Protein AF-0000000065957133 (afdb_homodimer)

InterPro domains:
  IPR000506 Ketol-acid reductoisomerase, C-terminal [PF01450] (183-323)
  IPR000506 Ketol-acid reductoisomerase, C-terminal [PS51851] (181-326)
  IPR008927 6-phosphogluconate dehydrogenase-like, C-terminal domain superfamily [SSF48179] (184-323)
  IPR013023 Ketol-acid reductoisomerase [MF_00435] (1-326)
  IPR013023 Ketol-acid reductoisomerase [PTHR21371] (11-322)
  IPR013023 Ketol-acid reductoisomerase [TIGR00465] (14-324)
  IPR013116 Ketol-acid reductoisomerase, N-terminal [PF07991] (14-176)
  IPR013116 Ketol-acid reductoisomerase, N-terminal [PS51850] (1-180)
  IPR014359 Ketol-acid reductoisomerase, prokaryotic [PIRSF000116] (10-322)
  IPR036291 NAD(P)-binding domain superfamily [SSF51735] (1-181)

Organism: Akkermansia muciniphila (strain ATCC BAA-835 / DSM 22959 / JCM 33894 / BCRC 81048 / CCUG 64013 / CIP 107961 / Muc) (NCBI:txid349741)

Sequence (652 aa):
MDIIHDNAADLSALNGKTVAVIGYGAQGRAQALCMRDSGVNVIIGVRPGKSFDAAAQDGFQVMSVAEAAEKADIIHILLPDESHGAVYEAEIKPHLKAGKTLCCSHGFAYVFNTIVPPADVDVIMVAPKGPGTEVRRVFEEGFGCPGLIAVHQNPSGKARDVALAMAKAEGLTRGGVLECTMAQETYEDLFGEQNVLCGGLVDLMKYGFETLTEAGYPPEMAYFECVHEAKLIVDLIYNGGIQKMNSVISNTAEFGEYYNGPQILPAEVKERMKESLKRIESGKFAKDWLEEAAKGAPNLKAKREALGQHPVEIVGAKIRSLFERNMDIIHDNAADLSALNGKTVAVIGYGAQGRAQALCMRDSGVNVIIGVRPGKSFDAAAQDGFQVMSVAEAAEKADIIHILLPDESHGAVYEAEIKPHLKAGKTLCCSHGFAYVFNTIVPPADVDVIMVAPKGPGTEVRRVFEEGFGCPGLIAVHQNPSGKARDVALAMAKAEGLTRGGVLECTMAQETYEDLFGEQNVLCGGLVDLMKYGFETLTEAGYPPEMAYFECVHEAKLIVDLIYNGGIQKMNSVISNTAEFGEYYNGPQILPAEVKERMKESLKRIESGKFAKDWLEEAAKGAPNLKAKREALGQHPVEIVGAKIRSLFERN

Solvent-accessible surface area (backbone atoms only — not comparable to full-atom values): 32084 Å² total; per-residue (Å²): 134,73,69,40,38,51,88,78,41,51,61,70,64,47,63,95,39,33,35,14,35,29,28,55,51,55,52,22,45,24,45,50,51,32,22,41,75,59,70,42,48,59,35,36,11,37,63,90,51,73,47,36,52,52,43,41,73,72,66,41,58,65,40,43,43,40,58,28,33,55,69,28,42,29,39,34,46,43,55,60,73,81,48,46,35,64,48,36,64,71,30,32,53,83,43,62,52,77,77,28,32,43,31,26,52,62,31,56,37,58,70,70,59,48,43,80,76,65,79,55,27,22,29,34,26,45,22,65,62,62,55,21,67,53,36,36,50,34,34,75,72,73,40,26,39,31,25,37,34,25,66,77,34,52,66,80,74,48,40,63,52,41,33,38,14,51,32,44,30,42,23,16,16,61,30,26,25,34,76,52,48,47,58,56,52,31,45,47,49,55,39,19,29,18,55,26,54,45,4,35,48,47,49,43,27,51,37,47,28,48,46,38,39,75,72,67,45,60,60,66,58,25,41,43,43,27,51,52,38,38,40,61,48,37,49,34,30,64,74,55,29,64,66,46,32,48,69,65,48,53,70,68,43,45,44,30,16,70,70,36,17,57,68,49,57,37,75,64,37,41,53,37,47,47,52,49,45,50,36,48,70,71,39,53,50,59,50,54,50,47,55,39,51,74,71,67,27,60,67,56,55,52,51,52,55,52,50,64,66,33,65,70,44,53,49,43,54,57,55,49,58,57,51,50,73,122,134,72,70,40,38,52,89,78,40,51,60,69,64,45,64,95,40,33,36,15,34,28,29,53,49,53,51,25,45,24,45,50,52,31,22,40,76,58,70,44,48,59,36,35,10,37,63,90,52,72,48,35,52,51,42,41,72,72,66,42,58,66,39,44,44,40,58,26,33,53,70,29,41,30,37,35,47,42,56,60,73,83,48,44,33,63,48,36,66,72,29,32,53,83,43,63,49,78,78,28,31,43,31,27,50,63,31,56,38,59,70,70,59,48,44,80,77,66,79,57,26,24,29,33,27,45,22,65,61,62,56,22,68,52,38,36,50,34,34,76,71,74,41,26,38,33,26,36,32,24,66,75,34,54,66,81,73,47,38,62,52,40,34,40,12,49,30,44,29,40,23,17,17,61,30,26,26,32,77,51,47,47,59,57,52,32,43,49,48,53,40,17,29,18,57,28,54,45,4,35,48,48,49,42,28,49,39,46,28,47,46,38,39,76,71,67,43,58,60,66,59,25,42,42,43,26,49,53,39,37,40,62,48,37,48,34,29,63,75,55,28,66,66,46,33,49,70,65,48,52,69,68,44,45,44,29,15,69,70,36,15,57,68,48,56,38,74,64,37,42,53,38,46,47,53,50,45,50,37,48,70,72,39,52,49,57,51,56,50,45,55,38,50,75,71,66,27,61,66,55,52,51,51,53,54,51,50,65,68,32,63,70,44,53,50,44,54,58,57,49,57,58,52,51,73,123

Secondary structure (DSSP, 8-state):
-PEE-GGG--GGGGTT-EEEEE--SHHHHHHHHHHHHTT-EEEEE--SSHHHHHHHHTT-EEE-HHHHHHH-SEEEE-S-GGGHHHHIIIIIGGG--TT-EEEESS-HHHHTTS----TTSEEEEEEESS-HHHHHHHHHTT----EEEEEEE-TTS-HHHHHHHHHHHTTHHHH-EEE--HHHHHHHHHHHIIIIITHHHHHHHHHHHHHHHHTT--HHHHHIIIIITHHHHHHHHHHHHHHHHHHHS-HHHHHHHHHHHHHHS-HHHHHHHHHHHHHHHTTHHHHHHHHHHHTT-HHHHHHHHHHHHSHHHHHHHHHHHTT---/-PEE-GGG--GGGGTT-EEEEE--SHHHHHHHHHHHHTT-EEEEE--SSHHHHHHHHTT-EEE-HHHHHHH-SEEEE-S-GGGHHHHIIIIIGGG--TT-EEEESS-HHHHTTS----TTSEEEEEEESS-HHHHHHHHHTT----EEEEEEE-TTS-HHHHHHHHHHHTTHHHH-EEE--HHHHHHHHHHHIIIIITHHHHHHHHHHHHHHHHTT--HHHHHIIIIITHHHHHHHHHHHHHHHHHHHS-HHHHHHHHHHHHHHS-HHHHHHHHHHHHHHHTTHHHHHHHHHHHTT-HHHHHHHHHHHHSHHHHHHHHHHHTT---

pLDDT: mean 96.13, std 5.77, range [36.31, 98.94]

Foldseek 3Di:
DDWFALVNADLCLQPPFEEEEEDQDLQSVLLQVLLVVLPHHYAYADDDDDRQVVCVVVPHHYDHLQVSLQRGQEYEYEDPLLCCLVCCVPRNQVNDDARGEYEYQALLCVLLVSDDHDQRYWYKYKHFPDTSVVLNVQVVVVAGGAIEMETPHDNPVCNVNVNRSSCSSSRNSRVTYYYDHNLVRNLVVVLCCCQPPPNPLVVQLLVQLCVCVVVPHDSLVSLCVRPVCVVVLVVQCVVPRPVSSLVPDDPVVNVCCVVCVCVVVPPVSVVVSVVVSVCSSVCVVVVVVSVCVVVVNVVVVVVVVVVCVRVSNVSVVVNVVVVPPD/DDWFALVNADLCLQPPFEEEEEDQDLQSVLLQVLLVVLPHHYAYADDDDDRQVVCVVVPHHYDHLQVSLQRGQEYEYEDPLLCCLVCCVPRNQVNDDARGEYEYQALLCVLLVSDDHDQRYWYKYKHFPDTSVVLNVQVVVVAGGAIEMETDHDNPVCNVNVNRSSCSSSRNSRVTYYYDHNLVRNLVVVLCCCQPNPNPLVVQLLVQLCVCVVVPHDSLVSLCVRPVCVVVLVVQCVVPRPVSSLVPDDPVVNCCCVVCVCVVVPPVSVVVSVVVSVCSSVCVVVVVVSVCVVVVNVVVVVVVVVVCVRVSNVSVVVNVVVVPPD

Radius of gyration: 27.07 Å; Cα contacts (8 Å, |Δi|>4): 1285; chains: 2; bounding box: 46×81×61 Å

Nearest PDB structures (foldseek):
  8ep7-assembly3_C-4  TM=9.620E-01  e=8.073E-43  Bacillus anthracis str. 'Ames Ancestor'
  6l2k-assembly1_B  TM=9.759E-01  e=1.267E-42  Streptococcus pneumoniae D39
  6l2s-assembly1_B  TM=9.595E-01  e=2.637E-42  Streptococcus pneumoniae D39
  6l2r-assembly1_B  TM=9.613E-01  e=6.497E-42  Streptococcus pneumoniae D39
  6aqj-assembly1_A  TM=9.837E-01  e=1.288E-40  Staphylococcus aureus RF122

Structure (mmCIF, N/CA/C/O backbone):
data_AF-0000000065957133-model_v1
#
loop_
_entity.id
_entity.type
_entity.pdbx_description
1 polymer 'Ketol-acid reductoisomerase (NADP(+))'
#
loop_
_atom_site.group_PDB
_atom_site.id
_atom_site.type_symbol
_atom_site.label_atom_id
_atom_site.label_alt_id
_atom_site.label_comp_id
_atom_site.label_asym_id
_atom_site.label_entity_id
_atom_site.label_seq_id
_atom_site.pdbx_PDB_ins_code
_atom_site.Cartn_x
_atom_site.Cartn_y
_atom_site.Cartn_z
_atom_site.occupancy
_atom_site.B_iso_or_equiv
_atom_site.auth_seq_id
_atom_site.auth_comp_id
_atom_site.auth_asym_id
_atom_site.auth_atom_id
_atom_site.pdbx_PDB_model_num
ATOM 1 N N . MET A 1 1 ? 18.453 15.773 7.18 1 77.88 1 MET A N 1
ATOM 2 C CA . MET A 1 1 ? 17.875 16.438 8.352 1 77.88 1 MET A CA 1
ATOM 3 C C . MET A 1 1 ? 17.969 15.547 9.586 1 77.88 1 MET A C 1
ATOM 5 O O . MET A 1 1 ? 18.016 14.32 9.461 1 77.88 1 MET A O 1
ATOM 9 N N . ASP A 1 2 ? 18.047 16.172 10.703 1 84.75 2 ASP A N 1
ATOM 10 C CA . ASP A 1 2 ? 18.109 15.422 11.945 1 84.75 2 ASP A CA 1
ATOM 11 C C . ASP A 1 2 ? 16.719 14.977 12.391 1 84.75 2 ASP A C 1
ATOM 13 O O . ASP A 1 2 ? 15.766 15.742 12.32 1 84.75 2 ASP A O 1
ATOM 17 N N . ILE A 1 3 ? 16.594 13.773 12.688 1 89.56 3 ILE A N 1
ATOM 18 C CA . ILE A 1 3 ? 15.352 13.219 13.219 1 89.56 3 ILE A CA 1
ATOM 19 C C . ILE A 1 3 ? 15.359 13.289 14.742 1 89.56 3 ILE A C 1
ATOM 21 O O . ILE A 1 3 ? 16.328 12.859 15.383 1 89.56 3 ILE A O 1
ATOM 25 N N . ILE A 1 4 ? 14.359 13.875 15.289 1 93.38 4 ILE A N 1
ATOM 26 C CA . ILE A 1 4 ? 14.234 14.07 16.734 1 93.38 4 ILE A CA 1
ATOM 27 C C . ILE A 1 4 ? 13.422 12.922 17.328 1 93.38 4 ILE A C 1
ATOM 29 O O . ILE A 1 4 ? 12.281 12.688 16.922 1 93.38 4 ILE A O 1
ATOM 33 N N . HIS A 1 5 ? 14.023 12.234 18.328 1 92.5 5 HIS A N 1
ATOM 34 C CA . HIS A 1 5 ? 13.352 11.117 18.969 1 92.5 5 HIS A CA 1
ATOM 35 C C . HIS A 1 5 ? 12.914 11.477 20.391 1 92.5 5 HIS A C 1
ATOM 37 O O . HIS A 1 5 ? 13.125 12.602 20.844 1 92.5 5 HIS A O 1
ATOM 43 N N . ASP A 1 6 ? 12.328 10.523 20.969 1 92.94 6 ASP A N 1
ATOM 44 C CA . ASP A 1 6 ? 11.562 10.711 22.203 1 92.94 6 ASP A CA 1
ATOM 45 C C . ASP A 1 6 ? 12.438 11.305 23.297 1 92.94 6 ASP A C 1
ATOM 47 O O . ASP A 1 6 ? 11.977 12.133 24.078 1 92.94 6 ASP A O 1
ATOM 51 N N . ASN A 1 7 ? 13.672 11 23.328 1 92.06 7 ASN A N 1
ATOM 52 C CA . ASN A 1 7 ? 14.57 11.445 24.391 1 92.06 7 ASN A CA 1
ATOM 53 C C . ASN A 1 7 ? 14.953 12.914 24.219 1 92.06 7 ASN A C 1
ATOM 55 O O . ASN A 1 7 ? 15.414 13.555 25.172 1 92.06 7 ASN A O 1
ATOM 59 N N . ALA A 1 8 ? 14.68 13.43 23.031 1 92.38 8 ALA A N 1
ATOM 60 C CA . ALA A 1 8 ? 15.086 14.805 22.734 1 92.38 8 ALA A CA 1
ATOM 61 C C . ALA A 1 8 ? 13.914 15.766 22.906 1 92.38 8 ALA A C 1
ATOM 63 O O . ALA A 1 8 ? 14.047 16.969 22.641 1 92.38 8 ALA A O 1
ATOM 64 N N . ALA A 1 9 ? 12.758 15.266 23.344 1 93.88 9 ALA A N 1
ATOM 65 C CA . ALA A 1 9 ? 11.578 16.094 23.578 1 93.88 9 ALA A CA 1
ATOM 66 C C . ALA A 1 9 ? 11.172 16.047 25.062 1 93.88 9 ALA A C 1
ATOM 68 O O . ALA A 1 9 ? 11.312 15.016 25.719 1 93.88 9 ALA A O 1
ATOM 69 N N . ASP A 1 10 ? 10.711 17.203 25.547 1 96.69 10 ASP A N 1
ATOM 70 C CA . ASP A 1 10 ? 10.367 17.344 26.969 1 96.69 10 ASP A CA 1
ATOM 71 C C . ASP A 1 10 ? 8.906 17.734 27.141 1 96.69 10 ASP A C 1
ATOM 73 O O . ASP A 1 10 ? 8.5 18.828 26.75 1 96.69 10 ASP A O 1
ATOM 77 N N . LEU A 1 11 ? 8.125 16.953 27.828 1 97.31 11 LEU A N 1
ATOM 78 C CA . LEU A 1 11 ? 6.691 17.156 28.016 1 97.31 11 LEU A CA 1
ATOM 79 C C . LEU A 1 11 ? 6.426 18.328 28.969 1 97.31 11 LEU A C 1
ATOM 81 O O . LEU A 1 11 ? 5.316 18.859 29 1 97.31 11 LEU A O 1
ATOM 85 N N . SER A 1 12 ? 7.387 18.656 29.719 1 97.5 12 SER A N 1
ATOM 86 C CA . SER A 1 12 ? 7.191 19.656 30.766 1 97.5 12 SER A CA 1
ATOM 87 C C . SER A 1 12 ? 6.824 21.016 30.188 1 97.5 12 SER A C 1
ATOM 89 O O . SER A 1 12 ? 6.281 21.875 30.891 1 97.5 12 SER A O 1
ATOM 91 N N . ALA A 1 13 ? 7.109 21.234 28.859 1 97.38 13 ALA A N 1
ATOM 92 C CA . ALA A 1 13 ? 6.742 22.484 28.203 1 97.38 13 ALA A CA 1
ATOM 93 C C . ALA A 1 13 ? 5.227 22.672 28.188 1 97.38 13 ALA A C 1
ATOM 95 O O . ALA A 1 13 ? 4.734 23.766 27.922 1 97.38 13 ALA A O 1
ATOM 96 N N . LEU A 1 14 ? 4.469 21.594 28.469 1 98.44 14 LEU A N 1
ATOM 97 C CA . LEU A 1 14 ? 3.014 21.656 28.438 1 98.44 14 LEU A CA 1
ATOM 98 C C . LEU A 1 14 ? 2.451 21.672 29.859 1 98.44 14 LEU A C 1
ATOM 100 O O . LEU A 1 14 ? 1.234 21.734 30.047 1 98.44 14 LEU A O 1
ATOM 104 N N . ASN A 1 15 ? 3.352 21.594 30.875 1 97.44 15 ASN A N 1
ATOM 105 C CA . ASN A 1 15 ? 2.891 21.562 32.25 1 97.44 15 ASN A CA 1
ATOM 106 C C . ASN A 1 15 ? 2.045 22.797 32.594 1 97.44 15 ASN A C 1
ATOM 108 O O . ASN A 1 15 ? 2.451 23.922 32.312 1 97.44 15 ASN A O 1
ATOM 112 N N . GLY A 1 16 ? 0.88 22.547 33.125 1 96.94 16 GLY A N 1
ATOM 113 C CA . GLY A 1 16 ? 0.009 23.625 33.562 1 96.94 16 GLY A CA 1
ATOM 114 C C . GLY A 1 16 ? -0.733 24.281 32.406 1 96.94 16 GLY A C 1
ATOM 115 O O . GLY A 1 16 ? -1.488 25.234 32.625 1 96.94 16 GLY A O 1
ATOM 116 N N . LYS A 1 17 ? -0.514 23.891 31.266 1 98.25 17 LYS A N 1
ATOM 117 C CA . LYS A 1 17 ? -1.161 24.484 30.109 1 98.25 17 LYS A CA 1
ATOM 118 C C . LYS A 1 17 ? -2.391 23.672 29.688 1 98.25 17 LYS A C 1
ATOM 120 O O . LYS A 1 17 ? -2.455 22.469 29.922 1 98.25 17 LYS A O 1
ATOM 125 N N . THR A 1 18 ? -3.318 24.391 29.109 1 98.81 18 THR A N 1
ATOM 126 C CA . THR A 1 18 ? -4.5 23.781 28.516 1 98.81 18 THR A CA 1
ATOM 127 C C . THR A 1 18 ? -4.422 23.812 26.984 1 98.81 18 THR A C 1
ATOM 129 O O . THR A 1 18 ? -4.191 24.875 26.391 1 98.81 18 THR A O 1
ATOM 132 N N . VAL A 1 19 ? -4.531 22.625 26.375 1 98.94 19 VAL A N 1
ATOM 133 C CA . VAL A 1 19 ? -4.602 22.516 24.922 1 98.94 19 VAL A CA 1
ATOM 134 C C . VAL A 1 19 ? -6.055 22.391 24.484 1 98.94 19 VAL A C 1
ATOM 136 O O . VAL A 1 19 ? -6.75 21.453 24.891 1 98.94 19 VAL A O 1
ATOM 139 N N . ALA A 1 20 ? -6.543 23.312 23.688 1 98.94 20 ALA A N 1
ATOM 140 C CA . ALA A 1 20 ? -7.852 23.172 23.062 1 98.94 20 ALA A CA 1
ATOM 141 C C . ALA A 1 20 ? -7.723 22.578 21.656 1 98.94 20 ALA A C 1
ATOM 143 O O . ALA A 1 20 ? -7.109 23.172 20.781 1 98.94 20 ALA A O 1
ATOM 144 N N . VAL A 1 21 ? -8.242 21.391 21.5 1 98.94 21 VAL A N 1
ATOM 145 C CA . VAL A 1 21 ? -8.359 20.797 20.172 1 98.94 21 VAL A CA 1
ATOM 146 C C . VAL A 1 21 ? -9.648 21.281 19.516 1 98.94 21 VAL A C 1
ATOM 148 O O . VAL A 1 21 ? -10.742 21.016 20 1 98.94 21 VAL A O 1
ATOM 151 N N . ILE A 1 22 ? -9.469 22.047 18.469 1 98.88 22 ILE A N 1
ATOM 152 C CA . ILE A 1 22 ? -10.602 22.594 17.719 1 98.88 22 ILE A CA 1
ATOM 153 C C . ILE A 1 22 ? -10.93 21.656 16.562 1 98.88 22 ILE A C 1
ATOM 155 O O . ILE A 1 22 ? -10.203 21.625 15.562 1 98.88 22 ILE A O 1
ATOM 159 N N . GLY A 1 23 ? -12.109 20.984 16.609 1 98.38 23 GLY A N 1
ATOM 160 C CA . GLY A 1 23 ? -12.453 19.922 15.68 1 98.38 23 GLY A CA 1
ATOM 161 C C . GLY A 1 23 ? -12.227 18.531 16.234 1 98.38 23 GLY A C 1
ATOM 162 O O . GLY A 1 23 ? -11.234 18.281 16.922 1 98.38 23 GLY A O 1
ATOM 163 N N . TYR A 1 24 ? -13.117 17.625 15.922 1 98.31 24 TYR A N 1
ATOM 164 C CA . TYR A 1 24 ? -13.047 16.266 16.484 1 98.31 24 TYR A CA 1
ATOM 165 C C . TYR A 1 24 ? -13.383 15.227 15.43 1 98.31 24 TYR A C 1
ATOM 167 O O . TYR A 1 24 ? -14.141 14.289 15.695 1 98.31 24 TYR A O 1
ATOM 175 N N . GLY A 1 25 ? -12.836 15.469 14.258 1 95.94 25 GLY A N 1
ATOM 176 C CA . GLY A 1 25 ? -12.789 14.406 13.266 1 95.94 25 GLY A CA 1
ATOM 177 C C . GLY A 1 25 ? -11.734 13.359 13.562 1 95.94 25 GLY A C 1
ATOM 178 O O . GLY A 1 25 ? -11.375 13.141 14.719 1 95.94 25 GLY A O 1
ATOM 179 N N . ALA A 1 26 ? -11.234 12.695 12.555 1 94.12 26 ALA A N 1
ATOM 180 C CA . ALA A 1 26 ? -10.289 11.594 12.727 1 94.12 26 ALA A CA 1
ATOM 181 C C . ALA A 1 26 ? -9.008 12.062 13.414 1 94.12 26 ALA A C 1
ATOM 183 O O . ALA A 1 26 ? -8.539 11.422 14.359 1 94.12 26 ALA A O 1
ATOM 184 N N . GLN A 1 27 ? -8.414 13.125 12.883 1 97.31 27 GLN A N 1
ATOM 185 C CA . GLN A 1 27 ? -7.184 13.648 13.469 1 97.31 27 GLN A CA 1
ATOM 186 C C . GLN A 1 27 ? -7.441 14.242 14.844 1 97.31 27 GLN A C 1
ATOM 188 O O . GLN A 1 27 ? -6.664 14.023 15.781 1 97.31 27 GLN A O 1
ATOM 193 N N . GLY A 1 28 ? -8.531 15.023 14.93 1 98.38 28 GLY A N 1
ATOM 194 C CA . GLY A 1 28 ? -8.867 15.633 16.219 1 98.38 28 GLY A CA 1
ATOM 195 C C . GLY A 1 28 ? -9.016 14.617 17.328 1 98.38 28 GLY A C 1
ATOM 196 O O . GLY A 1 28 ? -8.445 14.789 18.406 1 98.38 28 GLY A O 1
ATOM 197 N N . ARG A 1 29 ? -9.805 13.594 17.078 1 98.25 29 ARG A N 1
ATOM 198 C CA . ARG A 1 29 ? -10.016 12.547 18.078 1 98.25 29 ARG A CA 1
ATOM 199 C C . ARG A 1 29 ? -8.703 11.859 18.422 1 98.25 29 ARG A C 1
ATOM 201 O O . ARG A 1 29 ? -8.383 11.688 19.609 1 98.25 29 ARG A O 1
ATOM 208 N N . ALA A 1 30 ? -7.953 11.461 17.406 1 98.44 30 ALA A N 1
ATOM 209 C CA . ALA A 1 30 ? -6.715 10.719 17.625 1 98.44 30 ALA A CA 1
ATOM 210 C C . ALA A 1 30 ? -5.723 11.531 18.453 1 98.44 30 ALA A C 1
ATOM 212 O O . ALA A 1 30 ? -5.184 11.039 19.453 1 98.44 30 ALA A O 1
ATOM 213 N N . GLN A 1 31 ? -5.492 12.758 18.062 1 98.81 31 GLN A N 1
ATOM 214 C CA . GLN A 1 31 ? -4.48 13.578 18.703 1 98.81 31 GLN A CA 1
ATOM 215 C C . GLN A 1 31 ? -4.922 14 20.109 1 98.81 31 GLN A C 1
ATOM 217 O O . GLN A 1 31 ? -4.105 14.047 21.031 1 98.81 31 GLN A O 1
ATOM 222 N N . ALA A 1 32 ? -6.199 14.25 20.281 1 98.88 32 ALA A N 1
ATOM 223 C CA . ALA A 1 32 ? -6.723 14.578 21.609 1 98.88 32 ALA A CA 1
ATOM 224 C C . ALA A 1 32 ? -6.539 13.414 22.562 1 98.88 32 ALA A C 1
ATOM 226 O O . ALA A 1 32 ? -6.07 13.602 23.703 1 98.88 32 ALA A O 1
ATOM 227 N N . LEU A 1 33 ? -6.922 12.242 22.141 1 98.88 33 LEU A N 1
ATOM 228 C CA . LEU A 1 33 ? -6.793 11.055 22.984 1 98.88 33 LEU A CA 1
ATOM 229 C C . LEU A 1 33 ? -5.332 10.789 23.328 1 98.88 33 LEU A C 1
ATOM 231 O O . LEU A 1 33 ? -5.012 10.445 24.469 1 98.88 33 LEU A O 1
ATOM 235 N N . CYS A 1 34 ? -4.43 10.922 22.344 1 98.81 34 CYS A N 1
ATOM 236 C CA . CYS A 1 34 ? -3.01 10.688 22.578 1 98.81 34 CYS A CA 1
ATOM 237 C C . CYS A 1 34 ? -2.459 11.68 23.594 1 98.81 34 CYS A C 1
ATOM 239 O O . CYS A 1 34 ? -1.763 11.289 24.531 1 98.81 34 CYS A O 1
ATOM 241 N N . MET A 1 35 ? -2.803 12.945 23.438 1 98.81 35 MET A N 1
ATOM 242 C CA . MET A 1 35 ? -2.301 13.969 24.344 1 98.81 35 MET A CA 1
ATOM 243 C C . MET A 1 35 ? -2.846 13.766 25.75 1 98.81 35 MET A C 1
ATOM 245 O O . MET A 1 35 ? -2.104 13.859 26.734 1 98.81 35 MET A O 1
ATOM 249 N N . ARG A 1 36 ? -4.137 13.461 25.859 1 98.75 36 ARG A N 1
ATOM 250 C CA . ARG A 1 36 ? -4.723 13.18 27.172 1 98.75 36 ARG A CA 1
ATOM 251 C C . ARG A 1 36 ? -4.023 12.008 27.844 1 98.75 36 ARG A C 1
ATOM 253 O O . ARG A 1 36 ? -3.686 12.078 29.031 1 98.75 36 ARG A O 1
ATOM 260 N N . ASP A 1 37 ? -3.816 11 27.062 1 98.56 37 ASP A N 1
ATOM 261 C CA . ASP A 1 37 ? -3.213 9.789 27.609 1 98.56 37 ASP A CA 1
ATOM 262 C C . ASP A 1 37 ? -1.744 10.023 27.969 1 98.56 37 ASP A C 1
ATOM 264 O O . ASP A 1 37 ? -1.138 9.219 28.672 1 98.56 37 ASP A O 1
ATOM 268 N N . SER A 1 38 ? -1.203 11.078 27.5 1 98.38 38 SER A N 1
ATOM 269 C CA . SER A 1 38 ? 0.167 11.461 27.844 1 98.38 38 SER A CA 1
ATOM 270 C C . SER A 1 38 ? 0.202 12.453 28.984 1 98.38 38 SER A C 1
ATOM 272 O O . SER A 1 38 ? 1.263 12.992 29.328 1 98.38 38 SER A O 1
ATOM 274 N N . GLY A 1 39 ? -0.964 12.812 29.5 1 98.19 39 GLY A N 1
ATOM 275 C CA . GLY A 1 39 ? -1.026 13.617 30.703 1 98.19 39 GLY A CA 1
ATOM 276 C C . GLY A 1 39 ? -1.272 15.086 30.422 1 98.19 39 GLY A C 1
ATOM 277 O O . GLY A 1 39 ? -1.124 15.93 31.312 1 98.19 39 GLY A O 1
ATOM 278 N N . VAL A 1 40 ? -1.606 15.445 29.266 1 98.69 40 VAL A N 1
ATOM 279 C CA . VAL A 1 40 ? -1.845 16.828 28.891 1 98.69 40 VAL A CA 1
ATOM 280 C C . VAL A 1 40 ? -3.299 17.203 29.172 1 98.69 40 VAL A C 1
ATOM 282 O O . VAL A 1 40 ? -4.203 16.391 28.969 1 98.69 40 VAL A O 1
ATOM 285 N N . ASN A 1 41 ? -3.52 18.359 29.719 1 98.81 41 ASN A N 1
ATOM 286 C CA . ASN A 1 41 ? -4.875 18.875 29.875 1 98.81 41 ASN A CA 1
ATOM 287 C C . ASN A 1 41 ? -5.473 19.312 28.547 1 98.81 41 ASN A C 1
ATOM 289 O O . ASN A 1 41 ? -5.059 20.328 27.969 1 98.81 41 ASN A O 1
ATOM 293 N N . VAL A 1 42 ? -6.457 18.547 28.047 1 98.94 42 VAL A N 1
ATOM 294 C CA . VAL A 1 42 ? -7.023 18.781 26.734 1 98.94 42 VAL A CA 1
ATOM 295 C C . VAL A 1 42 ? -8.516 19.078 26.859 1 98.94 42 VAL A C 1
ATOM 297 O O . VAL A 1 42 ? -9.242 18.406 27.578 1 98.94 42 VAL A O 1
ATOM 300 N N . ILE A 1 43 ? -8.969 20.109 26.234 1 98.94 43 ILE A N 1
ATOM 301 C CA . ILE A 1 43 ? -10.391 20.406 26.078 1 98.94 43 ILE A CA 1
ATOM 302 C C . ILE A 1 43 ? -10.75 20.422 24.594 1 98.94 43 ILE A C 1
ATOM 304 O O . ILE A 1 43 ? -9.875 20.578 23.734 1 98.94 43 ILE A O 1
ATOM 308 N N . ILE A 1 44 ? -12.055 20.203 24.281 1 98.94 44 ILE A N 1
ATOM 309 C CA . ILE A 1 44 ? -12.477 20.094 22.891 1 98.94 44 ILE A CA 1
ATOM 310 C C . ILE A 1 44 ? -13.398 21.266 22.547 1 98.94 44 ILE A C 1
ATOM 312 O O . ILE A 1 44 ? -14.336 21.578 23.281 1 98.94 44 ILE A O 1
ATOM 316 N N . GLY A 1 45 ? -13.078 21.969 21.469 1 98.88 45 GLY A N 1
ATOM 317 C CA . GLY A 1 45 ? -13.93 23 20.922 1 98.88 45 GLY A CA 1
ATOM 318 C C . GLY A 1 45 ? -14.617 22.578 19.625 1 98.88 45 GLY A C 1
ATOM 319 O O . GLY A 1 45 ? -13.969 22.438 18.594 1 98.88 45 GLY A O 1
ATOM 320 N N . VAL A 1 46 ? -15.898 22.375 19.641 1 98.56 46 VAL A N 1
ATOM 321 C CA . VAL A 1 46 ? -16.688 22.016 18.453 1 98.56 46 VAL A CA 1
ATOM 322 C C . VAL A 1 46 ? -18.109 22.516 18.625 1 98.56 46 VAL A C 1
ATOM 324 O O . VAL A 1 46 ? -18.547 22.859 19.734 1 98.56 46 VAL A O 1
ATOM 327 N N . ARG A 1 47 ? -18.812 22.688 17.547 1 96.69 47 ARG A N 1
ATOM 328 C CA . ARG A 1 47 ? -20.234 23 17.594 1 96.69 47 ARG A CA 1
ATOM 329 C C . ARG A 1 47 ? -21.047 21.797 18.031 1 96.69 47 ARG A C 1
ATOM 331 O O . ARG A 1 47 ? -20.594 20.656 17.922 1 96.69 47 ARG A O 1
ATOM 338 N N . PRO A 1 48 ? -22.25 22.031 18.562 1 96.38 48 PRO A N 1
ATOM 339 C CA . PRO A 1 48 ? -23.109 20.891 18.891 1 96.38 48 PRO A CA 1
ATOM 340 C C . PRO A 1 48 ? -23.391 19.984 17.703 1 96.38 48 PRO A C 1
ATOM 342 O O . PRO A 1 48 ? -23.578 20.469 16.578 1 96.38 48 PRO A O 1
ATOM 345 N N . GLY A 1 49 ? -23.438 18.719 17.953 1 96.88 49 GLY A N 1
ATOM 346 C CA . GLY A 1 49 ? -23.641 17.719 16.906 1 96.88 49 GLY A CA 1
ATOM 347 C C . GLY A 1 49 ? -22.922 16.422 17.188 1 96.88 49 GLY A C 1
ATOM 348 O O . GLY A 1 49 ? -22.609 16.094 18.328 1 96.88 49 GLY A O 1
ATOM 349 N N . LYS A 1 50 ? -22.688 15.602 16.125 1 95.44 50 LYS A N 1
ATOM 350 C CA . LYS A 1 50 ? -22.109 14.266 16.234 1 95.44 50 LYS A CA 1
ATOM 351 C C . LYS A 1 50 ? -20.719 14.32 16.875 1 95.44 50 LYS A C 1
ATOM 353 O O . LYS A 1 50 ? -20.375 13.469 17.688 1 95.44 50 LYS A O 1
ATOM 358 N N . SER A 1 51 ? -19.875 15.305 16.453 1 97.25 51 SER A N 1
ATOM 359 C CA . SER A 1 51 ? -18.531 15.43 16.984 1 97.25 51 SER A CA 1
ATOM 360 C C . SER A 1 51 ? -18.547 15.812 18.453 1 97.25 51 SER A C 1
ATOM 362 O O . SER A 1 51 ? -17.719 15.344 19.234 1 97.25 51 SER A O 1
ATOM 364 N N . PHE A 1 52 ? -19.406 16.75 18.781 1 98.06 52 PHE A N 1
ATOM 365 C CA . PHE A 1 52 ? -19.578 17.141 20.172 1 98.06 52 PHE A CA 1
ATOM 366 C C . PHE A 1 52 ? -19.891 15.938 21.047 1 98.06 52 PHE A C 1
ATOM 368 O O . PHE A 1 52 ? -19.25 15.719 22.078 1 98.06 52 PHE A O 1
ATOM 375 N N . ASP A 1 53 ? -20.906 15.148 20.609 1 98.38 53 ASP A N 1
ATOM 376 C CA . ASP A 1 53 ? -21.328 13.961 21.344 1 98.38 53 ASP A CA 1
ATOM 377 C C . ASP A 1 53 ? -20.203 12.938 21.453 1 98.38 53 ASP A C 1
ATOM 379 O O . ASP A 1 53 ? -20.016 12.336 22.5 1 98.38 53 ASP A O 1
ATOM 383 N N . ALA A 1 54 ? -19.484 12.75 20.359 1 98.25 54 ALA A N 1
ATOM 384 C CA . ALA A 1 54 ? -18.391 11.789 20.344 1 98.25 54 ALA A CA 1
ATOM 385 C C . ALA A 1 54 ? -17.297 12.188 21.344 1 98.25 54 ALA A C 1
ATOM 387 O O . ALA A 1 54 ? -16.75 11.344 22.047 1 98.25 54 ALA A O 1
ATOM 388 N N . ALA A 1 55 ? -16.953 13.453 21.359 1 98.75 55 ALA A N 1
ATOM 389 C CA . ALA A 1 55 ? -15.93 13.945 22.266 1 98.75 55 ALA A CA 1
ATOM 390 C C . ALA A 1 55 ? -16.359 13.789 23.719 1 98.75 55 ALA A C 1
ATOM 392 O O . ALA A 1 55 ? -15.555 13.414 24.578 1 98.75 55 ALA A O 1
ATOM 393 N N . ALA A 1 56 ? -17.609 14.109 23.984 1 98.62 56 ALA A N 1
ATOM 394 C CA . ALA A 1 56 ? -18.156 13.938 25.328 1 98.62 56 ALA A CA 1
ATOM 395 C C . ALA A 1 56 ? -18.125 12.469 25.75 1 98.62 56 ALA A C 1
ATOM 397 O O . ALA A 1 56 ? -17.797 12.156 26.891 1 98.62 56 ALA A O 1
ATOM 398 N N . GLN A 1 57 ? -18.5 11.617 24.844 1 98.5 57 GLN A N 1
ATOM 399 C CA . GLN A 1 57 ? -18.516 10.188 25.109 1 98.5 57 GLN A CA 1
ATOM 400 C C . GLN A 1 57 ? -17.109 9.68 25.406 1 98.5 57 GLN A C 1
ATOM 402 O O . GLN A 1 57 ? -16.922 8.75 26.203 1 98.5 57 GLN A O 1
ATOM 407 N N . ASP A 1 58 ? -16.141 10.32 24.766 1 98.56 58 ASP A N 1
ATOM 408 C CA . ASP A 1 58 ? -14.75 9.945 25 1 98.56 58 ASP A CA 1
ATOM 409 C C . ASP A 1 58 ? -14.234 10.516 26.312 1 98.56 58 ASP A C 1
ATOM 411 O O . ASP A 1 58 ? -13.094 10.273 26.703 1 98.56 58 ASP A O 1
ATOM 415 N N . GLY A 1 59 ? -15.039 11.359 26.953 1 98.62 59 GLY A N 1
ATOM 416 C CA . GLY A 1 59 ? -14.719 11.805 28.312 1 98.62 59 GLY A CA 1
ATOM 417 C C . GLY A 1 59 ? -14.094 13.188 28.344 1 98.62 59 GLY A C 1
ATOM 418 O O . GLY A 1 59 ? -13.531 13.586 29.359 1 98.62 59 GLY A O 1
ATOM 419 N N . PHE A 1 60 ? -14.172 13.93 27.312 1 98.88 60 PHE A N 1
ATOM 420 C CA . PHE A 1 60 ? -13.57 15.25 27.297 1 98.88 60 PHE A CA 1
ATOM 421 C C . PHE A 1 60 ? -14.562 16.312 27.766 1 98.88 60 PHE A C 1
ATOM 423 O O . PHE A 1 60 ? -15.773 16.109 27.672 1 98.88 60 PHE A O 1
ATOM 430 N N . GLN A 1 61 ? -14.008 17.406 28.328 1 98.75 61 GLN A N 1
ATOM 431 C CA . GLN A 1 61 ? -14.789 18.625 28.422 1 98.75 61 GLN A CA 1
ATOM 432 C C . GLN A 1 61 ? -14.977 19.281 27.062 1 98.75 61 GLN A C 1
ATOM 434 O O . GLN A 1 61 ? -14 19.672 26.406 1 98.75 61 GLN A O 1
ATOM 439 N N . VAL A 1 62 ? -16.219 19.344 26.625 1 98.81 62 VAL A N 1
ATOM 440 C CA . VAL A 1 62 ? -16.531 19.859 25.297 1 98.81 62 VAL A CA 1
ATOM 441 C C . VAL A 1 62 ? -17.266 21.188 25.422 1 98.81 62 VAL A C 1
ATOM 443 O O . VAL A 1 62 ? -18.094 21.375 26.312 1 98.81 62 VAL A O 1
ATOM 446 N N . MET A 1 63 ? -16.953 22.125 24.641 1 98.69 63 MET A N 1
ATOM 447 C CA . MET A 1 63 ? -17.516 23.469 24.656 1 98.69 63 MET A CA 1
ATOM 448 C C . MET A 1 63 ? -17.469 24.109 23.281 1 98.69 63 MET A C 1
ATOM 450 O O . MET A 1 63 ? -17.062 23.453 22.312 1 98.69 63 MET A O 1
ATOM 454 N N . SER A 1 64 ? -17.969 25.312 23.172 1 98.56 64 SER A N 1
ATOM 455 C CA . SER A 1 64 ? -17.906 26 21.891 1 98.56 64 SER A CA 1
ATOM 456 C C . SER A 1 64 ? -16.453 26.328 21.516 1 98.56 64 SER A C 1
ATOM 458 O O . SER A 1 64 ? -15.578 26.359 22.391 1 98.56 64 SER A O 1
ATOM 460 N N . VAL A 1 65 ? -16.219 26.547 20.281 1 98.81 65 VAL A N 1
ATOM 461 C CA . VAL A 1 65 ? -14.891 26.906 19.812 1 98.81 65 VAL A CA 1
ATOM 462 C C . VAL A 1 65 ? -14.422 28.188 20.516 1 98.81 65 VAL A C 1
ATOM 464 O O . VAL A 1 65 ? -13.273 28.266 20.953 1 98.81 65 VAL A O 1
ATOM 467 N N . ALA A 1 66 ? -15.297 29.156 20.656 1 98.69 66 ALA A N 1
ATOM 468 C CA . ALA A 1 66 ? -14.961 30.422 21.297 1 98.69 66 ALA A CA 1
ATOM 469 C C . ALA A 1 66 ? -14.57 30.219 22.75 1 98.69 66 ALA A C 1
ATOM 471 O O . ALA A 1 66 ? -13.578 30.781 23.219 1 98.69 66 ALA A O 1
ATOM 472 N N . GLU A 1 67 ? -15.352 29.453 23.453 1 98.69 67 GLU A N 1
ATOM 473 C CA . GLU A 1 67 ? -15.062 29.188 24.859 1 98.69 67 GLU A CA 1
ATOM 474 C C . GLU A 1 67 ? -13.734 28.453 25.031 1 98.69 67 GLU A C 1
ATOM 476 O O . GLU A 1 67 ? -12.953 28.766 25.922 1 98.69 67 GLU A O 1
ATOM 481 N N . ALA A 1 68 ? -13.516 27.438 24.188 1 98.88 68 ALA A N 1
ATOM 482 C CA . ALA A 1 68 ? -12.266 26.688 24.234 1 98.88 68 ALA A CA 1
ATOM 483 C C . ALA A 1 68 ? -11.07 27.594 23.953 1 98.88 68 ALA A C 1
ATOM 485 O O . ALA A 1 68 ? -10.039 27.484 24.625 1 98.88 68 ALA A O 1
ATOM 486 N N . ALA A 1 69 ? -11.227 28.453 22.938 1 98.69 69 ALA A N 1
ATOM 487 C CA . ALA A 1 69 ? -10.156 29.391 22.578 1 98.69 69 ALA A CA 1
ATOM 488 C C . ALA A 1 69 ? -9.852 30.328 23.75 1 98.69 69 ALA A C 1
ATOM 490 O O . ALA A 1 69 ? -8.688 30.688 23.969 1 98.69 69 ALA A O 1
ATOM 491 N N . GLU A 1 70 ? -10.844 30.75 24.453 1 98.56 70 GLU A N 1
ATOM 492 C CA . GLU A 1 70 ? -10.68 31.641 25.594 1 98.56 70 GLU A CA 1
ATOM 493 C C . GLU A 1 70 ? -9.914 30.969 26.734 1 98.56 70 GLU A C 1
ATOM 495 O O . GLU A 1 70 ? -9.016 31.562 27.328 1 98.56 70 GLU A O 1
ATOM 500 N N . LYS A 1 71 ? -10.172 29.75 26.953 1 98.44 71 LYS A N 1
ATOM 501 C CA . LYS A 1 71 ? -9.664 29.031 28.125 1 98.44 71 LYS A CA 1
ATOM 502 C C . LYS A 1 71 ? -8.273 28.469 27.844 1 98.44 71 LYS A C 1
ATOM 504 O O . LYS A 1 71 ? -7.504 28.219 28.781 1 98.44 71 LYS A O 1
ATOM 509 N N . ALA A 1 72 ? -7.922 28.297 26.656 1 98.69 72 ALA A N 1
ATOM 510 C CA . ALA A 1 72 ? -6.754 27.5 26.281 1 98.69 72 ALA A CA 1
ATOM 511 C C . ALA A 1 72 ? -5.488 28.344 26.281 1 98.69 72 ALA A C 1
ATOM 513 O O . ALA A 1 72 ? -5.547 29.562 26.062 1 98.69 72 ALA A O 1
ATOM 514 N N . ASP A 1 73 ? -4.375 27.734 26.5 1 98.69 73 ASP A N 1
ATOM 515 C CA . ASP A 1 73 ? -3.055 28.312 26.266 1 98.69 73 ASP A CA 1
ATOM 516 C C . ASP A 1 73 ? -2.574 28 24.844 1 98.69 73 ASP A C 1
ATOM 518 O O . ASP A 1 73 ? -1.847 28.797 24.25 1 98.69 73 ASP A O 1
ATOM 522 N N . ILE A 1 74 ? -2.879 26.844 24.359 1 98.88 74 ILE A N 1
ATOM 523 C CA . ILE A 1 74 ? -2.572 26.375 23 1 98.88 74 ILE A CA 1
ATOM 524 C C . ILE A 1 74 ? -3.863 26.016 22.281 1 98.88 74 ILE A C 1
ATOM 526 O O . ILE A 1 74 ? -4.656 25.203 22.766 1 98.88 74 ILE A O 1
ATOM 530 N N . ILE A 1 75 ? -4.121 26.672 21.188 1 98.88 75 ILE A N 1
ATOM 531 C CA . ILE A 1 75 ? -5.277 26.406 20.344 1 98.88 75 ILE A CA 1
ATOM 532 C C . ILE A 1 75 ? -4.852 25.578 19.125 1 98.88 75 ILE A C 1
ATOM 534 O O . ILE A 1 75 ? -4.234 26.109 18.203 1 98.88 75 ILE A O 1
ATOM 538 N N . HIS A 1 76 ? -5.141 24.266 19.125 1 98.88 76 HIS A N 1
ATOM 539 C CA . HIS A 1 76 ? -4.75 23.297 18.109 1 98.88 76 HIS A CA 1
ATOM 540 C C . HIS A 1 76 ? -5.883 23.047 17.125 1 98.88 76 HIS A C 1
ATOM 542 O O . HIS A 1 76 ? -6.785 22.25 17.391 1 98.88 76 HIS A O 1
ATOM 548 N N . ILE A 1 77 ? -5.812 23.688 15.961 1 98.69 77 ILE A N 1
ATOM 549 C CA . ILE A 1 77 ? -6.91 23.672 15 1 98.69 77 ILE A CA 1
ATOM 550 C C . ILE A 1 77 ? -6.828 22.422 14.133 1 98.69 77 ILE A C 1
ATOM 552 O O . ILE A 1 77 ? -5.875 22.25 13.367 1 98.69 77 ILE A O 1
ATOM 556 N N . LEU A 1 78 ? -7.824 21.562 14.227 1 98.38 78 LEU A N 1
ATOM 557 C CA . LEU A 1 78 ? -7.891 20.328 13.461 1 98.38 78 LEU A CA 1
ATOM 558 C C . LEU A 1 78 ? -9.211 20.219 12.711 1 98.38 78 LEU A C 1
ATOM 560 O O . LEU A 1 78 ? -9.773 19.125 12.578 1 98.38 78 LEU A O 1
ATOM 564 N N . LEU A 1 79 ? -9.758 21.359 12.312 1 97.75 79 LEU A N 1
ATOM 565 C CA . LEU A 1 79 ? -10.914 21.453 11.422 1 97.75 79 LEU A CA 1
ATOM 566 C C . LEU A 1 79 ? -10.5 21.234 9.969 1 97.75 79 LEU A C 1
ATOM 568 O O . LEU A 1 79 ? -9.312 21.281 9.641 1 97.75 79 LEU A O 1
ATOM 572 N N . PRO A 1 80 ? -11.469 20.984 9.109 1 97.25 80 PRO A N 1
ATOM 573 C CA . PRO A 1 80 ? -11.141 20.969 7.68 1 97.25 80 PRO A CA 1
ATOM 574 C C . PRO A 1 80 ? -10.523 22.266 7.199 1 97.25 80 PRO A C 1
ATOM 576 O O . PRO A 1 80 ? -10.938 23.344 7.637 1 97.25 80 PRO A O 1
ATOM 579 N N . ASP A 1 81 ? -9.57 22.188 6.289 1 97.81 81 ASP A N 1
ATOM 580 C CA . ASP A 1 81 ? -8.828 23.344 5.809 1 97.81 81 ASP A CA 1
ATOM 581 C C . ASP A 1 81 ? -9.773 24.469 5.383 1 97.81 81 ASP A C 1
ATOM 583 O O . ASP A 1 81 ? -9.523 25.641 5.676 1 97.81 81 ASP A O 1
ATOM 587 N N . GLU A 1 82 ? -10.836 24.078 4.727 1 97.69 82 GLU A N 1
ATOM 588 C CA . GLU A 1 82 ? -11.734 25.062 4.117 1 97.69 82 GLU A CA 1
ATOM 589 C C . GLU A 1 82 ? -12.523 25.828 5.18 1 97.69 82 GLU A C 1
ATOM 591 O O . GLU A 1 82 ? -13.125 26.859 4.891 1 97.69 82 GLU A O 1
ATOM 596 N N . SER A 1 83 ? -12.508 25.359 6.422 1 97.5 83 SER A N 1
ATOM 597 C CA . SER A 1 83 ? -13.281 26.016 7.477 1 97.5 83 SER A CA 1
ATOM 598 C C . SER A 1 83 ? -12.391 26.891 8.352 1 97.5 83 SER A C 1
ATOM 600 O O . SER A 1 83 ? -12.891 27.688 9.156 1 97.5 83 SER A O 1
ATOM 602 N N . HIS A 1 84 ? -11.094 26.797 8.227 1 97.94 84 HIS A N 1
ATOM 603 C CA . HIS A 1 84 ? -10.148 27.438 9.133 1 97.94 84 HIS A CA 1
ATOM 604 C C . HIS A 1 84 ? -10.367 28.953 9.188 1 97.94 84 HIS A C 1
ATOM 606 O O . HIS A 1 84 ? -10.461 29.531 10.266 1 97.94 84 HIS A O 1
ATOM 612 N N . GLY A 1 85 ? -10.445 29.594 8.016 1 97.5 85 GLY A N 1
ATOM 613 C CA . GLY A 1 85 ? -10.539 31.047 7.957 1 97.5 85 GLY A CA 1
ATOM 614 C C . GLY A 1 85 ? -11.758 31.594 8.688 1 97.5 85 GLY A C 1
ATOM 615 O O . GLY A 1 85 ? -11.625 32.438 9.562 1 97.5 85 GLY A O 1
ATOM 616 N N . ALA A 1 86 ? -12.922 31.062 8.383 1 97.62 86 ALA A N 1
ATOM 617 C CA . ALA A 1 86 ? -14.18 31.547 8.945 1 97.62 86 ALA A CA 1
ATOM 618 C C . ALA A 1 86 ? -14.227 31.328 10.453 1 97.62 86 ALA A C 1
ATOM 620 O O . ALA A 1 86 ? -14.617 32.219 11.211 1 97.62 86 ALA A O 1
ATOM 621 N N . VAL A 1 87 ? -13.812 30.125 10.898 1 98.31 87 VAL A N 1
ATOM 622 C CA . VAL A 1 87 ? -13.867 29.781 12.312 1 98.31 87 VAL A CA 1
ATOM 623 C C . VAL A 1 87 ? -12.852 30.609 13.086 1 98.31 87 VAL A C 1
ATOM 625 O O . VAL A 1 87 ? -13.141 31.094 14.188 1 98.31 87 VAL A O 1
ATOM 628 N N . TYR A 1 88 ? -11.641 30.766 12.5 1 98.56 88 TYR A N 1
ATOM 629 C CA . TYR A 1 88 ? -10.617 31.594 13.133 1 98.56 88 TYR A CA 1
ATOM 630 C C . TYR A 1 88 ? -11.117 33 13.367 1 98.56 88 TYR A C 1
ATOM 632 O O . TYR A 1 88 ? -11.023 33.531 14.477 1 98.56 88 TYR A O 1
ATOM 640 N N . GLU A 1 89 ? -11.656 33.656 12.367 1 98.44 89 GLU A N 1
ATOM 641 C CA . GLU A 1 89 ? -12.086 35.031 12.453 1 98.44 89 GLU A CA 1
ATOM 642 C C . GLU A 1 89 ? -13.234 35.219 13.438 1 98.44 89 GLU A C 1
ATOM 644 O O . GLU A 1 89 ? -13.266 36.156 14.211 1 98.44 89 GLU A O 1
ATOM 649 N N . ALA A 1 90 ? -14.102 34.25 13.445 1 98.38 90 ALA A N 1
ATOM 650 C CA . ALA A 1 90 ? -15.344 34.406 14.195 1 98.38 90 ALA A CA 1
ATOM 651 C C . ALA A 1 90 ? -15.164 33.969 15.648 1 98.38 90 ALA A C 1
ATOM 653 O O . ALA A 1 90 ? -15.781 34.562 16.547 1 98.38 90 ALA A O 1
ATOM 654 N N . GLU A 1 91 ? -14.312 32.938 15.82 1 98.69 91 GLU A N 1
ATOM 655 C CA . GLU A 1 91 ? -14.453 32.281 17.109 1 98.69 91 GLU A CA 1
ATOM 656 C C . GLU A 1 91 ? -13.102 32.156 17.828 1 98.69 91 GLU A C 1
ATOM 658 O O . GLU A 1 91 ? -13.047 31.969 19.031 1 98.69 91 GLU A O 1
ATOM 663 N N . ILE A 1 92 ? -12.008 32.312 17.141 1 98.75 92 ILE A N 1
ATOM 664 C CA . ILE A 1 92 ? -10.703 32.094 17.766 1 98.75 92 ILE A CA 1
ATOM 665 C C . ILE A 1 92 ? -10 33.438 17.953 1 98.75 92 ILE A C 1
ATOM 667 O O . ILE A 1 92 ? -9.578 33.75 19.078 1 98.75 92 ILE A O 1
ATOM 671 N N . LYS A 1 93 ? -9.961 34.25 16.938 1 98.25 93 LYS A N 1
ATOM 672 C CA . LYS A 1 93 ? -9.211 35.5 16.922 1 98.25 93 LYS A CA 1
ATOM 673 C C . LYS A 1 93 ? -9.625 36.406 18.062 1 98.25 93 LYS A C 1
ATOM 675 O O . LYS A 1 93 ? -8.773 37 18.734 1 98.25 93 LYS A O 1
ATOM 680 N N . PRO A 1 94 ? -10.93 36.5 18.375 1 98 94 PRO A N 1
ATOM 681 C CA . PRO A 1 94 ? -11.344 37.406 19.453 1 98 94 PRO A CA 1
ATOM 682 C C . PRO A 1 94 ? -10.773 37.031 20.812 1 98 94 PRO A C 1
ATOM 684 O O . PRO A 1 94 ? -10.75 37.844 21.734 1 98 94 PRO A O 1
ATOM 687 N N . HIS A 1 95 ? -10.344 35.812 20.938 1 97.5 95 HIS A N 1
ATOM 688 C CA . HIS A 1 95 ? -9.891 35.281 22.234 1 97.5 95 HIS A CA 1
ATOM 689 C C . HIS A 1 95 ? -8.383 35.062 22.234 1 97.5 95 HIS A C 1
ATOM 691 O O . HIS A 1 95 ? -7.828 34.531 23.188 1 97.5 95 HIS A O 1
ATOM 697 N N . LEU A 1 96 ? -7.781 35.406 21.109 1 95.88 96 LEU A N 1
ATOM 698 C CA . LEU A 1 96 ? -6.336 35.25 20.984 1 95.88 96 LEU A CA 1
ATOM 699 C C . LEU A 1 96 ? -5.602 36.406 21.656 1 95.88 96 LEU A C 1
ATOM 701 O O . LEU A 1 96 ? -5.891 37.562 21.375 1 95.88 96 LEU A O 1
ATOM 705 N N . LYS A 1 97 ? -4.836 36.156 22.672 1 94.62 97 LYS A N 1
ATOM 706 C CA . LYS A 1 97 ? -4.055 37.156 23.391 1 94.62 97 LYS A CA 1
ATOM 707 C C . LYS A 1 97 ? -2.57 36.781 23.391 1 94.62 97 LYS A C 1
ATOM 709 O O . LYS A 1 97 ? -2.205 35.656 23.141 1 94.62 97 LYS A O 1
ATOM 714 N N . ALA A 1 98 ? -1.726 37.781 23.75 1 95 98 ALA A N 1
ATOM 715 C CA . ALA A 1 98 ? -0.285 37.562 23.844 1 95 98 ALA A CA 1
ATOM 716 C C . ALA A 1 98 ? 0.031 36.406 24.766 1 95 98 ALA A C 1
ATOM 718 O O . ALA A 1 98 ? -0.585 36.25 25.828 1 95 98 ALA A O 1
ATOM 719 N N . GLY A 1 99 ? 0.915 35.562 24.25 1 93.94 99 GLY A N 1
ATOM 720 C CA . GLY A 1 99 ? 1.328 34.438 25.078 1 93.94 99 GLY A CA 1
ATOM 721 C C . GLY A 1 99 ? 0.687 33.125 24.641 1 93.94 99 GLY A C 1
ATOM 722 O O . GLY A 1 99 ? 1.195 32.062 24.969 1 93.94 99 GLY A O 1
ATOM 723 N N . LYS A 1 100 ? -0.462 33.188 23.953 1 97.94 100 LYS A N 1
ATOM 724 C CA . LYS A 1 100 ? -1.106 31.984 23.469 1 97.94 100 LYS A CA 1
ATOM 725 C C . LYS A 1 100 ? -0.384 31.438 22.25 1 97.94 100 LYS A C 1
ATOM 727 O O . LYS A 1 100 ? 0.426 32.125 21.625 1 97.94 100 LYS A O 1
ATOM 732 N N . THR A 1 101 ? -0.583 30.203 21.969 1 98.69 101 THR A N 1
ATOM 733 C CA . THR A 1 101 ? -0.012 29.516 20.812 1 98.69 101 THR A CA 1
ATOM 734 C C . THR A 1 101 ? -1.112 29.016 19.891 1 98.69 101 THR A C 1
ATOM 736 O O . THR A 1 101 ? -2.07 28.375 20.344 1 98.69 101 THR A O 1
ATOM 739 N N . LEU A 1 102 ? -1.021 29.406 18.625 1 98.69 102 LEU A N 1
ATOM 740 C CA . LEU A 1 102 ? -1.818 28.781 17.578 1 98.69 102 LEU A CA 1
ATOM 741 C C . LEU A 1 102 ? -1.082 27.609 16.953 1 98.69 102 LEU A C 1
ATOM 743 O O . LEU A 1 102 ? 0.101 27.719 16.625 1 98.69 102 LEU A O 1
ATOM 747 N N . CYS A 1 103 ? -1.759 26.469 16.859 1 98.69 103 CYS A N 1
ATOM 748 C CA . CYS A 1 103 ? -1.158 25.25 16.328 1 98.69 103 CYS A CA 1
ATOM 749 C C . CYS A 1 103 ? -2.076 24.594 15.312 1 98.69 103 CYS A C 1
ATOM 751 O O . CYS A 1 103 ? -3.299 24.719 15.398 1 98.69 103 CYS A O 1
ATOM 753 N N . CYS A 1 104 ? -1.569 24 14.297 1 98.31 104 CYS A N 1
ATOM 754 C CA . CYS A 1 104 ? -2.277 23.188 13.32 1 98.31 104 CYS A CA 1
ATOM 755 C C . CYS A 1 104 ? -1.485 21.922 12.977 1 98.31 104 CYS A C 1
ATOM 757 O O . CYS A 1 104 ? -0.346 21.766 13.422 1 98.31 104 CYS A O 1
ATOM 759 N N . SER A 1 105 ? -2.084 21.031 12.273 1 98.12 105 SER A N 1
ATOM 760 C CA . SER A 1 105 ? -1.393 19.812 11.867 1 98.12 105 SER A CA 1
ATOM 761 C C . SER A 1 105 ? -1.137 19.797 10.359 1 98.12 105 SER A C 1
ATOM 763 O O . SER A 1 105 ? -0.76 18.766 9.805 1 98.12 105 SER A O 1
ATOM 765 N N . HIS A 1 106 ? -1.487 20.844 9.719 1 96.38 106 HIS A N 1
ATOM 766 C CA . HIS A 1 106 ? -1.235 21.141 8.312 1 96.38 106 HIS A CA 1
ATOM 767 C C . HIS A 1 106 ? -1.178 22.641 8.07 1 96.38 106 HIS A C 1
ATOM 769 O O . HIS A 1 106 ? -1.998 23.391 8.602 1 96.38 106 HIS A O 1
ATOM 775 N N . GLY A 1 107 ? -0.224 23.125 7.324 1 97.31 107 GLY A N 1
ATOM 776 C CA . GLY A 1 107 ? 0.073 24.547 7.246 1 97.31 107 GLY A CA 1
ATOM 777 C C . GLY A 1 107 ? -0.801 25.281 6.25 1 97.31 107 GLY A C 1
ATOM 778 O O . GLY A 1 107 ? -0.636 26.484 6.043 1 97.31 107 GLY A O 1
ATOM 779 N N . PHE A 1 108 ? -1.797 24.625 5.637 1 98.19 108 PHE A N 1
ATOM 780 C CA . PHE A 1 108 ? -2.594 25.125 4.52 1 98.19 108 PHE A CA 1
ATOM 781 C C . PHE A 1 108 ? -3.104 26.531 4.801 1 98.19 108 PHE A C 1
ATOM 783 O O . PHE A 1 108 ? -2.908 27.453 3.994 1 98.19 108 PHE A O 1
ATOM 790 N N . ALA A 1 109 ? -3.695 26.797 5.969 1 97.44 109 ALA A N 1
ATOM 791 C CA . ALA A 1 109 ? -4.359 28.062 6.285 1 97.44 109 ALA A CA 1
ATOM 792 C C . ALA A 1 109 ? -3.352 29.203 6.418 1 97.44 109 ALA A C 1
ATOM 794 O O . ALA A 1 109 ? -3.643 30.344 6.055 1 97.44 109 ALA A O 1
ATOM 795 N N . TYR A 1 110 ? -2.197 28.859 6.922 1 97.19 110 TYR A N 1
ATOM 796 C CA . TYR A 1 110 ? -1.175 29.875 7.164 1 97.19 110 TYR A CA 1
ATOM 797 C C . TYR A 1 110 ? -0.395 30.172 5.891 1 97.19 110 TYR A C 1
ATOM 799 O O . TYR A 1 110 ? -0.095 31.328 5.598 1 97.19 110 TYR A O 1
ATOM 807 N N . VAL A 1 111 ? -0.102 29.125 5.129 1 98 111 VAL A N 1
ATOM 808 C CA . VAL A 1 111 ? 0.677 29.266 3.904 1 98 111 VAL A CA 1
ATOM 809 C C . VAL A 1 111 ? -0.147 30 2.85 1 98 111 VAL A C 1
ATOM 811 O O . VAL A 1 111 ? 0.387 30.812 2.09 1 98 111 VAL A O 1
ATOM 814 N N . PHE A 1 112 ? -1.456 29.781 2.85 1 98 112 PHE A N 1
ATOM 815 C CA . PHE A 1 112 ? -2.303 30.391 1.829 1 98 112 PHE A CA 1
ATOM 816 C C . PHE A 1 112 ? -3.148 31.5 2.426 1 98 112 PHE A C 1
ATOM 818 O O . PHE A 1 112 ? -4.145 31.922 1.829 1 98 112 PHE A O 1
ATOM 825 N N . ASN A 1 113 ? -2.857 31.969 3.621 1 96.94 113 ASN A N 1
ATOM 826 C CA . ASN A 1 113 ? -3.246 33.219 4.258 1 96.94 113 ASN A CA 1
ATOM 827 C C . ASN A 1 113 ? -4.746 33.25 4.539 1 96.94 113 ASN A C 1
ATOM 829 O O . ASN A 1 113 ? -5.371 34.312 4.434 1 96.94 113 ASN A O 1
ATOM 833 N N . THR A 1 114 ? -5.348 32.094 4.773 1 97.25 114 THR A N 1
ATOM 834 C CA . THR A 1 114 ? -6.719 32.125 5.27 1 97.25 114 THR A CA 1
ATOM 835 C C . THR A 1 114 ? -6.75 32.438 6.758 1 97.25 114 THR A C 1
ATOM 837 O O . THR A 1 114 ? -7.781 32.875 7.285 1 97.25 114 THR A O 1
ATOM 840 N N . ILE A 1 115 ? -5.645 32.219 7.434 1 98.12 115 ILE A N 1
ATOM 841 C CA . ILE A 1 115 ? -5.402 32.719 8.789 1 98.12 115 ILE A CA 1
ATOM 842 C C . ILE A 1 115 ? -4.188 33.625 8.805 1 98.12 115 ILE A C 1
ATOM 844 O O . ILE A 1 115 ? -3.115 33.25 8.32 1 98.12 115 ILE A O 1
ATOM 848 N N . VAL A 1 116 ? -4.344 34.781 9.32 1 97.5 116 VAL A N 1
ATOM 849 C CA . VAL A 1 116 ? -3.248 35.719 9.578 1 97.5 116 VAL A CA 1
ATOM 850 C C . VAL A 1 116 ? -3.156 36 11.078 1 97.5 116 VAL A C 1
ATOM 852 O O . VAL A 1 116 ? -3.891 36.844 11.609 1 97.5 116 VAL A O 1
ATOM 855 N N . PRO A 1 117 ? -2.271 35.312 11.711 1 97.31 117 PRO A N 1
ATOM 856 C CA . PRO A 1 117 ? -2.191 35.469 13.164 1 97.31 117 PRO A CA 1
ATOM 857 C C . PRO A 1 117 ? -1.591 36.812 13.586 1 97.31 117 PRO A C 1
ATOM 859 O O . PRO A 1 117 ? -0.779 37.375 12.852 1 97.31 117 PRO A O 1
ATOM 862 N N . PRO A 1 118 ? -1.995 37.344 14.734 1 96.62 118 PRO A N 1
ATOM 863 C CA . PRO A 1 118 ? -1.282 38.5 15.266 1 96.62 118 PRO A CA 1
ATOM 864 C C . PRO A 1 118 ? 0.186 38.219 15.562 1 96.62 118 PRO A C 1
ATOM 866 O O . PRO A 1 118 ? 0.547 37.062 15.844 1 96.62 118 PRO A O 1
ATOM 869 N N . ALA A 1 119 ? 1.01 39.188 15.547 1 95.81 119 ALA A N 1
ATOM 870 C CA . ALA A 1 119 ? 2.461 39.031 15.625 1 95.81 119 ALA A CA 1
ATOM 871 C C . ALA A 1 119 ? 2.887 38.594 17.031 1 95.81 119 ALA A C 1
ATOM 873 O O . ALA A 1 119 ? 4 38.094 17.219 1 95.81 119 ALA A O 1
ATOM 874 N N . ASP A 1 120 ? 2.053 38.75 18.016 1 96.69 120 ASP A N 1
ATOM 875 C CA . ASP A 1 120 ? 2.477 38.562 19.391 1 96.69 120 ASP A CA 1
ATOM 876 C C . ASP A 1 120 ? 2.047 37.188 19.922 1 96.69 120 ASP A C 1
ATOM 878 O O . ASP A 1 120 ? 2.055 36.938 21.125 1 96.69 120 ASP A O 1
ATOM 882 N N . VAL A 1 121 ? 1.587 36.281 19.031 1 97.88 121 VAL A N 1
ATOM 883 C CA . VAL A 1 121 ? 1.271 34.938 19.438 1 97.88 121 VAL A CA 1
ATOM 884 C C . VAL A 1 121 ? 2.221 33.938 18.75 1 97.88 121 VAL A C 1
ATOM 886 O O . VAL A 1 121 ? 2.699 34.188 17.656 1 97.88 121 VAL A O 1
ATOM 889 N N . ASP A 1 122 ? 2.57 32.812 19.422 1 98.62 122 ASP A N 1
ATOM 890 C CA . ASP A 1 122 ? 3.314 31.75 18.781 1 98.62 122 ASP A CA 1
ATOM 891 C C . ASP A 1 122 ? 2.449 31.016 17.766 1 98.62 122 ASP A C 1
ATOM 893 O O . ASP A 1 122 ? 1.244 30.844 17.969 1 98.62 122 ASP A O 1
ATOM 897 N N . VAL A 1 123 ? 3.006 30.672 16.625 1 98.75 123 VAL A N 1
ATOM 898 C CA . VAL A 1 123 ? 2.355 29.844 15.617 1 98.75 123 VAL A CA 1
ATOM 899 C C . VAL A 1 123 ? 3.236 28.641 15.289 1 98.75 123 VAL A C 1
ATOM 901 O O . VAL A 1 123 ? 4.355 28.797 14.797 1 98.75 123 VAL A O 1
ATOM 904 N N . ILE A 1 124 ? 2.725 27.422 15.594 1 98.88 124 ILE A N 1
ATOM 905 C CA . ILE A 1 124 ? 3.496 26.188 15.398 1 98.88 124 ILE A CA 1
ATOM 906 C C . ILE A 1 124 ? 2.672 25.188 14.609 1 98.88 124 ILE A C 1
ATOM 908 O O . ILE A 1 124 ? 1.48 25.391 14.367 1 98.88 124 ILE A O 1
ATOM 912 N N . MET A 1 125 ? 3.342 24.156 14.141 1 98.75 125 MET A N 1
ATOM 913 C CA . MET A 1 125 ? 2.719 23.016 13.477 1 98.75 125 MET A CA 1
ATOM 914 C C . MET A 1 125 ? 3.244 21.703 14.039 1 98.75 125 MET A C 1
ATOM 916 O O . MET A 1 125 ? 4.441 21.562 14.289 1 98.75 125 MET A O 1
ATOM 920 N N . VAL A 1 126 ? 2.404 20.875 14.336 1 98.69 126 VAL A N 1
ATOM 921 C CA . VAL A 1 126 ? 2.678 19.469 14.664 1 98.69 126 VAL A CA 1
ATOM 922 C C . VAL A 1 126 ? 1.869 18.562 13.742 1 98.69 126 VAL A C 1
ATOM 924 O O . VAL A 1 126 ? 0.653 18.438 13.898 1 98.69 126 VAL A O 1
ATOM 927 N N . ALA A 1 127 ? 2.543 17.953 12.781 1 97.94 127 ALA A N 1
ATOM 928 C CA . ALA A 1 127 ? 1.85 17.281 11.688 1 97.94 127 ALA A CA 1
ATOM 929 C C . ALA A 1 127 ? 2.207 15.797 11.648 1 97.94 127 ALA A C 1
ATOM 931 O O . ALA A 1 127 ? 3.244 15.422 11.102 1 97.94 127 ALA A O 1
ATOM 932 N N . PRO A 1 128 ? 1.312 14.945 12.211 1 96.56 128 PRO A N 1
ATOM 933 C CA . PRO A 1 128 ? 1.535 13.508 12.016 1 96.56 128 PRO A CA 1
ATOM 934 C C . PRO A 1 128 ? 1.522 13.102 10.547 1 96.56 128 PRO A C 1
ATOM 936 O O . PRO A 1 128 ? 0.716 13.617 9.766 1 96.56 128 PRO A O 1
ATOM 939 N N . LYS A 1 129 ? 2.414 12.289 10.188 1 94 129 LYS A N 1
ATOM 940 C CA . LYS A 1 129 ? 2.434 11.766 8.828 1 94 129 LYS A CA 1
ATOM 941 C C . LYS A 1 129 ? 1.692 10.438 8.742 1 94 129 LYS A C 1
ATOM 943 O O . LYS A 1 129 ? 2.301 9.398 8.469 1 94 129 LYS A O 1
ATOM 948 N N . GLY A 1 130 ? 0.406 10.453 8.828 1 91.56 130 GLY A N 1
ATOM 949 C CA . GLY A 1 130 ? -0.532 9.344 8.789 1 91.56 130 GLY A CA 1
ATOM 950 C C . GLY A 1 130 ? -1.955 9.75 9.125 1 91.56 130 GLY A C 1
ATOM 951 O O . GLY A 1 130 ? -2.18 10.812 9.711 1 91.56 130 GLY A O 1
ATOM 952 N N . PRO A 1 131 ? -2.9 8.938 8.711 1 93.25 131 PRO A N 1
ATOM 953 C CA . PRO A 1 131 ? -4.285 9.242 9.078 1 93.25 131 PRO A CA 1
ATOM 954 C C . PRO A 1 131 ? -4.539 9.133 10.578 1 93.25 131 PRO A C 1
ATOM 956 O O . PRO A 1 131 ? -3.775 8.477 11.289 1 93.25 131 PRO A O 1
ATOM 959 N N . GLY A 1 132 ? -5.566 9.836 11.055 1 94.94 132 GLY A N 1
ATOM 960 C CA . GLY A 1 132 ? -5.867 9.883 12.477 1 94.94 132 GLY A CA 1
ATOM 961 C C . GLY A 1 132 ? -6.008 8.516 13.102 1 94.94 132 GLY A C 1
ATOM 962 O O . GLY A 1 132 ? -5.5 8.266 14.195 1 94.94 132 GLY A O 1
ATOM 963 N N . THR A 1 133 ? -6.641 7.59 12.414 1 92.56 133 THR A N 1
ATOM 964 C CA . THR A 1 133 ? -6.867 6.254 12.953 1 92.56 133 THR A CA 1
ATOM 965 C C . THR A 1 133 ? -5.539 5.539 13.195 1 92.56 133 THR A C 1
ATOM 967 O O . THR A 1 133 ? -5.387 4.828 14.195 1 92.56 133 THR A O 1
ATOM 970 N N . GLU A 1 134 ? -4.621 5.746 12.32 1 92.56 134 GLU A N 1
ATOM 971 C CA . GLU A 1 134 ? -3.309 5.125 12.477 1 92.56 134 GLU A CA 1
ATOM 972 C C . GLU A 1 134 ? -2.516 5.785 13.602 1 92.56 134 GLU A C 1
ATOM 974 O O . GLU A 1 134 ? -1.801 5.109 14.336 1 92.56 134 GLU A O 1
ATOM 979 N N . VAL A 1 135 ? -2.625 7.094 13.688 1 96 135 VAL A N 1
ATOM 980 C CA . VAL A 1 135 ? -1.94 7.828 14.742 1 96 135 VAL A CA 1
ATOM 981 C C . VAL A 1 135 ? -2.338 7.262 16.109 1 96 135 VAL A C 1
ATOM 983 O O . VAL A 1 135 ? -1.479 6.98 16.938 1 96 135 VAL A O 1
ATOM 986 N N . ARG A 1 136 ? -3.602 7.043 16.312 1 97.75 136 ARG A N 1
ATOM 987 C CA . ARG A 1 136 ? -4.105 6.52 17.578 1 97.75 136 ARG A CA 1
ATOM 988 C C . ARG A 1 136 ? -3.695 5.062 17.766 1 97.75 136 ARG A C 1
ATOM 990 O O . ARG A 1 136 ? -3.236 4.68 18.844 1 97.75 136 ARG A O 1
ATOM 997 N N . ARG A 1 137 ? -3.828 4.285 16.719 1 95.19 137 ARG A N 1
ATOM 998 C CA . ARG A 1 137 ? -3.551 2.855 16.812 1 95.19 137 ARG A CA 1
ATOM 999 C C . ARG A 1 137 ? -2.105 2.605 17.234 1 95.19 137 ARG A C 1
ATOM 1001 O O . ARG A 1 137 ? -1.844 1.855 18.172 1 95.19 137 ARG A O 1
ATOM 1008 N N . VAL A 1 138 ? -1.198 3.205 16.516 1 93.88 138 VAL A N 1
ATOM 1009 C CA . VAL A 1 138 ? 0.21 2.934 16.797 1 93.88 138 VAL A CA 1
ATOM 1010 C C . VAL A 1 138 ? 0.583 3.475 18.172 1 93.88 138 VAL A C 1
ATOM 1012 O O . VAL A 1 138 ? 1.422 2.896 18.859 1 93.88 138 VAL A O 1
ATOM 1015 N N . PHE A 1 139 ? -0.033 4.566 18.625 1 97.25 139 PHE A N 1
ATOM 1016 C CA . PHE A 1 139 ? 0.169 5.105 19.953 1 97.25 139 PHE A CA 1
ATOM 1017 C C . PHE A 1 139 ? -0.223 4.082 21.016 1 97.25 139 PHE A C 1
ATOM 1019 O O . PHE A 1 139 ? 0.539 3.826 21.953 1 97.25 139 PHE A O 1
ATOM 1026 N N . GLU A 1 140 ? -1.386 3.482 20.812 1 97.88 140 GLU A N 1
ATOM 1027 C CA . GLU A 1 140 ? -1.897 2.506 21.781 1 97.88 140 GLU A CA 1
ATOM 1028 C C . GLU A 1 140 ? -1.018 1.26 21.812 1 97.88 140 GLU A C 1
ATOM 1030 O O . GLU A 1 140 ? -0.894 0.614 22.859 1 97.88 140 GLU A O 1
ATOM 1035 N N . GLU A 1 141 ? -0.364 1.003 20.766 1 94.69 141 GLU A N 1
ATOM 1036 C CA . GLU A 1 141 ? 0.507 -0.165 20.672 1 94.69 141 GLU A CA 1
ATOM 1037 C C . GLU A 1 141 ? 1.901 0.144 21.203 1 94.69 141 GLU A C 1
ATOM 1039 O O . GLU A 1 141 ? 2.781 -0.72 21.203 1 94.69 141 GLU A O 1
ATOM 1044 N N . GLY A 1 142 ? 2.137 1.354 21.609 1 94.31 142 GLY A N 1
ATOM 1045 C CA . GLY A 1 142 ? 3.404 1.74 22.203 1 94.31 142 GLY A CA 1
ATOM 1046 C C . GLY A 1 142 ? 4.398 2.285 21.188 1 94.31 142 GLY A C 1
ATOM 1047 O O . GLY A 1 142 ? 5.566 2.5 21.516 1 94.31 142 GLY A O 1
ATOM 1048 N N . PHE A 1 143 ? 3.939 2.51 19.984 1 92.25 143 PHE A N 1
ATOM 1049 C CA . PHE A 1 143 ? 4.766 3.053 18.922 1 92.25 143 PHE A CA 1
ATOM 1050 C C . PHE A 1 143 ? 4.32 4.465 18.547 1 92.25 143 PHE A C 1
ATOM 1052 O O . PHE A 1 143 ? 3.598 5.109 19.312 1 92.25 143 PHE A O 1
ATOM 1059 N N . GLY A 1 144 ? 4.824 4.98 17.469 1 92.75 144 GLY A N 1
ATOM 1060 C CA . GLY A 1 144 ? 4.457 6.324 17.047 1 92.75 144 GLY A CA 1
ATOM 1061 C C . GLY A 1 144 ? 4.512 6.512 15.547 1 92.75 144 GLY A C 1
ATOM 1062 O O . GLY A 1 144 ? 5.387 5.957 14.875 1 92.75 144 GLY A O 1
ATOM 1063 N N . CYS A 1 145 ? 3.547 7.238 15.062 1 91.88 145 CYS A N 1
ATOM 1064 C CA . CYS A 1 145 ? 3.623 7.723 13.688 1 91.88 145 CYS A CA 1
ATOM 1065 C C . CYS A 1 145 ? 4.676 8.812 13.555 1 91.88 145 CYS A C 1
ATOM 1067 O O . CYS A 1 145 ? 4.801 9.672 14.43 1 91.88 145 CYS A O 1
ATOM 1069 N N . PRO A 1 146 ? 5.434 8.82 12.484 1 92.31 146 PRO A N 1
ATOM 1070 C CA . PRO A 1 146 ? 6.328 9.969 12.281 1 92.31 146 PRO A CA 1
ATOM 1071 C C . PRO A 1 146 ? 5.574 11.289 12.125 1 92.31 146 PRO A C 1
ATOM 1073 O O . PRO A 1 146 ? 4.367 11.289 11.867 1 92.31 146 PRO A O 1
ATOM 1076 N N . GLY A 1 147 ? 6.316 12.328 12.297 1 95.19 147 GLY A N 1
ATOM 1077 C CA . GLY A 1 147 ? 5.672 13.625 12.164 1 95.19 147 GLY A CA 1
ATOM 1078 C C . GLY A 1 147 ? 6.637 14.734 11.797 1 95.19 147 GLY A C 1
ATOM 1079 O O . GLY A 1 147 ? 7.836 14.5 11.656 1 95.19 147 GLY A O 1
ATOM 1080 N N . LEU A 1 148 ? 6.098 15.875 11.531 1 97.31 148 LEU A N 1
ATOM 1081 C CA . LEU A 1 148 ? 6.836 17.109 11.273 1 97.31 148 LEU A CA 1
ATOM 1082 C C . LEU A 1 148 ? 6.438 18.203 12.266 1 97.31 148 LEU A C 1
ATOM 1084 O O . LEU A 1 148 ? 5.281 18.266 12.695 1 97.31 148 LEU A O 1
ATOM 1088 N N . ILE A 1 149 ? 7.379 18.984 12.617 1 98.19 149 ILE A N 1
ATOM 1089 C CA . ILE A 1 149 ? 7.051 20.188 13.367 1 98.19 149 ILE A CA 1
ATOM 1090 C C . ILE A 1 149 ? 7.598 21.422 12.648 1 98.19 149 ILE A C 1
ATOM 1092 O O . ILE A 1 149 ? 8.547 21.312 11.867 1 98.19 149 ILE A O 1
ATOM 1096 N N . ALA A 1 150 ? 7.004 22.516 12.867 1 98.5 150 ALA A N 1
ATOM 1097 C CA . ALA A 1 150 ? 7.453 23.781 12.32 1 98.5 150 ALA A CA 1
ATOM 1098 C C . ALA A 1 150 ? 7.113 24.938 13.266 1 98.5 150 ALA A C 1
ATOM 1100 O O . ALA A 1 150 ? 6.121 24.875 13.992 1 98.5 150 ALA A O 1
ATOM 1101 N N . VAL A 1 151 ? 7.953 25.906 13.336 1 98.31 151 VAL A N 1
ATOM 1102 C CA . VAL A 1 151 ? 7.699 27.188 14.008 1 98.31 151 VAL A CA 1
ATOM 1103 C C . VAL A 1 151 ? 7.543 28.297 12.977 1 98.31 151 VAL A C 1
ATOM 1105 O O . VAL A 1 151 ? 8.461 28.562 12.195 1 98.31 151 VAL A O 1
ATOM 1108 N N . HIS A 1 152 ? 6.348 28.844 12.945 1 97.75 152 HIS A N 1
ATOM 1109 C CA . HIS A 1 152 ? 6.047 29.906 11.992 1 97.75 152 HIS A CA 1
ATOM 1110 C C . HIS A 1 152 ? 6.246 31.281 12.609 1 97.75 152 HIS A C 1
ATOM 1112 O O . HIS A 1 152 ? 6.668 32.219 11.93 1 97.75 152 HIS A O 1
ATOM 1118 N N . GLN A 1 153 ? 5.832 31.516 13.867 1 97.75 153 GLN A N 1
ATOM 1119 C CA . GLN A 1 153 ? 6.016 32.688 14.703 1 97.75 153 GLN A CA 1
ATOM 1120 C C . GLN A 1 153 ? 6.465 32.312 16.109 1 97.75 153 GLN A C 1
ATOM 1122 O O . GLN A 1 153 ? 5.992 31.312 16.656 1 97.75 153 GLN A O 1
ATOM 1127 N N . ASN A 1 154 ? 7.414 33.062 16.688 1 98.31 154 ASN A N 1
ATOM 1128 C CA . ASN A 1 154 ? 8 32.688 17.969 1 98.31 154 ASN A CA 1
ATOM 1129 C C . ASN A 1 154 ? 8.297 33.906 18.828 1 98.31 154 ASN A C 1
ATOM 1131 O O . ASN A 1 154 ? 9.422 34.094 19.281 1 98.31 154 ASN A O 1
ATOM 1135 N N . PRO A 1 155 ? 7.293 34.719 19.078 1 98 155 PRO A N 1
ATOM 1136 C CA . PRO A 1 155 ? 7.547 35.875 19.938 1 98 155 PRO A CA 1
ATOM 1137 C C . PRO A 1 155 ? 7.906 35.5 21.375 1 98 155 PRO A C 1
ATOM 1139 O O . PRO A 1 155 ? 8.602 36.25 22.062 1 98 155 PRO A O 1
ATOM 1142 N N . SER A 1 156 ? 7.445 34.344 21.875 1 97.19 156 SER A N 1
ATOM 1143 C CA . SER A 1 156 ? 7.703 33.938 23.25 1 97.19 156 SER A CA 1
ATOM 1144 C C . SER A 1 156 ? 9.117 33.406 23.406 1 97.19 156 SER A C 1
ATOM 1146 O O . SER A 1 156 ? 9.648 33.344 24.516 1 97.19 156 SER A O 1
ATOM 1148 N N . GLY A 1 157 ? 9.711 32.875 22.297 1 97.88 157 GLY A N 1
ATOM 1149 C CA . GLY A 1 157 ? 10.992 32.219 22.328 1 97.88 157 GLY A CA 1
ATOM 1150 C C . GLY A 1 157 ? 10.883 30.75 22.734 1 97.88 157 GLY A C 1
ATOM 1151 O O . GLY A 1 157 ? 11.891 30.031 22.781 1 97.88 157 GLY A O 1
ATOM 1152 N N . LYS A 1 158 ? 9.672 30.281 22.938 1 97.56 158 LYS A N 1
ATOM 1153 C CA . LYS A 1 158 ? 9.484 28.922 23.453 1 97.56 158 LYS A CA 1
ATOM 1154 C C . LYS A 1 158 ? 8.672 28.062 22.484 1 97.56 158 LYS A C 1
ATOM 1156 O O . LYS A 1 158 ? 8.32 26.922 22.797 1 97.56 158 LYS A O 1
ATOM 1161 N N . ALA A 1 159 ? 8.406 28.562 21.328 1 98.31 159 ALA A N 1
ATOM 1162 C CA . ALA A 1 159 ? 7.492 27.922 20.391 1 98.31 159 ALA A CA 1
ATOM 1163 C C . ALA A 1 159 ? 7.984 26.531 20 1 98.31 159 ALA A C 1
ATOM 1165 O O . ALA A 1 159 ? 7.195 25.578 19.922 1 98.31 159 ALA A O 1
ATOM 1166 N N . ARG A 1 160 ? 9.281 26.391 19.781 1 98.25 160 ARG A N 1
ATOM 1167 C CA . ARG A 1 160 ? 9.836 25.109 19.375 1 98.25 160 ARG A CA 1
ATOM 1168 C C . ARG A 1 160 ? 9.664 24.062 20.484 1 98.25 160 ARG A C 1
ATOM 1170 O O . ARG A 1 160 ? 9.352 22.906 20.203 1 98.25 160 ARG A O 1
ATOM 1177 N N . ASP A 1 161 ? 9.914 24.469 21.688 1 98.25 161 ASP A N 1
ATOM 1178 C CA . ASP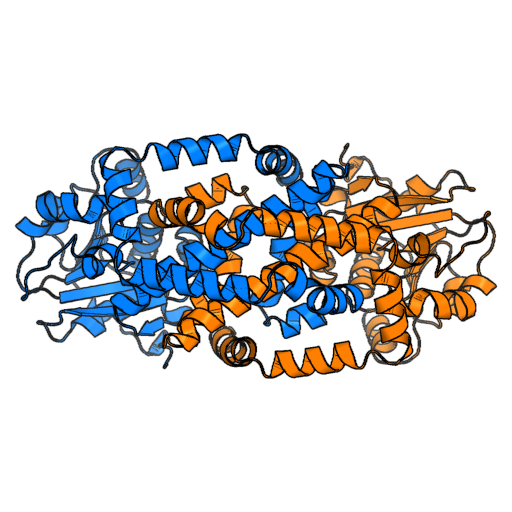 A 1 161 ? 9.766 23.562 22.828 1 98.25 161 ASP A CA 1
ATOM 1179 C C . ASP A 1 161 ? 8.32 23.078 22.953 1 98.25 161 ASP A C 1
ATOM 1181 O O . ASP A 1 161 ? 8.078 21.906 23.234 1 98.25 161 ASP A O 1
ATOM 1185 N N . VAL A 1 162 ? 7.426 24 22.719 1 98.62 162 VAL A N 1
ATOM 1186 C CA . VAL A 1 162 ? 6.008 23.656 22.797 1 98.62 162 VAL A CA 1
A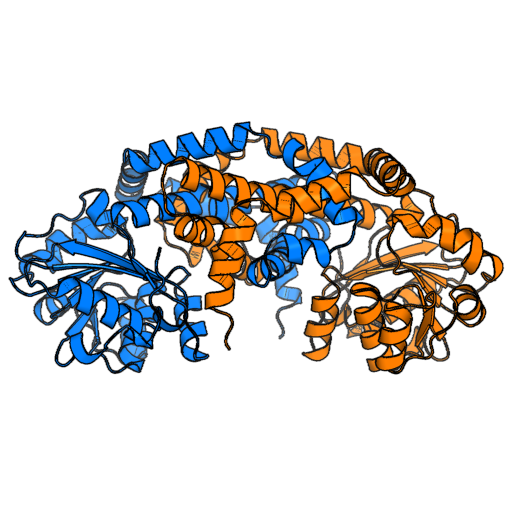TOM 1187 C C . VAL A 1 162 ? 5.648 22.688 21.672 1 98.62 162 VAL A C 1
ATOM 1189 O O . VAL A 1 162 ? 4.953 21.703 21.891 1 98.62 162 VAL A O 1
ATOM 1192 N N . ALA A 1 163 ? 6.168 22.906 20.469 1 98.81 163 ALA A N 1
ATOM 1193 C CA . ALA A 1 163 ? 5.906 22.031 19.328 1 98.81 163 ALA A CA 1
ATOM 1194 C C . ALA A 1 163 ? 6.43 20.609 19.578 1 98.81 163 ALA A C 1
ATOM 1196 O O . ALA A 1 163 ? 5.727 19.625 19.328 1 98.81 163 ALA A O 1
ATOM 1197 N N . LEU A 1 164 ? 7.602 20.547 20.125 1 98.5 164 LEU A N 1
ATOM 1198 C CA . LEU A 1 164 ? 8.211 19.25 20.391 1 98.5 164 LEU A CA 1
ATOM 1199 C C . LEU A 1 164 ? 7.461 18.531 21.5 1 98.5 164 LEU A C 1
ATOM 1201 O O . LEU A 1 164 ? 7.289 17.297 21.438 1 98.5 164 LEU A O 1
ATOM 1205 N N . ALA A 1 165 ? 7.074 19.312 22.5 1 98.75 165 ALA A N 1
ATOM 1206 C CA . ALA A 1 165 ? 6.324 18.719 23.609 1 98.75 165 ALA A CA 1
ATOM 1207 C C . ALA A 1 165 ? 4.988 18.156 23.125 1 98.75 165 ALA A C 1
ATOM 1209 O O . ALA A 1 165 ? 4.566 17.078 23.547 1 98.75 165 ALA A O 1
ATOM 1210 N N . MET A 1 166 ? 4.32 18.875 22.266 1 98.81 166 MET A N 1
ATOM 1211 C CA . MET A 1 166 ? 3.064 18.406 21.688 1 98.81 166 MET A CA 1
ATOM 1212 C C . MET A 1 166 ? 3.291 17.156 20.844 1 98.81 166 MET A C 1
ATOM 1214 O O . MET A 1 166 ? 2.512 16.203 20.922 1 98.81 166 MET A O 1
ATOM 1218 N N . ALA A 1 167 ? 4.348 17.141 20.031 1 98.69 167 ALA A N 1
ATOM 1219 C CA . ALA A 1 167 ? 4.68 15.977 19.234 1 98.69 167 ALA A CA 1
ATOM 1220 C C . ALA A 1 167 ? 4.918 14.758 20.109 1 98.69 167 ALA A C 1
ATOM 1222 O O . ALA A 1 167 ? 4.473 13.648 19.781 1 98.69 167 ALA A O 1
ATOM 1223 N N . LYS A 1 168 ? 5.605 14.961 21.234 1 98.38 168 LYS A N 1
ATOM 1224 C CA . LYS A 1 168 ? 5.852 13.875 22.188 1 98.38 168 LYS A CA 1
ATOM 1225 C C . LYS A 1 168 ? 4.547 13.383 22.812 1 98.38 168 LYS A C 1
ATOM 1227 O O . LYS A 1 168 ? 4.328 12.18 22.922 1 98.38 168 LYS A O 1
ATOM 1232 N N . ALA A 1 169 ? 3.732 14.336 23.172 1 98.69 169 ALA A N 1
ATOM 1233 C CA . ALA A 1 169 ? 2.453 13.992 23.797 1 98.69 169 ALA A CA 1
ATOM 1234 C C . ALA A 1 169 ? 1.586 13.18 22.828 1 98.69 169 ALA A C 1
ATOM 1236 O O . ALA A 1 169 ? 0.832 12.305 23.266 1 98.69 169 ALA A O 1
ATOM 1237 N N . GLU A 1 170 ? 1.713 13.406 21.547 1 98.44 170 GLU A N 1
ATOM 1238 C CA . GLU A 1 170 ? 0.947 12.688 20.531 1 98.44 170 GLU A CA 1
ATOM 1239 C C . GLU A 1 170 ? 1.615 11.367 20.172 1 98.44 170 GLU A C 1
ATOM 1241 O O . GLU A 1 170 ? 1.061 10.578 19.406 1 98.44 170 GLU A O 1
ATOM 1246 N N . GLY A 1 171 ? 2.789 11.148 20.672 1 97.06 171 GLY A N 1
ATOM 1247 C CA . GLY A 1 171 ? 3.525 9.914 20.422 1 97.06 171 GLY A CA 1
ATOM 1248 C C . GLY A 1 171 ? 4.375 9.977 19.172 1 97.06 171 GLY A C 1
ATOM 1249 O O . GLY A 1 171 ? 5.051 9 18.828 1 97.06 171 GLY A O 1
ATOM 1250 N N . LEU A 1 172 ? 4.492 11.102 18.516 1 96.75 172 LEU A N 1
ATOM 1251 C CA . LEU A 1 172 ? 5.148 11.211 17.219 1 96.75 172 LEU A CA 1
ATOM 1252 C C . LEU A 1 172 ? 6.656 11.039 17.359 1 96.75 172 LEU A C 1
ATOM 1254 O O . LEU A 1 172 ? 7.312 10.508 16.453 1 96.75 172 LEU A O 1
ATOM 1258 N N . THR A 1 173 ? 7.23 11.469 18.484 1 96 173 THR A N 1
ATOM 1259 C CA . THR A 1 173 ? 8.672 11.406 18.656 1 96 173 THR A CA 1
ATOM 1260 C C . THR A 1 173 ? 9.133 9.961 18.812 1 96 173 THR A C 1
ATOM 1262 O O . THR A 1 173 ? 10.32 9.664 18.672 1 96 173 THR A O 1
ATOM 1265 N N . ARG A 1 174 ? 8.219 9.07 19.156 1 93.31 174 ARG A N 1
ATOM 1266 C CA . ARG A 1 174 ? 8.547 7.645 19.156 1 93.31 174 ARG A CA 1
ATOM 1267 C C . ARG A 1 174 ? 8.875 7.148 17.766 1 93.31 174 ARG A C 1
ATOM 1269 O O . ARG A 1 174 ? 9.719 6.266 17.594 1 93.31 174 ARG A O 1
ATOM 1276 N N . GLY A 1 175 ? 8.164 7.668 16.797 1 89.75 175 GLY A N 1
ATOM 1277 C CA . GLY A 1 175 ? 8.414 7.336 15.398 1 89.75 175 GLY A CA 1
ATOM 1278 C C . GLY A 1 175 ? 9.484 8.203 14.758 1 89.75 175 GLY A C 1
ATOM 1279 O O . GLY A 1 175 ? 10.086 7.812 13.758 1 89.75 175 GLY A O 1
ATOM 1280 N N . GLY A 1 176 ? 9.656 9.398 15.344 1 92.12 176 GLY A N 1
ATOM 1281 C CA . GLY A 1 176 ? 10.617 10.344 14.805 1 92.12 176 GLY A CA 1
ATOM 1282 C C . GLY A 1 176 ? 9.969 11.578 14.211 1 92.12 176 GLY A C 1
ATOM 1283 O O . GLY A 1 176 ? 8.992 11.477 13.469 1 92.12 176 GLY A O 1
ATOM 1284 N N . VAL A 1 177 ? 10.523 12.734 14.594 1 95.19 177 VAL A N 1
ATOM 1285 C CA . VAL A 1 177 ? 9.961 14.008 14.156 1 95.19 177 VAL A CA 1
ATOM 1286 C C . VAL A 1 177 ? 11.031 14.812 13.414 1 95.19 177 VAL A C 1
ATOM 1288 O O . VAL A 1 177 ? 12.195 14.828 13.812 1 95.19 177 VAL A O 1
ATOM 1291 N N . LEU A 1 178 ? 10.648 15.391 12.305 1 95.12 178 LEU A N 1
ATOM 1292 C CA . LEU A 1 178 ? 11.531 16.281 11.562 1 95.12 178 LEU A CA 1
ATOM 1293 C C . LEU A 1 178 ? 11.055 17.734 11.664 1 95.12 178 LEU A C 1
ATOM 1295 O O . LEU A 1 178 ? 9.852 18 11.711 1 95.12 178 LEU A O 1
ATOM 1299 N N . GLU A 1 179 ? 12.031 18.594 11.711 1 96.5 179 GLU A N 1
ATOM 1300 C CA . GLU A 1 179 ? 11.734 20.031 11.672 1 96.5 179 GLU A CA 1
ATOM 1301 C C . GLU A 1 179 ? 11.758 20.562 10.234 1 96.5 179 GLU A C 1
ATOM 1303 O O . GLU A 1 179 ? 12.617 20.156 9.445 1 96.5 179 GLU A O 1
ATOM 1308 N N . CYS A 1 180 ? 10.773 21.344 9.898 1 96.88 180 CYS A N 1
ATOM 1309 C CA . CYS A 1 180 ? 10.695 21.953 8.578 1 96.88 180 CYS A CA 1
ATOM 1310 C C . CYS A 1 180 ? 10.008 23.312 8.648 1 96.88 180 CYS A C 1
ATOM 1312 O O . CYS A 1 180 ? 9.82 23.875 9.734 1 96.88 180 CYS A O 1
ATOM 1314 N N . THR A 1 181 ? 9.805 23.953 7.527 1 97 181 THR A N 1
ATOM 1315 C CA . THR A 1 181 ? 8.992 25.156 7.48 1 97 181 THR A CA 1
ATOM 1316 C C . THR A 1 181 ? 7.527 24.812 7.199 1 97 181 THR A C 1
ATOM 1318 O O . THR A 1 181 ? 7.23 23.734 6.676 1 97 181 THR A O 1
ATOM 1321 N N . MET A 1 182 ? 6.672 25.719 7.551 1 96.88 182 MET A N 1
ATOM 1322 C CA . MET A 1 182 ? 5.254 25.516 7.277 1 96.88 182 MET A CA 1
ATOM 1323 C C . MET A 1 182 ? 5.008 25.344 5.781 1 96.88 182 MET A C 1
ATOM 1325 O O . MET A 1 182 ? 4.199 24.516 5.367 1 96.88 182 MET A O 1
ATOM 1329 N N . ALA A 1 183 ? 5.703 26.125 4.984 1 97.56 183 ALA A N 1
ATOM 1330 C CA . ALA A 1 183 ? 5.57 26.047 3.533 1 97.56 183 ALA A CA 1
ATOM 1331 C C . ALA A 1 183 ? 6.035 24.688 3.01 1 97.56 183 ALA A C 1
ATOM 1333 O O . ALA A 1 183 ? 5.367 24.078 2.17 1 97.56 183 ALA A O 1
ATOM 1334 N N . GLN A 1 184 ? 7.172 24.234 3.479 1 97.44 184 GLN A N 1
ATOM 1335 C CA . GLN A 1 184 ? 7.691 22.938 3.059 1 97.44 184 GLN A CA 1
ATOM 1336 C C . GLN A 1 184 ? 6.688 21.812 3.338 1 97.44 184 GLN A C 1
ATOM 1338 O O . GLN A 1 184 ? 6.414 20.984 2.467 1 97.44 184 GLN A O 1
ATOM 1343 N N . GLU A 1 185 ? 6.172 21.781 4.566 1 97.81 185 GLU A N 1
ATOM 1344 C CA . GLU A 1 185 ? 5.191 20.766 4.941 1 97.81 185 GLU A CA 1
ATOM 1345 C C . GLU A 1 185 ? 3.943 20.859 4.074 1 97.81 185 GLU A C 1
ATOM 1347 O O . GLU A 1 185 ? 3.455 19.844 3.57 1 97.81 185 GLU A O 1
ATOM 1352 N N . THR A 1 186 ? 3.412 22.047 3.883 1 98.31 186 THR A N 1
ATOM 1353 C CA . THR A 1 186 ? 2.16 22.234 3.156 1 98.31 186 THR A CA 1
ATOM 1354 C C . THR A 1 186 ? 2.299 21.766 1.711 1 98.31 186 THR A C 1
ATOM 1356 O O . THR A 1 186 ? 1.461 21.016 1.217 1 98.31 186 THR A O 1
ATOM 1359 N N . TYR A 1 187 ? 3.381 22.234 1.058 1 98.5 187 TYR A N 1
ATOM 1360 C CA . TYR A 1 187 ? 3.551 21.953 -0.362 1 98.5 187 TYR A CA 1
ATOM 1361 C C . TYR A 1 187 ? 3.824 20.469 -0.591 1 98.5 187 TYR A C 1
ATOM 1363 O O . TYR A 1 187 ? 3.221 19.844 -1.469 1 98.5 187 TYR A O 1
ATOM 1371 N N . GLU A 1 188 ? 4.727 19.906 0.197 1 97.62 188 GLU A N 1
ATOM 1372 C CA . GLU A 1 188 ? 5.055 18.5 -0.014 1 97.62 188 GLU A CA 1
ATOM 1373 C C . GLU A 1 188 ? 3.879 17.594 0.343 1 97.62 188 GLU A C 1
ATOM 1375 O O . GLU A 1 188 ? 3.648 16.578 -0.314 1 97.62 188 GLU A O 1
ATOM 1380 N N . ASP A 1 189 ? 3.125 17.969 1.381 1 97.44 189 ASP A N 1
ATOM 1381 C CA . ASP A 1 189 ? 1.95 17.203 1.779 1 97.44 189 ASP A CA 1
ATOM 1382 C C . ASP A 1 189 ? 0.9 17.188 0.67 1 97.44 189 ASP A C 1
ATOM 1384 O O . ASP A 1 189 ? 0.412 16.125 0.283 1 97.44 189 ASP A O 1
ATOM 1388 N N . LEU A 1 190 ? 0.555 18.375 0.156 1 98.25 190 LEU A N 1
ATOM 1389 C CA . LEU A 1 190 ? -0.396 18.484 -0.945 1 98.25 190 LEU A CA 1
ATOM 1390 C C . LEU A 1 190 ? 0.108 17.734 -2.172 1 98.25 190 LEU A C 1
ATOM 1392 O O . LEU A 1 190 ? -0.669 17.062 -2.859 1 98.25 190 LEU A O 1
ATOM 1396 N N . PHE A 1 191 ? 1.376 17.844 -2.402 1 98.5 191 PHE A N 1
ATOM 1397 C CA . PHE A 1 191 ? 1.978 17.172 -3.555 1 98.5 191 PHE A CA 1
ATOM 1398 C C . PHE A 1 191 ? 1.842 15.664 -3.439 1 98.5 191 PHE A C 1
ATOM 1400 O O . PHE A 1 191 ? 1.376 15 -4.371 1 98.5 191 PHE A O 1
ATOM 1407 N N . GLY A 1 192 ? 2.285 15.07 -2.326 1 97.5 192 GLY A N 1
ATOM 1408 C CA . GLY A 1 192 ? 2.217 13.633 -2.139 1 97.5 192 GLY A CA 1
ATOM 1409 C C . GLY A 1 192 ? 0.809 13.078 -2.266 1 97.5 192 GLY A C 1
ATOM 1410 O O . GLY A 1 192 ? 0.594 12.055 -2.914 1 97.5 192 GLY A O 1
ATOM 1411 N N . GLU A 1 193 ? -0.15 13.773 -1.677 1 96.38 193 GLU A N 1
ATOM 1412 C CA . GLU A 1 193 ? -1.551 13.367 -1.718 1 96.38 193 GLU A CA 1
ATOM 1413 C C . GLU A 1 193 ? -2.092 13.398 -3.145 1 96.38 193 GLU A C 1
ATOM 1415 O O . GLU A 1 193 ? -2.783 12.469 -3.57 1 96.38 193 GLU A O 1
ATOM 1420 N N . GLN A 1 194 ? -1.792 14.453 -3.887 1 97.5 194 GLN A N 1
ATOM 1421 C CA . GLN A 1 194 ? -2.336 14.656 -5.227 1 97.5 194 GLN A CA 1
ATOM 1422 C C . GLN A 1 194 ? -1.66 13.734 -6.238 1 97.5 194 GLN A C 1
ATOM 1424 O O . GLN A 1 194 ? -2.312 13.219 -7.152 1 97.5 194 GLN A O 1
ATOM 1429 N N . ASN A 1 195 ? -0.369 13.508 -6.078 1 98.06 195 ASN A N 1
ATOM 1430 C CA . ASN A 1 195 ? 0.396 12.938 -7.184 1 98.06 195 ASN A CA 1
ATOM 1431 C C . ASN A 1 195 ? 0.698 11.461 -6.957 1 98.06 195 ASN A C 1
ATOM 1433 O O . ASN A 1 195 ? 0.86 10.703 -7.914 1 98.06 195 ASN A O 1
ATOM 1437 N N . VAL A 1 196 ? 0.814 11 -5.699 1 97.5 196 VAL A N 1
ATOM 1438 C CA . VAL A 1 196 ? 1.213 9.625 -5.441 1 97.5 196 VAL A CA 1
ATOM 1439 C C . VAL A 1 196 ? 0.11 8.898 -4.672 1 97.5 196 VAL A C 1
ATOM 1441 O O . VAL A 1 196 ? -0.556 8.016 -5.211 1 97.5 196 VAL A O 1
ATOM 1444 N N . LEU A 1 197 ? -0.3 9.305 -3.48 1 95.12 197 LEU A N 1
ATOM 1445 C CA . LEU A 1 197 ? -1.053 8.562 -2.475 1 95.12 197 LEU A CA 1
ATOM 1446 C C . LEU A 1 197 ? -2.512 8.406 -2.893 1 95.12 197 LEU A C 1
ATOM 1448 O O . LEU A 1 197 ? -3.055 7.301 -2.865 1 95.12 197 LEU A O 1
ATOM 1452 N N . CYS A 1 198 ? -3.24 9.484 -3.271 1 91.5 198 CYS A N 1
ATOM 1453 C CA . CYS A 1 198 ? -4.664 9.414 -3.582 1 91.5 198 CYS A CA 1
ATOM 1454 C C . CYS A 1 198 ? -4.91 9.641 -5.066 1 91.5 198 CYS A C 1
ATOM 1456 O O . CYS A 1 198 ? -5.648 8.891 -5.703 1 91.5 198 CYS A O 1
ATOM 1458 N N . GLY A 1 199 ? -4.113 10.531 -5.66 1 92.94 199 GLY A N 1
ATOM 1459 C CA . GLY A 1 199 ? -4.285 10.773 -7.082 1 92.94 199 GLY A CA 1
ATOM 1460 C C . GLY A 1 199 ? -3.725 9.664 -7.949 1 92.94 199 GLY A C 1
ATOM 1461 O O . GLY A 1 199 ? -4.477 8.852 -8.484 1 92.94 199 GLY A O 1
ATOM 1462 N N . GLY A 1 200 ? -2.395 9.523 -7.949 1 94.88 200 GLY A N 1
ATOM 1463 C CA . GLY A 1 200 ? -1.69 8.594 -8.82 1 94.88 200 GLY A CA 1
ATOM 1464 C C . GLY A 1 200 ? -2.01 7.141 -8.516 1 94.88 200 GLY A C 1
ATOM 1465 O O . GLY A 1 200 ? -2.402 6.391 -9.414 1 94.88 200 GLY A O 1
ATOM 1466 N N . LEU A 1 201 ? -1.925 6.723 -7.316 1 96.62 201 LEU A N 1
ATOM 1467 C CA . LEU A 1 201 ? -2.113 5.336 -6.895 1 96.62 201 LEU A CA 1
ATOM 1468 C C . LEU A 1 201 ? -3.535 4.871 -7.184 1 96.62 201 LEU A C 1
ATOM 1470 O O . LEU A 1 201 ? -3.74 3.775 -7.715 1 96.62 201 LEU A O 1
ATOM 1474 N N . VAL A 1 202 ? -4.555 5.672 -6.871 1 97.19 202 VAL A N 1
ATOM 1475 C CA . VAL A 1 202 ? -5.957 5.32 -7.066 1 97.19 202 VAL A CA 1
ATOM 1476 C C . VAL A 1 202 ? -6.246 5.164 -8.555 1 97.19 202 VAL A C 1
ATOM 1478 O O . VAL A 1 202 ? -6.879 4.188 -8.969 1 97.19 202 VAL A O 1
ATOM 1481 N N . ASP A 1 203 ? -5.785 6.105 -9.344 1 96.88 203 ASP A N 1
ATOM 1482 C CA . ASP A 1 203 ? -6.043 6.027 -10.773 1 96.88 203 ASP A CA 1
ATOM 1483 C C . ASP A 1 203 ? -5.297 4.852 -11.406 1 96.88 203 ASP A C 1
ATOM 1485 O O . ASP A 1 203 ? -5.797 4.219 -12.336 1 96.88 203 ASP A O 1
ATOM 1489 N N . LEU A 1 204 ? -4.055 4.625 -10.922 1 96.94 204 LEU A N 1
ATOM 1490 C CA . LEU A 1 204 ? -3.305 3.465 -11.391 1 96.94 204 LEU A CA 1
ATOM 1491 C C . LEU A 1 204 ? -4.09 2.178 -11.156 1 96.94 204 LEU A C 1
ATOM 1493 O O . LEU A 1 204 ? -4.188 1.335 -12.047 1 96.94 204 LEU A O 1
ATOM 1497 N N . MET A 1 205 ? -4.676 1.958 -9.969 1 97.69 205 MET A N 1
ATOM 1498 C CA . MET A 1 205 ? -5.492 0.8 -9.625 1 97.69 205 MET A CA 1
ATOM 1499 C C . MET A 1 205 ? -6.723 0.711 -10.516 1 97.69 205 MET A C 1
ATOM 1501 O O . MET A 1 205 ? -7.027 -0.354 -11.062 1 97.69 205 MET A O 1
ATOM 1505 N N . LYS A 1 206 ? -7.422 1.862 -10.695 1 97.5 206 LYS A N 1
ATOM 1506 C CA . LYS A 1 206 ? -8.648 1.883 -11.492 1 97.5 206 LYS A CA 1
ATOM 1507 C C . LYS A 1 206 ? -8.352 1.528 -12.953 1 97.5 206 LYS A C 1
ATOM 1509 O O . LYS A 1 206 ? -9.086 0.747 -13.562 1 97.5 206 LYS A O 1
ATOM 1514 N N . TYR A 1 207 ? -7.266 2.139 -13.492 1 97.88 207 TYR A N 1
ATOM 1515 C CA . TYR A 1 207 ? -6.914 1.872 -14.883 1 97.88 207 TYR A CA 1
ATOM 1516 C C . TYR A 1 207 ? -6.559 0.404 -15.078 1 97.88 207 TYR A C 1
ATOM 1518 O O . TYR A 1 207 ? -6.93 -0.199 -16.094 1 97.88 207 TYR A O 1
ATOM 1526 N N . GLY A 1 208 ? -5.789 -0.197 -14.117 1 98.38 208 GLY A N 1
ATOM 1527 C CA . GLY A 1 208 ? -5.5 -1.62 -14.188 1 98.38 208 GLY A CA 1
ATOM 1528 C C . GLY A 1 208 ? -6.746 -2.484 -14.172 1 98.38 208 GLY A C 1
ATOM 1529 O O . GLY A 1 208 ? -6.914 -3.361 -15.016 1 98.38 208 GLY A O 1
ATOM 1530 N N . PHE A 1 209 ? -7.656 -2.195 -13.195 1 98.62 209 PHE A N 1
ATOM 1531 C CA . PHE A 1 209 ? -8.914 -2.916 -13.062 1 98.62 209 PHE A CA 1
ATOM 1532 C C . PHE A 1 209 ? -9.734 -2.816 -14.344 1 98.62 209 PHE A C 1
ATOM 1534 O O . PHE A 1 209 ? -10.227 -3.824 -14.852 1 98.62 209 PHE A O 1
ATOM 1541 N N . GLU A 1 210 ? -9.852 -1.623 -14.898 1 98.56 210 GLU A N 1
ATOM 1542 C CA . GLU A 1 210 ? -10.641 -1.371 -16.094 1 98.56 210 GLU A CA 1
ATOM 1543 C C . GLU A 1 210 ? -10.047 -2.088 -17.312 1 98.56 210 GLU A C 1
ATOM 1545 O O . GLU A 1 210 ? -10.773 -2.668 -18.109 1 98.56 210 GLU A O 1
ATOM 1550 N N . THR A 1 211 ? -8.719 -2.037 -17.422 1 98.69 211 THR A N 1
ATOM 1551 C CA . THR A 1 211 ? -8.062 -2.674 -18.562 1 98.69 211 THR A CA 1
ATOM 1552 C C . THR A 1 211 ? -8.367 -4.168 -18.594 1 98.69 211 THR A C 1
ATOM 1554 O O . THR A 1 211 ? -8.766 -4.707 -19.625 1 98.69 211 THR A O 1
ATOM 1557 N N . LEU A 1 212 ? -8.258 -4.848 -17.438 1 98.56 212 LEU A N 1
ATOM 1558 C CA . LEU A 1 212 ? -8.508 -6.281 -17.375 1 98.56 212 LEU A CA 1
ATOM 1559 C C . LEU A 1 212 ? -9.977 -6.594 -17.625 1 98.56 212 LEU A C 1
ATOM 1561 O O . LEU A 1 212 ? -10.305 -7.492 -18.406 1 98.56 212 LEU A O 1
ATOM 1565 N N . THR A 1 213 ? -10.914 -5.82 -16.984 1 98.25 213 THR A N 1
ATOM 1566 C CA . THR A 1 213 ? -12.336 -6.121 -17.125 1 98.25 213 THR A CA 1
ATOM 1567 C C . THR A 1 213 ? -12.812 -5.84 -18.547 1 98.25 213 THR A C 1
ATOM 1569 O O . THR A 1 213 ? -13.633 -6.586 -19.094 1 98.25 213 THR A O 1
ATOM 1572 N N . GLU A 1 214 ? -12.305 -4.766 -19.156 1 98.31 214 GLU A N 1
ATOM 1573 C CA . GLU A 1 214 ? -12.664 -4.449 -20.547 1 98.31 214 GLU A CA 1
ATOM 1574 C C . GLU A 1 214 ? -12.148 -5.512 -21.5 1 98.31 214 GLU A C 1
ATOM 1576 O O . GLU A 1 214 ? -12.727 -5.723 -22.578 1 98.31 214 GLU A O 1
ATOM 1581 N N . ALA A 1 215 ? -11.086 -6.215 -21.141 1 98.19 215 ALA A N 1
ATOM 1582 C CA . ALA A 1 215 ? -10.516 -7.273 -21.969 1 98.19 215 ALA A CA 1
ATOM 1583 C C . ALA A 1 215 ? -11.203 -8.609 -21.703 1 98.19 215 ALA A C 1
ATOM 1585 O O . ALA A 1 215 ? -10.859 -9.625 -22.297 1 98.19 215 ALA A O 1
ATOM 1586 N N . GLY A 1 216 ? -12.141 -8.672 -20.75 1 97.12 216 GLY A N 1
ATOM 1587 C CA . GLY A 1 216 ? -12.977 -9.852 -20.578 1 97.12 216 GLY A CA 1
ATOM 1588 C C . GLY A 1 216 ? -12.57 -10.695 -19.375 1 97.12 216 GLY A C 1
ATOM 1589 O O . GLY A 1 216 ? -13.148 -11.75 -19.141 1 97.12 216 GLY A O 1
ATOM 1590 N N . TYR A 1 217 ? -11.625 -10.242 -18.578 1 97.12 217 TYR A N 1
ATOM 1591 C CA . TYR A 1 217 ? -11.258 -10.984 -17.391 1 97.12 217 TYR A CA 1
ATOM 1592 C C . TYR A 1 217 ? -12.312 -10.805 -16.297 1 97.12 217 TYR A C 1
ATOM 1594 O O . TYR A 1 217 ? -12.953 -9.758 -16.203 1 97.12 217 TYR A O 1
ATOM 1602 N N . PRO A 1 218 ? -12.492 -11.844 -15.445 1 95.31 218 PRO A N 1
ATOM 1603 C CA . PRO A 1 218 ? -13.445 -11.695 -14.344 1 95.31 218 PRO A CA 1
ATOM 1604 C C . PRO A 1 218 ? -13.109 -10.523 -13.422 1 95.31 218 PRO A C 1
ATOM 1606 O O . PRO A 1 218 ? -11.945 -10.352 -13.039 1 95.31 218 PRO A O 1
ATOM 1609 N N . PRO A 1 219 ? -14.125 -9.719 -13.062 1 96.56 219 PRO A N 1
ATOM 1610 C CA . PRO A 1 219 ? -13.875 -8.523 -12.258 1 96.56 219 PRO A CA 1
ATOM 1611 C C . PRO A 1 219 ? -13.242 -8.852 -10.906 1 96.56 219 PRO A C 1
ATOM 1613 O O . PRO A 1 219 ? -12.43 -8.07 -10.398 1 96.56 219 PRO A O 1
ATOM 1616 N N . GLU A 1 220 ? -13.578 -10 -10.328 1 94.38 220 GLU A N 1
ATOM 1617 C CA . GLU A 1 220 ? -13 -10.398 -9.047 1 94.38 220 GLU A CA 1
ATOM 1618 C C . GLU A 1 220 ? -11.5 -10.625 -9.164 1 94.38 220 GLU A C 1
ATOM 1620 O O . GLU A 1 220 ? -10.734 -10.227 -8.281 1 94.38 220 GLU A O 1
ATOM 1625 N N . MET A 1 221 ? -11.078 -11.242 -10.273 1 94.62 221 MET A N 1
ATOM 1626 C CA . MET A 1 221 ? -9.656 -11.461 -10.516 1 94.62 221 MET A CA 1
ATOM 1627 C C . MET A 1 221 ? -8.922 -10.141 -10.727 1 94.62 221 MET A C 1
ATOM 1629 O O . MET A 1 221 ? -7.82 -9.945 -10.219 1 94.62 221 MET A O 1
ATOM 1633 N N . ALA A 1 222 ? -9.602 -9.273 -11.523 1 96.88 222 ALA A N 1
ATOM 1634 C CA . ALA A 1 222 ? -9.023 -7.957 -11.758 1 96.88 222 ALA A CA 1
ATOM 1635 C C . ALA A 1 222 ? -8.828 -7.195 -10.453 1 96.88 222 ALA A C 1
ATOM 1637 O O . ALA A 1 222 ? -7.809 -6.531 -10.258 1 96.88 222 ALA A O 1
ATOM 1638 N N . TYR A 1 223 ? -9.789 -7.266 -9.539 1 96.38 223 TYR A N 1
ATOM 1639 C CA . TYR A 1 223 ? -9.711 -6.586 -8.25 1 96.38 223 TYR A CA 1
ATOM 1640 C C . TYR A 1 223 ? -8.578 -7.152 -7.398 1 96.38 223 TYR A C 1
ATOM 1642 O O . TYR A 1 223 ? -7.805 -6.398 -6.809 1 96.38 223 TYR A O 1
ATOM 1650 N N . PHE A 1 224 ? -8.414 -8.477 -7.355 1 92.31 224 PHE A N 1
ATOM 1651 C CA . PHE A 1 224 ? -7.352 -9.109 -6.586 1 92.31 224 PHE A CA 1
ATOM 1652 C C . PHE A 1 224 ? -5.98 -8.633 -7.055 1 92.31 224 PHE A C 1
ATOM 1654 O O . PHE A 1 224 ? -5.145 -8.242 -6.242 1 92.31 224 PHE A O 1
ATOM 1661 N N . GLU A 1 225 ? -5.887 -8.633 -8.336 1 93.81 225 GLU A N 1
ATOM 1662 C CA . GLU A 1 225 ? -4.566 -8.414 -8.914 1 93.81 225 GLU A CA 1
ATOM 1663 C C . GLU A 1 225 ? -4.18 -6.938 -8.867 1 93.81 225 GLU A C 1
ATOM 1665 O O . GLU A 1 225 ? -3.006 -6.602 -8.68 1 93.81 225 GLU A O 1
ATOM 1670 N N . CYS A 1 226 ? -5.16 -6.012 -9.047 1 97 226 CYS A N 1
ATOM 1671 C CA . CYS A 1 226 ? -4.797 -4.617 -9.273 1 97 226 CYS A CA 1
ATOM 1672 C C . CYS A 1 226 ? -5.031 -3.785 -8.016 1 97 226 CYS A C 1
ATOM 1674 O O . CYS A 1 226 ? -4.508 -2.676 -7.895 1 97 226 CYS A O 1
ATOM 1676 N N . VAL A 1 227 ? -5.859 -4.289 -7.07 1 96.88 227 VAL A N 1
ATOM 1677 C CA . VAL A 1 227 ? -6.215 -3.482 -5.91 1 96.88 227 VAL A CA 1
ATOM 1678 C C . VAL A 1 227 ? -5.82 -4.215 -4.629 1 96.88 227 VAL A C 1
ATOM 1680 O O . VAL A 1 227 ? -4.992 -3.725 -3.859 1 96.88 227 VAL A O 1
ATOM 1683 N N . HIS A 1 228 ? -6.191 -5.449 -4.457 1 93.88 228 HIS A N 1
ATOM 1684 C CA . HIS A 1 228 ? -6.012 -6.199 -3.217 1 93.88 228 HIS A CA 1
ATOM 1685 C C . HIS A 1 228 ? -4.535 -6.453 -2.936 1 93.88 228 HIS A C 1
ATOM 1687 O O . HIS A 1 228 ? -4.07 -6.258 -1.812 1 93.88 228 HIS A O 1
ATOM 1693 N N . GLU A 1 229 ? -3.783 -6.828 -3.922 1 93.94 229 GLU A N 1
ATOM 1694 C CA . GLU A 1 229 ? -2.4 -7.254 -3.723 1 93.94 229 GLU A CA 1
ATOM 1695 C C . GLU A 1 229 ? -1.479 -6.051 -3.525 1 93.94 229 GLU A C 1
ATOM 1697 O O . GLU A 1 229 ? -0.328 -6.207 -3.111 1 93.94 229 GLU A O 1
ATOM 1702 N N . ALA A 1 230 ? -2.012 -4.844 -3.812 1 96.12 230 ALA A N 1
ATOM 1703 C CA . ALA A 1 230 ? -1.189 -3.654 -3.613 1 96.12 230 ALA A CA 1
ATOM 1704 C C . ALA A 1 230 ? -0.725 -3.547 -2.164 1 96.12 230 ALA A C 1
ATOM 1706 O O . ALA A 1 230 ? 0.406 -3.133 -1.897 1 96.12 230 ALA A O 1
ATOM 1707 N N . LYS A 1 231 ? -1.578 -3.908 -1.219 1 95.5 231 LYS A N 1
ATOM 1708 C CA . LYS A 1 231 ? -1.217 -3.854 0.195 1 95.5 231 LYS A CA 1
ATOM 1709 C C . LYS A 1 231 ? 0.016 -4.703 0.481 1 95.5 231 LYS A C 1
ATOM 1711 O O . LYS A 1 231 ? 0.923 -4.273 1.195 1 95.5 231 LYS A O 1
ATOM 1716 N N . LEU A 1 232 ? 0.078 -5.891 -0.09 1 93.88 232 LEU A N 1
ATOM 1717 C CA . LEU A 1 232 ? 1.162 -6.824 0.199 1 93.88 232 LEU A CA 1
ATOM 1718 C C . LEU A 1 232 ? 2.486 -6.305 -0.351 1 93.88 232 LEU A C 1
ATOM 1720 O O . LEU A 1 232 ? 3.527 -6.445 0.294 1 93.88 232 LEU A O 1
ATOM 1724 N N . ILE A 1 233 ? 2.393 -5.691 -1.493 1 95.25 233 ILE A N 1
ATOM 1725 C CA . ILE A 1 233 ? 3.578 -5.141 -2.139 1 95.25 233 ILE A CA 1
ATOM 1726 C C . ILE A 1 233 ? 4.062 -3.914 -1.365 1 95.25 233 ILE A C 1
ATOM 1728 O O . ILE A 1 233 ? 5.254 -3.793 -1.064 1 95.25 233 ILE A O 1
ATOM 1732 N N . VAL A 1 234 ? 3.164 -3.051 -0.983 1 96.94 234 VAL A N 1
ATOM 1733 C CA . VAL A 1 234 ? 3.516 -1.818 -0.286 1 96.94 234 VAL A CA 1
ATOM 1734 C C . VAL A 1 234 ? 4.016 -2.145 1.119 1 96.94 234 VAL A C 1
ATOM 1736 O O . VAL A 1 234 ? 4.918 -1.479 1.635 1 96.94 234 VAL A O 1
ATOM 1739 N N . ASP A 1 235 ? 3.486 -3.207 1.78 1 94.88 235 ASP A N 1
ATOM 1740 C CA . ASP A 1 235 ? 3.994 -3.652 3.074 1 94.88 235 ASP A CA 1
ATOM 1741 C C . ASP A 1 235 ? 5.473 -4.031 2.982 1 94.88 235 ASP A C 1
ATOM 1743 O O . ASP A 1 235 ? 6.25 -3.729 3.887 1 94.88 235 ASP A O 1
ATOM 1747 N N . LEU A 1 236 ? 5.832 -4.688 1.905 1 94.94 236 LEU A N 1
ATOM 1748 C CA . LEU A 1 236 ? 7.23 -5.07 1.719 1 94.94 236 LEU A CA 1
ATOM 1749 C C . LEU A 1 236 ? 8.109 -3.838 1.547 1 94.94 236 LEU A C 1
ATOM 1751 O O . LEU A 1 236 ? 9.195 -3.762 2.125 1 94.94 236 LEU A O 1
ATOM 1755 N N . ILE A 1 237 ? 7.637 -2.871 0.781 1 96.69 237 ILE A N 1
ATOM 1756 C CA . ILE A 1 237 ? 8.391 -1.646 0.554 1 96.69 237 ILE A CA 1
ATOM 1757 C C . ILE A 1 237 ? 8.523 -0.87 1.863 1 96.69 237 ILE A C 1
ATOM 1759 O O . ILE A 1 237 ? 9.594 -0.349 2.18 1 96.69 237 ILE A O 1
ATOM 1763 N N . TYR A 1 238 ? 7.418 -0.795 2.613 1 95 238 TYR A N 1
ATOM 1764 C CA . TYR A 1 238 ? 7.391 -0.098 3.895 1 95 238 TYR A CA 1
ATOM 1765 C C . TYR A 1 238 ? 8.422 -0.679 4.852 1 95 238 TYR A C 1
ATOM 1767 O O . TYR A 1 238 ? 9.117 0.063 5.551 1 95 238 TYR A O 1
ATOM 1775 N N . ASN A 1 239 ? 8.578 -1.998 4.84 1 93.19 239 ASN A N 1
ATOM 1776 C CA . ASN A 1 239 ? 9.414 -2.678 5.824 1 93.19 239 ASN A CA 1
ATOM 1777 C C . ASN A 1 239 ? 10.875 -2.73 5.375 1 93.19 239 ASN A C 1
ATOM 1779 O O . ASN A 1 239 ? 11.781 -2.746 6.207 1 93.19 239 ASN A O 1
ATOM 1783 N N . GLY A 1 240 ? 11.102 -2.713 4.051 1 94.88 240 GLY A N 1
ATOM 1784 C CA . GLY A 1 240 ? 12.477 -2.994 3.67 1 94.88 240 GLY A CA 1
ATOM 1785 C C . GLY A 1 240 ? 12.938 -2.197 2.463 1 94.88 240 GLY A C 1
ATOM 1786 O O . GLY A 1 240 ? 14.078 -2.344 2.016 1 94.88 240 GLY A O 1
ATOM 1787 N N . GLY A 1 241 ? 12.102 -1.4 1.908 1 96.69 241 GLY A N 1
ATOM 1788 C CA . GLY A 1 241 ? 12.438 -0.671 0.696 1 96.69 241 GLY A CA 1
ATOM 1789 C C . GLY A 1 241 ? 12.109 -1.436 -0.572 1 96.69 241 GLY A C 1
ATOM 1790 O O . GLY A 1 241 ? 11.672 -2.588 -0.513 1 96.69 241 GLY A O 1
ATOM 1791 N N . ILE A 1 242 ? 12.305 -0.788 -1.715 1 97.75 242 ILE A N 1
ATOM 1792 C CA . ILE A 1 242 ? 11.969 -1.352 -3.016 1 97.75 242 ILE A CA 1
ATOM 1793 C C . ILE A 1 242 ? 12.875 -2.541 -3.316 1 97.75 242 ILE A C 1
ATOM 1795 O O . ILE A 1 242 ? 12.43 -3.553 -3.857 1 97.75 242 ILE A O 1
ATOM 1799 N N . GLN A 1 243 ? 14.133 -2.461 -2.926 1 96.62 243 GLN A N 1
ATOM 1800 C CA . GLN A 1 243 ? 15.062 -3.557 -3.172 1 96.62 243 GLN A CA 1
ATOM 1801 C C . GLN A 1 243 ? 14.648 -4.816 -2.42 1 96.62 243 GLN A C 1
ATOM 1803 O O . GLN A 1 243 ? 14.727 -5.922 -2.957 1 96.62 243 GLN A O 1
ATOM 1808 N N . LYS A 1 244 ? 14.266 -4.617 -1.187 1 95.12 244 LYS A N 1
ATOM 1809 C CA . LYS A 1 244 ? 13.828 -5.773 -0.409 1 95.12 244 LYS A CA 1
ATOM 1810 C C . LYS A 1 244 ? 12.57 -6.391 -1.009 1 95.12 244 LYS A C 1
ATOM 1812 O O . LYS A 1 244 ? 12.453 -7.613 -1.101 1 95.12 244 LYS A O 1
ATOM 1817 N N . MET A 1 245 ? 11.609 -5.508 -1.361 1 96.38 245 MET A N 1
ATOM 1818 C CA . MET A 1 245 ? 10.406 -6.004 -2.031 1 96.38 245 MET A CA 1
ATOM 1819 C C . MET A 1 245 ? 10.773 -6.832 -3.262 1 96.38 245 MET A C 1
ATOM 1821 O O . MET A 1 245 ? 10.281 -7.945 -3.434 1 96.38 245 MET A O 1
ATOM 1825 N N . ASN A 1 246 ? 11.711 -6.348 -4.078 1 96.38 246 ASN A N 1
ATOM 1826 C CA . ASN A 1 246 ? 12.133 -7.023 -5.301 1 96.38 246 ASN A CA 1
ATOM 1827 C C . ASN A 1 246 ? 12.844 -8.344 -4.996 1 96.38 246 ASN A C 1
ATOM 1829 O O . ASN A 1 246 ? 12.812 -9.266 -5.805 1 96.38 246 ASN A O 1
ATOM 1833 N N . SER A 1 247 ? 13.453 -8.453 -3.824 1 94.38 247 SER A N 1
ATOM 1834 C CA . SER A 1 247 ? 14.156 -9.68 -3.457 1 94.38 247 SER A CA 1
ATOM 1835 C C . SER A 1 247 ? 13.172 -10.766 -3.029 1 94.38 247 SER A C 1
ATOM 1837 O O . SER A 1 247 ? 13.523 -11.945 -2.99 1 94.38 247 SER A O 1
ATOM 1839 N N . VAL A 1 248 ? 11.969 -10.383 -2.691 1 92.38 248 VAL A N 1
ATOM 1840 C CA . VAL A 1 248 ? 10.977 -11.32 -2.168 1 92.38 248 VAL A CA 1
ATOM 1841 C C . VAL A 1 248 ? 10.078 -11.812 -3.301 1 92.38 248 VAL A C 1
ATOM 1843 O O . VAL A 1 248 ? 9.617 -12.953 -3.291 1 92.38 248 VAL A O 1
ATOM 1846 N N . ILE A 1 249 ? 9.805 -10.945 -4.312 1 93.75 249 ILE A N 1
ATOM 1847 C CA . ILE A 1 249 ? 8.938 -11.344 -5.418 1 93.75 249 ILE A CA 1
ATOM 1848 C C . ILE A 1 249 ? 9.734 -12.148 -6.438 1 93.75 249 ILE A C 1
ATOM 1850 O O . ILE A 1 249 ? 10.945 -12.305 -6.305 1 93.75 249 ILE A O 1
ATOM 1854 N N . SER A 1 250 ? 9.055 -12.734 -7.383 1 95.19 250 SER A N 1
ATOM 1855 C CA . SER A 1 250 ? 9.727 -13.586 -8.359 1 95.19 250 SER A CA 1
ATOM 1856 C C . SER A 1 250 ? 10.617 -12.766 -9.297 1 95.19 250 SER A C 1
ATOM 1858 O O . SER A 1 250 ? 10.352 -11.586 -9.523 1 95.19 250 SER A O 1
ATOM 1860 N N . ASN A 1 251 ? 11.625 -13.406 -9.883 1 96.81 251 ASN A N 1
ATOM 1861 C CA . ASN A 1 251 ? 12.438 -12.766 -10.906 1 96.81 251 ASN A CA 1
ATOM 1862 C C . ASN A 1 251 ? 11.594 -12.273 -12.07 1 96.81 251 ASN A C 1
ATOM 1864 O O . ASN A 1 251 ? 11.875 -11.211 -12.641 1 96.81 251 ASN A O 1
ATOM 1868 N N . THR A 1 252 ? 10.578 -13.016 -12.422 1 97.38 252 THR A N 1
ATOM 1869 C CA . THR A 1 252 ? 9.688 -12.656 -13.523 1 97.38 252 THR A CA 1
ATOM 1870 C C . THR A 1 252 ? 8.953 -11.359 -13.219 1 97.38 252 THR A C 1
ATOM 1872 O O . THR A 1 252 ? 8.836 -10.492 -14.086 1 97.38 252 THR A O 1
ATOM 1875 N N . ALA A 1 253 ? 8.43 -11.227 -12.008 1 96.62 253 ALA A N 1
ATOM 1876 C CA . ALA A 1 253 ? 7.75 -10.008 -11.586 1 96.62 253 ALA A CA 1
ATOM 1877 C C . ALA A 1 253 ? 8.711 -8.82 -11.578 1 96.62 253 ALA A C 1
ATOM 1879 O O . ALA A 1 253 ? 8.359 -7.727 -12.031 1 96.62 253 ALA A O 1
ATOM 1880 N N . GLU A 1 254 ? 9.961 -9.047 -11.008 1 97.38 254 GLU A N 1
ATOM 1881 C CA . GLU A 1 254 ? 10.953 -7.977 -10.953 1 97.38 254 GLU A CA 1
ATOM 1882 C C . GLU A 1 254 ? 11.367 -7.531 -12.352 1 97.38 254 GLU A C 1
ATOM 1884 O O . GLU A 1 254 ? 11.469 -6.336 -12.625 1 97.38 254 GLU A O 1
ATOM 1889 N N . PHE A 1 255 ? 11.648 -8.516 -13.234 1 98.06 255 PHE A N 1
ATOM 1890 C CA . PHE A 1 255 ? 11.977 -8.188 -14.617 1 98.06 255 PHE A CA 1
ATOM 1891 C C . PHE A 1 255 ? 10.836 -7.41 -15.266 1 98.06 255 PHE A C 1
ATOM 1893 O O . PHE A 1 255 ? 11.078 -6.438 -15.984 1 98.06 255 PHE A O 1
ATOM 1900 N N . GLY A 1 256 ? 9.57 -7.816 -15.008 1 97.5 256 GLY A N 1
ATOM 1901 C CA . GLY A 1 256 ? 8.406 -7.121 -15.523 1 97.5 256 GLY A CA 1
ATOM 1902 C C . GLY A 1 256 ? 8.312 -5.68 -15.062 1 97.5 256 GLY A C 1
ATOM 1903 O O . GLY A 1 256 ? 7.887 -4.805 -15.812 1 97.5 256 GLY A O 1
ATOM 1904 N N . GLU A 1 257 ? 8.672 -5.422 -13.789 1 96.75 257 GLU A N 1
ATOM 1905 C CA . GLU A 1 257 ? 8.727 -4.074 -13.234 1 96.75 257 GLU A CA 1
ATOM 1906 C C . GLU A 1 257 ? 9.609 -3.164 -14.086 1 96.75 257 GLU A C 1
ATOM 1908 O O . GLU A 1 257 ? 9.188 -2.078 -14.484 1 96.75 257 GLU A O 1
ATOM 1913 N N . TYR A 1 258 ? 10.859 -3.676 -14.406 1 96.25 258 TYR A N 1
ATOM 1914 C CA . TYR A 1 258 ? 11.836 -2.881 -15.141 1 96.25 258 TYR A CA 1
ATOM 1915 C C . TYR A 1 258 ? 11.469 -2.789 -16.609 1 96.25 258 TYR A C 1
ATOM 1917 O O . TYR A 1 258 ? 11.703 -1.765 -17.266 1 96.25 258 TYR A O 1
ATOM 1925 N N . TYR A 1 259 ? 10.922 -3.904 -17.141 1 95 259 TYR A N 1
ATOM 1926 C CA . TYR A 1 259 ? 10.562 -4.059 -18.547 1 95 259 TYR A CA 1
ATOM 1927 C C . TYR A 1 259 ? 9.406 -3.137 -18.906 1 95 259 TYR A C 1
ATOM 1929 O O . TYR A 1 259 ? 9.422 -2.504 -19.969 1 95 259 TYR A O 1
ATOM 1937 N N . ASN A 1 260 ? 8.438 -2.994 -18.062 1 94.38 260 ASN A N 1
ATOM 1938 C CA . ASN A 1 260 ? 7.16 -2.393 -18.422 1 94.38 260 ASN A CA 1
ATOM 1939 C C . ASN A 1 260 ? 6.961 -1.044 -17.734 1 94.38 260 ASN A C 1
ATOM 1941 O O . ASN A 1 260 ? 6.254 -0.179 -18.25 1 94.38 260 ASN A O 1
ATOM 1945 N N . GLY A 1 261 ? 7.547 -0.746 -16.562 1 88.06 261 GLY A N 1
ATOM 1946 C CA . GLY A 1 261 ? 7.305 0.463 -15.797 1 88.06 261 GLY A CA 1
ATOM 1947 C C . GLY A 1 261 ? 7.422 1.731 -16.625 1 88.06 261 GLY A C 1
ATOM 1948 O O . GLY A 1 261 ? 6.453 2.479 -16.766 1 88.06 261 GLY A O 1
ATOM 1949 N N . PRO A 1 262 ? 8.57 1.886 -17.312 1 89.25 262 PRO A N 1
ATOM 1950 C CA . PRO A 1 262 ? 8.789 3.109 -18.078 1 89.25 262 PRO A CA 1
ATOM 1951 C C . PRO A 1 262 ? 7.875 3.209 -19.297 1 89.25 262 PRO A C 1
ATOM 1953 O O . PRO A 1 262 ? 7.723 4.289 -19.875 1 89.25 262 PRO A O 1
ATOM 1956 N N . GLN A 1 263 ? 7.258 2.092 -19.672 1 92.38 263 GLN A N 1
ATOM 1957 C CA . GLN A 1 263 ? 6.344 2.111 -20.797 1 92.38 263 GLN A CA 1
ATOM 1958 C C . GLN A 1 263 ? 4.977 2.652 -20.406 1 92.38 263 GLN A C 1
ATOM 1960 O O . GLN A 1 263 ? 4.328 3.354 -21.172 1 92.38 263 GLN A O 1
ATOM 1965 N N . ILE A 1 264 ? 4.574 2.393 -19.188 1 93.81 264 ILE A N 1
ATOM 1966 C CA . ILE A 1 264 ? 3.234 2.805 -18.781 1 93.81 264 ILE A CA 1
ATOM 1967 C C . ILE A 1 264 ? 3.291 4.18 -18.125 1 93.81 264 ILE A C 1
ATOM 1969 O O . ILE A 1 264 ? 2.336 4.953 -18.203 1 93.81 264 ILE A O 1
ATOM 1973 N N . LEU A 1 265 ? 4.391 4.48 -17.391 1 96.19 265 LEU A N 1
ATOM 1974 C CA . LEU A 1 265 ? 4.652 5.789 -16.812 1 96.19 265 LEU A CA 1
ATOM 1975 C C . LEU A 1 265 ? 5.957 6.371 -17.344 1 96.19 265 LEU A C 1
ATOM 1977 O O . LEU A 1 265 ? 6.98 6.352 -16.656 1 96.19 265 LEU A O 1
ATOM 1981 N N . PRO A 1 266 ? 5.883 6.961 -18.547 1 95 266 PRO A N 1
ATOM 1982 C CA . PRO A 1 266 ? 7.098 7.535 -19.125 1 95 266 PRO A CA 1
ATOM 1983 C C . PRO A 1 266 ? 7.555 8.805 -18.406 1 95 266 PRO A C 1
ATOM 1985 O O . PRO A 1 266 ? 6.883 9.266 -17.484 1 95 266 PRO A O 1
ATOM 1988 N N . ALA A 1 267 ? 8.688 9.359 -18.828 1 93.44 267 ALA A N 1
ATOM 1989 C CA . ALA A 1 267 ? 9.312 10.516 -18.188 1 93.44 267 ALA A CA 1
ATOM 1990 C C . ALA A 1 267 ? 8.359 11.711 -18.156 1 93.44 267 ALA A C 1
ATOM 1992 O O . ALA A 1 267 ? 8.453 12.562 -17.281 1 93.44 267 ALA A O 1
ATOM 1993 N N . GLU A 1 268 ? 7.426 11.688 -19.031 1 95.38 268 GLU A N 1
ATOM 1994 C CA . GLU A 1 268 ? 6.441 12.766 -19.109 1 95.38 268 GLU A CA 1
ATOM 1995 C C . GLU A 1 268 ? 5.598 12.836 -17.844 1 95.38 268 GLU A C 1
ATOM 1997 O O . GLU A 1 268 ? 5.121 13.906 -17.469 1 95.38 268 GLU A O 1
ATOM 2002 N N . VAL A 1 269 ? 5.375 11.703 -17.172 1 96.06 269 VAL A N 1
ATOM 2003 C CA . VAL A 1 269 ? 4.602 11.695 -15.938 1 96.06 269 VAL A CA 1
ATOM 2004 C C . VAL A 1 269 ? 5.312 12.523 -14.875 1 96.06 269 VAL A C 1
ATOM 2006 O O . VAL A 1 269 ? 4.676 13.289 -14.148 1 96.06 269 VAL A O 1
ATOM 2009 N N . LYS A 1 270 ? 6.648 12.469 -14.789 1 96.38 270 LYS A N 1
ATOM 2010 C CA . LYS A 1 270 ? 7.414 13.281 -13.852 1 96.38 270 LYS A CA 1
ATOM 2011 C C . LYS A 1 270 ? 7.289 14.766 -14.18 1 96.38 270 LYS A C 1
ATOM 2013 O O . LYS A 1 270 ? 7.211 15.602 -13.281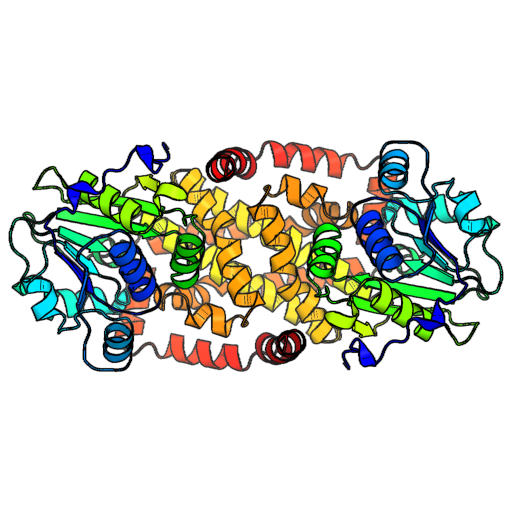 1 96.38 270 LYS A O 1
ATOM 2018 N N . GLU A 1 271 ? 7.285 15.047 -15.477 1 97.69 271 GLU A N 1
ATOM 2019 C CA . GLU A 1 271 ? 7.102 16.422 -15.898 1 97.69 271 GLU A CA 1
ATOM 2020 C C . GLU A 1 271 ? 5.738 16.953 -15.469 1 97.69 271 GLU A C 1
ATOM 2022 O O . GLU A 1 271 ? 5.621 18.109 -15.031 1 97.69 271 GLU A O 1
ATOM 2027 N N . ARG A 1 272 ? 4.73 16.141 -15.57 1 97.69 272 ARG A N 1
ATOM 2028 C CA . ARG A 1 272 ? 3.396 16.531 -15.117 1 97.69 272 ARG A CA 1
ATOM 2029 C C . ARG A 1 272 ? 3.363 16.734 -13.609 1 97.69 272 ARG A C 1
ATOM 2031 O O . ARG A 1 272 ? 2.639 17.594 -13.109 1 97.69 272 ARG A O 1
ATOM 2038 N N . MET A 1 273 ? 4.148 15.922 -12.844 1 98.31 273 MET A N 1
ATOM 2039 C CA . MET A 1 273 ? 4.242 16.094 -11.391 1 98.31 273 MET A CA 1
ATOM 2040 C C . MET A 1 273 ? 4.895 17.422 -11.047 1 98.31 273 MET A C 1
ATOM 2042 O O . MET A 1 273 ? 4.508 18.078 -10.07 1 98.31 273 MET A O 1
ATOM 2046 N N . LYS A 1 274 ? 5.922 17.812 -11.836 1 98.5 274 LYS A N 1
ATOM 2047 C CA . LYS A 1 274 ? 6.551 19.109 -11.625 1 98.5 274 LYS A CA 1
ATOM 2048 C C . LYS A 1 274 ? 5.555 20.25 -11.836 1 98.5 274 LYS A C 1
ATOM 2050 O O . LYS A 1 274 ? 5.562 21.234 -11.094 1 98.5 274 LYS A O 1
ATOM 2055 N N . GLU A 1 275 ? 4.73 20.094 -12.836 1 98.19 275 GLU A N 1
ATOM 2056 C CA . GLU A 1 275 ? 3.689 21.094 -13.086 1 98.19 275 GLU A CA 1
ATOM 2057 C C . GLU A 1 275 ? 2.688 21.141 -11.93 1 98.19 275 GLU A C 1
ATOM 2059 O O . GLU A 1 275 ? 2.227 22.219 -11.547 1 98.19 275 GLU A O 1
ATOM 2064 N N . SER A 1 276 ? 2.346 20 -11.422 1 98.06 276 SER A N 1
ATOM 2065 C CA . SER A 1 276 ? 1.462 19.922 -10.266 1 98.06 276 SER A CA 1
ATOM 2066 C C . SER A 1 276 ? 2.062 20.625 -9.062 1 98.06 276 SER A C 1
ATOM 2068 O O . SER A 1 276 ? 1.365 21.359 -8.352 1 98.06 276 SER A O 1
ATOM 2070 N N . LEU A 1 277 ? 3.367 20.391 -8.805 1 98.56 277 LEU A N 1
ATOM 2071 C CA . LEU A 1 277 ? 4.051 21.047 -7.691 1 98.56 277 LEU A CA 1
ATOM 2072 C C . LEU A 1 277 ? 4.012 22.562 -7.844 1 98.56 277 LEU A C 1
ATOM 2074 O O . LEU A 1 277 ? 3.768 23.281 -6.871 1 98.56 277 LEU A O 1
ATOM 2078 N N . LYS A 1 278 ? 4.18 23.062 -9.07 1 98.38 278 LYS A N 1
ATOM 2079 C CA . LYS A 1 278 ? 4.109 24.5 -9.336 1 98.38 278 LYS A CA 1
ATOM 2080 C C . LYS A 1 278 ? 2.709 25.031 -9.055 1 98.38 278 LYS A C 1
ATOM 2082 O O . LYS A 1 278 ? 2.557 26.141 -8.531 1 98.38 278 LYS A O 1
ATOM 2087 N N . ARG A 1 279 ? 1.71 24.281 -9.43 1 98.19 279 ARG A N 1
ATOM 2088 C CA . ARG A 1 279 ? 0.325 24.672 -9.188 1 98.19 279 ARG A CA 1
ATOM 2089 C C . ARG A 1 279 ? 0.039 24.766 -7.691 1 98.19 279 ARG A C 1
ATOM 2091 O O . ARG A 1 279 ? -0.71 25.625 -7.246 1 98.19 279 ARG A O 1
ATOM 2098 N N . ILE A 1 280 ? 0.657 23.891 -6.938 1 98.5 280 ILE A N 1
ATOM 2099 C CA . ILE A 1 280 ? 0.496 23.875 -5.488 1 98.5 280 ILE A CA 1
ATOM 2100 C C . ILE A 1 280 ? 1.229 25.062 -4.867 1 98.5 280 ILE A C 1
ATOM 2102 O O . ILE A 1 280 ? 0.648 25.812 -4.09 1 98.5 280 ILE A O 1
ATOM 2106 N N . GLU A 1 281 ? 2.484 25.281 -5.273 1 98.56 281 GLU A N 1
ATOM 2107 C CA . GLU A 1 281 ? 3.338 26.312 -4.688 1 98.56 281 GLU A CA 1
ATOM 2108 C C . GLU A 1 281 ? 2.824 27.719 -5.02 1 98.56 281 GLU A C 1
ATOM 2110 O O . GLU A 1 281 ? 2.98 28.641 -4.227 1 98.56 281 GLU A O 1
ATOM 2115 N N . SER A 1 282 ? 2.176 27.875 -6.148 1 98.31 282 SER A N 1
ATOM 2116 C CA . SER A 1 282 ? 1.68 29.188 -6.566 1 98.31 282 SER A CA 1
ATOM 2117 C C . SER A 1 282 ? 0.382 29.531 -5.852 1 98.31 282 SER A C 1
ATOM 2119 O O . SER A 1 282 ? -0.061 30.688 -5.891 1 98.31 282 SER A O 1
ATOM 2121 N N . GLY A 1 283 ? -0.258 28.547 -5.238 1 98.31 283 GLY A N 1
ATOM 2122 C CA . GLY A 1 283 ? -1.52 28.781 -4.551 1 98.31 283 GLY A CA 1
ATOM 2123 C C . GLY A 1 283 ? -2.73 28.547 -5.438 1 98.31 283 GLY A C 1
ATOM 2124 O O . GLY A 1 283 ? -3.869 28.672 -4.984 1 98.31 283 GLY A O 1
ATOM 2125 N N . LYS A 1 284 ? -2.502 28.188 -6.707 1 98.31 284 LYS A N 1
ATOM 2126 C CA . LYS A 1 284 ? -3.609 27.969 -7.633 1 98.31 284 LYS A CA 1
ATOM 2127 C C . LYS A 1 284 ? -4.527 26.859 -7.145 1 98.31 284 LYS A C 1
ATOM 2129 O O . LYS A 1 284 ? -5.75 27 -7.16 1 98.31 284 LYS A O 1
ATOM 2134 N N . PHE A 1 285 ? -3.992 25.719 -6.719 1 98.19 285 PHE A N 1
ATOM 2135 C CA . PHE A 1 285 ? -4.801 24.625 -6.207 1 98.19 285 PHE A CA 1
ATOM 2136 C C . PHE A 1 285 ? -5.633 25.078 -5.012 1 98.19 285 PHE A C 1
ATOM 2138 O O . PHE A 1 285 ? -6.828 24.781 -4.934 1 98.19 285 PHE A O 1
ATOM 2145 N N . ALA A 1 286 ? -4.918 25.734 -4.027 1 98.5 286 ALA A N 1
ATOM 2146 C CA . ALA A 1 286 ? -5.602 26.188 -2.822 1 98.5 286 ALA A CA 1
ATOM 2147 C C . ALA A 1 286 ? -6.781 27.094 -3.172 1 98.5 286 ALA A C 1
ATOM 2149 O O . ALA A 1 286 ? -7.867 26.953 -2.602 1 98.5 286 ALA A O 1
ATOM 2150 N N . LYS A 1 287 ? -6.516 28.016 -4.09 1 98.38 287 LYS A N 1
ATOM 2151 C CA . LYS A 1 287 ? -7.574 28.922 -4.527 1 98.38 287 LYS A CA 1
ATOM 2152 C C . LYS A 1 287 ? -8.742 28.156 -5.129 1 98.38 287 LYS A C 1
ATOM 2154 O O . LYS A 1 287 ? -9.906 28.391 -4.785 1 98.38 287 LYS A O 1
ATOM 2159 N N . ASP A 1 288 ? -8.5 27.188 -6.074 1 98.25 288 ASP A N 1
ATOM 2160 C CA . ASP A 1 288 ? -9.539 26.375 -6.719 1 98.25 288 ASP A CA 1
ATOM 2161 C C . ASP A 1 288 ? -10.328 25.578 -5.691 1 98.25 288 ASP A C 1
ATOM 2163 O O . ASP A 1 288 ? -11.555 25.484 -5.781 1 98.25 288 ASP A O 1
ATOM 2167 N N . TRP A 1 289 ? -9.641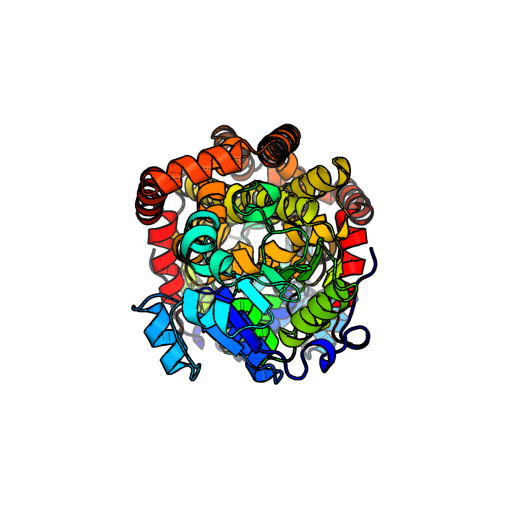 24.984 -4.691 1 98.38 289 TRP A N 1
ATOM 2168 C CA . TRP A 1 289 ? -10.305 24.188 -3.672 1 98.38 289 TRP A CA 1
ATOM 2169 C C . TRP A 1 289 ? -11.211 25.047 -2.803 1 98.38 289 TRP A C 1
ATOM 2171 O O . TRP A 1 289 ? -12.367 24.688 -2.545 1 98.38 289 TRP A O 1
ATOM 2181 N N . LEU A 1 290 ? -10.688 26.203 -2.324 1 98.38 290 LEU A N 1
ATOM 2182 C CA . LEU A 1 290 ? -11.453 27.078 -1.443 1 98.38 290 LEU A CA 1
ATOM 2183 C C . LEU A 1 290 ? -12.688 27.625 -2.156 1 98.38 290 LEU A C 1
ATOM 2185 O O . LEU A 1 290 ? -13.742 27.781 -1.544 1 98.38 290 LEU A O 1
ATOM 2189 N N . GLU A 1 291 ? -12.539 27.953 -3.455 1 98.31 291 GLU A N 1
ATOM 2190 C CA . GLU A 1 291 ? -13.688 28.375 -4.246 1 98.31 291 GLU A CA 1
ATOM 2191 C C . GLU A 1 291 ? -14.727 27.281 -4.359 1 98.31 291 GLU A C 1
ATOM 2193 O O . GLU A 1 291 ? -15.93 27.531 -4.215 1 98.31 291 GLU A O 1
ATOM 2198 N N . GLU A 1 292 ? -14.297 26.031 -4.617 1 98.31 292 GLU A N 1
ATOM 2199 C CA . GLU A 1 292 ? -15.188 24.875 -4.676 1 98.31 292 GLU A CA 1
ATOM 2200 C C . GLU A 1 292 ? -15.906 24.656 -3.344 1 98.31 292 GLU A C 1
ATOM 2202 O O . GLU A 1 292 ? -17.109 24.438 -3.314 1 98.31 292 GLU A O 1
ATOM 2207 N N . ALA A 1 293 ? -15.172 24.719 -2.254 1 98.12 293 ALA A N 1
ATOM 2208 C CA . ALA A 1 293 ? -15.719 24.5 -0.917 1 98.12 293 ALA A CA 1
ATOM 2209 C C . ALA A 1 293 ? -16.734 25.578 -0.555 1 98.12 293 ALA A C 1
ATOM 2211 O O . ALA A 1 293 ? -17.766 25.281 0.077 1 98.12 293 ALA A O 1
ATOM 2212 N N . ALA A 1 294 ? -16.453 26.828 -0.963 1 97.69 294 ALA A N 1
ATOM 2213 C CA . ALA A 1 294 ? -17.328 27.953 -0.65 1 97.69 294 ALA A CA 1
ATOM 2214 C C . ALA A 1 294 ? -18.703 27.797 -1.309 1 97.69 294 ALA A C 1
ATOM 2216 O O . ALA A 1 294 ? -19.703 28.281 -0.793 1 97.69 294 ALA A O 1
ATOM 2217 N N . LYS A 1 295 ? -18.75 27.047 -2.395 1 98.06 295 LYS A N 1
ATOM 2218 C CA . LYS A 1 295 ? -20 26.812 -3.123 1 98.06 295 LYS A CA 1
ATOM 2219 C C . LYS A 1 295 ? -20.688 25.547 -2.637 1 98.06 295 LYS A C 1
ATOM 2221 O O . LYS A 1 295 ? -21.656 25.078 -3.246 1 98.06 295 LYS A O 1
ATOM 2226 N N . GLY A 1 296 ? -20.141 24.938 -1.63 1 97.44 296 GLY A N 1
ATOM 2227 C CA . GLY A 1 296 ? -20.734 23.719 -1.094 1 97.44 296 GLY A CA 1
ATOM 2228 C C . GLY A 1 296 ? -20.094 22.453 -1.663 1 97.44 296 GLY A C 1
ATOM 2229 O O . GLY A 1 296 ? -20.672 21.375 -1.559 1 97.44 296 GLY A O 1
ATOM 2230 N N . ALA A 1 297 ? -19.016 22.562 -2.4 1 98.12 297 ALA A N 1
ATOM 2231 C CA . ALA A 1 297 ? -18.188 21.484 -2.934 1 98.12 297 ALA A CA 1
ATOM 2232 C C . ALA A 1 297 ? -18.984 20.562 -3.842 1 98.12 297 ALA A C 1
ATOM 2234 O O . ALA A 1 297 ? -18.969 19.344 -3.672 1 98.12 297 ALA A O 1
ATOM 2235 N N . PRO A 1 298 ? -19.797 21.109 -4.793 1 98 298 PRO A N 1
ATOM 2236 C CA . PRO A 1 298 ? -20.641 20.281 -5.645 1 98 298 PRO A CA 1
ATOM 2237 C C . PRO A 1 298 ? -19.844 19.281 -6.48 1 98 298 PRO A C 1
ATOM 2239 O O . PRO A 1 298 ? -20.281 18.156 -6.695 1 98 298 PRO A O 1
ATOM 2242 N N . ASN A 1 299 ? -18.672 19.656 -7.012 1 97.12 299 ASN A N 1
ATOM 2243 C CA . ASN A 1 299 ? -17.859 18.75 -7.816 1 97.12 299 ASN A CA 1
ATOM 2244 C C . ASN A 1 299 ? -17.312 17.594 -6.977 1 97.12 299 ASN A C 1
ATOM 2246 O O . ASN A 1 299 ? -17.281 16.453 -7.434 1 97.12 299 ASN A O 1
ATOM 2250 N N . LEU A 1 300 ? -16.781 17.906 -5.77 1 97.88 300 LEU A N 1
ATOM 2251 C CA . LEU A 1 300 ? -16.312 16.875 -4.859 1 97.88 300 LEU A CA 1
ATOM 2252 C C . LEU A 1 300 ? -17.406 15.844 -4.598 1 97.88 300 LEU A C 1
ATOM 2254 O O . LEU A 1 300 ? -17.156 14.641 -4.664 1 97.88 300 LEU A O 1
ATOM 2258 N N . LYS A 1 301 ? -18.609 16.344 -4.281 1 97.69 301 LYS A N 1
ATOM 2259 C CA . LYS A 1 301 ? -19.734 15.453 -3.969 1 97.69 301 LYS A CA 1
ATOM 2260 C C . LYS A 1 301 ? -20.125 14.609 -5.18 1 97.69 301 LYS A C 1
ATOM 2262 O O . LYS A 1 301 ? -20.453 13.43 -5.039 1 97.69 301 LYS A O 1
ATOM 2267 N N . ALA A 1 302 ? -20.125 15.211 -6.367 1 98 302 ALA A N 1
ATOM 2268 C CA . ALA A 1 302 ? -20.453 14.484 -7.59 1 98 302 ALA A CA 1
ATOM 2269 C C . ALA A 1 302 ? -19.438 13.375 -7.855 1 98 302 ALA A C 1
ATOM 2271 O O . ALA A 1 302 ? -19.812 12.273 -8.273 1 98 302 ALA A O 1
ATOM 2272 N N . LYS A 1 303 ? -18.125 13.672 -7.668 1 97.38 303 LYS A N 1
ATOM 2273 C CA . LYS A 1 303 ? -17.062 12.688 -7.875 1 97.38 303 LYS A CA 1
ATOM 2274 C C . LYS A 1 303 ? -17.172 11.555 -6.863 1 97.38 303 LYS A C 1
ATOM 2276 O O . LYS A 1 303 ? -16.922 10.391 -7.199 1 97.38 303 LYS A O 1
ATOM 2281 N N . ARG A 1 304 ? -17.547 11.891 -5.602 1 96.25 304 ARG A N 1
ATOM 2282 C CA . ARG A 1 304 ? -17.781 10.883 -4.566 1 96.25 304 ARG A CA 1
ATOM 2283 C C . ARG A 1 304 ? -18.859 9.898 -4.992 1 96.25 304 ARG A C 1
ATOM 2285 O O . ARG A 1 304 ? -18.688 8.68 -4.859 1 96.25 304 ARG A O 1
ATOM 2292 N N . GLU A 1 305 ? -19.891 10.445 -5.469 1 96.94 305 GLU A N 1
ATOM 2293 C CA . GLU A 1 305 ? -21.016 9.617 -5.898 1 96.94 305 GLU A CA 1
ATOM 2294 C C . GLU A 1 305 ? -20.625 8.734 -7.082 1 96.94 305 GLU A C 1
ATOM 2296 O O . GLU A 1 305 ? -20.984 7.562 -7.133 1 96.94 305 GLU A O 1
ATOM 2301 N N . ALA A 1 306 ? -19.984 9.312 -8.039 1 97.31 306 ALA A N 1
ATOM 2302 C CA . ALA A 1 306 ? -19.562 8.578 -9.227 1 97.31 306 ALA A CA 1
ATOM 2303 C C . ALA A 1 306 ? -18.625 7.426 -8.844 1 97.31 306 ALA A C 1
ATOM 2305 O O . ALA A 1 306 ? -18.703 6.34 -9.422 1 97.31 306 ALA A O 1
ATOM 2306 N N . LEU A 1 307 ? -17.688 7.668 -7.906 1 96.94 307 LEU A N 1
ATOM 2307 C CA . LEU A 1 307 ? -16.766 6.625 -7.449 1 96.94 307 LEU A CA 1
ATOM 2308 C C . LEU A 1 307 ? -17.531 5.457 -6.844 1 96.94 307 LEU A C 1
ATOM 2310 O O . LEU A 1 307 ? -17.156 4.297 -7.035 1 96.94 307 LEU A O 1
ATOM 2314 N N . GLY A 1 308 ? -18.594 5.777 -6.074 1 96.12 308 GLY A N 1
ATOM 2315 C CA . GLY A 1 308 ? -19.406 4.73 -5.461 1 96.12 308 GLY A CA 1
ATOM 2316 C C . GLY A 1 308 ? -20.062 3.807 -6.469 1 96.12 308 GLY A C 1
ATOM 2317 O O . GLY A 1 308 ? -20.344 2.648 -6.16 1 96.12 308 GLY A O 1
ATOM 2318 N N . GLN A 1 309 ? -20.219 4.309 -7.684 1 97.06 309 GLN A N 1
ATOM 2319 C CA . GLN A 1 309 ? -20.875 3.535 -8.742 1 97.06 309 GLN A CA 1
ATOM 2320 C C . GLN A 1 309 ? -19.844 2.83 -9.617 1 97.06 309 GLN A C 1
ATOM 2322 O O . GLN A 1 309 ? -20.188 2.018 -10.469 1 97.06 309 GLN A O 1
ATOM 2327 N N . HIS A 1 310 ? -18.641 3.168 -9.453 1 97.31 310 HIS A N 1
ATOM 2328 C CA . HIS A 1 310 ? -17.594 2.531 -10.25 1 97.31 310 HIS A CA 1
ATOM 2329 C C . HIS A 1 310 ? -17.5 1.042 -9.938 1 97.31 310 HIS A C 1
ATOM 2331 O O . HIS A 1 310 ? -17.516 0.645 -8.766 1 97.31 310 HIS A O 1
ATOM 2337 N N . PRO A 1 311 ? -17.328 0.151 -10.891 1 98 311 PRO A N 1
ATOM 2338 C CA . PRO A 1 311 ? -17.297 -1.298 -10.672 1 98 311 PRO A CA 1
ATOM 2339 C C . PRO A 1 311 ? -16.203 -1.728 -9.703 1 98 311 PRO A C 1
ATOM 2341 O O . PRO A 1 311 ? -16.359 -2.725 -8.992 1 98 311 PRO A O 1
ATOM 2344 N N . VAL A 1 312 ? -15.125 -0.959 -9.594 1 97.94 312 VAL A N 1
ATOM 2345 C CA . VAL A 1 312 ? -14.039 -1.313 -8.688 1 97.94 312 VAL A CA 1
ATOM 2346 C C . VAL A 1 312 ? -14.547 -1.311 -7.25 1 97.94 312 VAL A C 1
ATOM 2348 O O . VAL A 1 312 ? -14.125 -2.139 -6.438 1 97.94 312 VAL A O 1
ATOM 2351 N N . GLU A 1 313 ? -15.445 -0.346 -6.918 1 97.88 313 GLU A N 1
ATOM 2352 C CA . GLU A 1 313 ? -16 -0.258 -5.574 1 97.88 313 GLU A CA 1
ATOM 2353 C C . GLU A 1 313 ? -17.031 -1.358 -5.332 1 97.88 313 GLU A C 1
ATOM 2355 O O . GLU A 1 313 ? -17.094 -1.937 -4.246 1 97.88 313 GLU A O 1
ATOM 2360 N N . ILE A 1 314 ? -17.812 -1.678 -6.332 1 96.62 314 ILE A N 1
ATOM 2361 C CA . ILE A 1 314 ? -18.875 -2.662 -6.215 1 96.62 314 ILE A CA 1
ATOM 2362 C C . ILE A 1 314 ? -18.281 -4.055 -6.039 1 96.62 314 ILE A C 1
ATOM 2364 O O . ILE A 1 314 ? -18.641 -4.785 -5.113 1 96.62 314 ILE A O 1
ATOM 2368 N N . VAL A 1 315 ? -17.359 -4.398 -6.887 1 95.38 315 VAL A N 1
ATOM 2369 C CA . VAL A 1 315 ? -16.688 -5.691 -6.828 1 95.38 315 VAL A CA 1
ATOM 2370 C C . VAL A 1 315 ? -15.852 -5.785 -5.551 1 95.38 315 VAL A C 1
ATOM 2372 O O . VAL A 1 315 ? -15.805 -6.836 -4.91 1 95.38 315 VAL A O 1
ATOM 2375 N N . GLY A 1 316 ? -15.141 -4.652 -5.223 1 95.19 316 GLY A N 1
ATOM 2376 C CA . GLY A 1 316 ? -14.328 -4.625 -4.016 1 95.19 316 GLY A CA 1
ATOM 2377 C C . GLY A 1 316 ? -15.125 -4.906 -2.756 1 95.19 316 GLY A C 1
ATOM 2378 O O . GLY A 1 316 ? -14.664 -5.625 -1.866 1 95.19 316 GLY A O 1
ATOM 2379 N N . ALA A 1 317 ? -16.297 -4.297 -2.668 1 94.19 317 ALA A N 1
ATOM 2380 C CA . ALA A 1 317 ? -17.141 -4.535 -1.506 1 94.19 317 ALA A CA 1
ATOM 2381 C C . ALA A 1 317 ? -17.516 -6.012 -1.383 1 94.19 317 ALA A C 1
ATOM 2383 O O . ALA A 1 317 ? -17.531 -6.566 -0.281 1 94.19 317 ALA A O 1
ATOM 2384 N N . LYS A 1 318 ? -17.797 -6.625 -2.484 1 89.5 318 LYS A N 1
ATOM 2385 C CA . LYS A 1 318 ? -18.109 -8.055 -2.504 1 89.5 318 LYS A CA 1
ATOM 2386 C C . LYS A 1 318 ? -16.922 -8.883 -2.053 1 89.5 318 LYS A C 1
ATOM 2388 O O . LYS A 1 318 ? -17.062 -9.773 -1.21 1 89.5 318 LYS A O 1
ATOM 2393 N N . ILE A 1 319 ? -15.766 -8.617 -2.533 1 88.62 319 ILE A N 1
ATOM 2394 C CA . ILE A 1 319 ? -14.555 -9.375 -2.236 1 88.62 319 ILE A CA 1
ATOM 2395 C C . ILE A 1 319 ? -14.188 -9.203 -0.763 1 88.62 319 ILE A C 1
ATOM 2397 O O . ILE A 1 319 ? -13.883 -10.18 -0.076 1 88.62 319 ILE A O 1
ATOM 2401 N N . ARG A 1 320 ? -14.211 -7.988 -0.269 1 88.69 320 ARG A N 1
ATOM 2402 C CA . ARG A 1 320 ? -13.82 -7.715 1.111 1 88.69 320 ARG A CA 1
ATOM 2403 C C . ARG A 1 320 ? -14.781 -8.375 2.09 1 88.69 320 ARG A C 1
ATOM 2405 O O . ARG A 1 320 ? -14.391 -8.773 3.189 1 88.69 320 ARG A O 1
ATOM 2412 N N . SER A 1 321 ? -16 -8.469 1.727 1 83.69 321 SER A N 1
ATOM 2413 C CA . SER A 1 321 ? -17 -9.086 2.59 1 83.69 321 SER A CA 1
ATOM 2414 C C . SER A 1 321 ? -16.719 -10.578 2.783 1 83.69 321 SER A C 1
ATOM 2416 O O . SER A 1 321 ? -17.219 -11.188 3.727 1 83.69 321 SER A O 1
ATOM 2418 N N . LEU A 1 322 ? -15.93 -11.07 1.878 1 71.94 322 LEU A N 1
ATOM 2419 C CA . LEU A 1 322 ? -15.617 -12.492 1.934 1 71.94 322 LEU A CA 1
ATOM 2420 C C . LEU A 1 322 ? -14.586 -12.781 3.025 1 71.94 322 LEU A C 1
ATOM 2422 O O . LEU A 1 322 ? -14.438 -13.922 3.463 1 71.94 322 LEU A O 1
ATOM 2426 N N . PHE A 1 323 ? -13.797 -11.711 3.277 1 66.81 323 PHE A N 1
ATOM 2427 C CA . PHE A 1 323 ? -12.75 -11.875 4.277 1 66.81 323 PHE A CA 1
ATOM 2428 C C . PHE A 1 323 ? -13.258 -11.508 5.664 1 66.81 323 PHE A C 1
ATOM 2430 O O . PHE A 1 323 ? -12.562 -11.711 6.66 1 66.81 323 PHE A O 1
ATOM 2437 N N . GLU A 1 324 ? -14.281 -10.648 5.535 1 58.97 324 GLU A N 1
ATOM 2438 C CA . GLU A 1 324 ? -14.805 -10.195 6.824 1 58.97 324 GLU A CA 1
ATOM 2439 C C . GLU A 1 324 ? -15.031 -11.375 7.77 1 58.97 324 GLU A C 1
ATOM 2441 O O . GLU A 1 324 ? -15.672 -12.359 7.398 1 58.97 324 GLU A O 1
ATOM 2446 N N . ARG A 1 325 ? -13.906 -11.484 8.344 1 48.78 325 ARG A N 1
ATOM 2447 C CA . ARG A 1 325 ? -13.906 -12.43 9.453 1 48.78 325 ARG A CA 1
ATOM 2448 C C . ARG A 1 325 ? -15.156 -12.273 10.305 1 48.78 325 ARG A C 1
ATOM 2450 O O . ARG A 1 325 ? -15.508 -11.156 10.711 1 48.78 325 ARG A O 1
ATOM 2457 N N . ASN A 1 326 ? -16.312 -12.922 9.773 1 36.31 326 ASN A N 1
ATOM 2458 C CA . ASN A 1 326 ? -17.375 -12.906 10.773 1 36.31 326 ASN A CA 1
ATOM 2459 C C . ASN A 1 326 ? -16.844 -13.234 12.164 1 36.31 326 ASN A C 1
ATOM 2461 O O . ASN A 1 326 ? -15.922 -14.055 12.305 1 36.31 326 ASN A O 1
ATOM 2465 N N . MET B 1 1 ? -17.984 -14.523 -10.297 1 78.06 1 MET B N 1
ATOM 2466 C CA . MET B 1 1 ? -17.5 -15.883 -10.047 1 78.06 1 MET B CA 1
ATOM 2467 C C . MET B 1 1 ? -17.781 -16.297 -8.617 1 78.06 1 MET B C 1
ATOM 2469 O O . MET B 1 1 ? -17.875 -15.461 -7.723 1 78.06 1 MET B O 1
ATOM 2473 N N . ASP B 1 2 ? -17.938 -17.562 -8.453 1 84.56 2 ASP B N 1
ATOM 2474 C CA . ASP B 1 2 ? -18.203 -18.094 -7.113 1 84.56 2 ASP B CA 1
ATOM 2475 C C . ASP B 1 2 ? -16.906 -18.234 -6.324 1 84.56 2 ASP B C 1
ATOM 2477 O O . ASP B 1 2 ? -15.891 -18.688 -6.863 1 84.56 2 ASP B O 1
ATOM 2481 N N . ILE B 1 3 ? -16.875 -17.75 -5.184 1 89.5 3 ILE B N 1
ATOM 2482 C CA . ILE B 1 3 ? -15.734 -17.891 -4.281 1 89.5 3 ILE B CA 1
ATOM 2483 C C . ILE B 1 3 ? -15.914 -19.141 -3.418 1 89.5 3 ILE B C 1
ATOM 2485 O O . ILE B 1 3 ? -16.969 -19.328 -2.805 1 89.5 3 ILE B O 1
ATOM 2489 N N . ILE B 1 4 ? -14.945 -19.969 -3.438 1 93.38 4 ILE B N 1
ATOM 2490 C CA . ILE B 1 4 ? -14.977 -21.234 -2.703 1 93.38 4 ILE B CA 1
ATOM 2491 C C . ILE B 1 4 ? -14.289 -21.047 -1.349 1 93.38 4 ILE B C 1
ATOM 2493 O O . ILE B 1 4 ? -13.125 -20.656 -1.282 1 93.38 4 ILE B O 1
ATOM 2497 N N . HIS B 1 5 ? -15.047 -21.391 -0.269 1 92.44 5 HIS B N 1
ATOM 2498 C CA . HIS B 1 5 ? -14.508 -21.266 1.079 1 92.44 5 HIS B CA 1
ATOM 2499 C C . HIS B 1 5 ? -14.219 -22.625 1.702 1 92.44 5 HIS B C 1
ATOM 2501 O O . HIS B 1 5 ? -14.422 -23.656 1.062 1 92.44 5 HIS B O 1
ATOM 2507 N N . ASP B 1 6 ? -13.75 -22.516 2.863 1 92.75 6 ASP B N 1
ATOM 2508 C CA . ASP B 1 6 ? -13.125 -23.656 3.541 1 92.75 6 ASP B CA 1
ATOM 2509 C C . ASP B 1 6 ? -14.086 -24.828 3.641 1 92.75 6 ASP B C 1
ATOM 2511 O O . ASP B 1 6 ? -13.68 -25.984 3.506 1 92.75 6 ASP B O 1
ATOM 2515 N N . ASN B 1 7 ? -15.336 -24.594 3.76 1 92 7 ASN B N 1
ATOM 2516 C CA . ASN B 1 7 ? -16.328 -25.656 3.945 1 92 7 ASN B CA 1
ATOM 2517 C C . ASN B 1 7 ? -16.609 -26.391 2.643 1 92 7 ASN B C 1
ATOM 2519 O O . ASN B 1 7 ? -17.141 -27.5 2.656 1 92 7 ASN B O 1
ATOM 2523 N N . ALA B 1 8 ? -16.172 -25.797 1.553 1 92.31 8 ALA B N 1
ATOM 2524 C CA . ALA B 1 8 ? -16.469 -26.375 0.247 1 92.31 8 ALA B CA 1
ATOM 2525 C C . ALA B 1 8 ? -15.266 -27.156 -0.285 1 92.31 8 ALA B C 1
ATOM 2527 O O . ALA B 1 8 ? -15.305 -27.672 -1.406 1 92.31 8 ALA B O 1
ATOM 2528 N N . ALA B 1 9 ? -14.203 -27.266 0.49 1 93.81 9 ALA B N 1
ATOM 2529 C CA . ALA B 1 9 ? -13.008 -28.016 0.12 1 93.81 9 ALA B CA 1
ATOM 2530 C C . ALA B 1 9 ? -12.773 -29.172 1.082 1 93.81 9 ALA B C 1
ATOM 2532 O O . ALA B 1 9 ? -13.023 -29.062 2.283 1 93.81 9 ALA B O 1
ATOM 2533 N N . ASP B 1 10 ? -12.312 -30.297 0.527 1 96.62 10 ASP B N 1
ATOM 2534 C CA . ASP B 1 10 ? -12.125 -31.516 1.301 1 96.62 10 ASP B CA 1
ATOM 2535 C C . ASP B 1 10 ? -10.672 -31.969 1.261 1 96.62 10 ASP B C 1
ATOM 2537 O O . ASP B 1 10 ? -10.172 -32.375 0.208 1 96.62 10 ASP B O 1
ATOM 2541 N N . LEU B 1 11 ? -10.023 -32.094 2.383 1 97.25 11 LEU B N 1
ATOM 2542 C CA . LEU B 1 11 ? -8.617 -32.438 2.504 1 97.25 11 LEU B CA 1
ATOM 2543 C C . LEU B 1 11 ? -8.391 -33.938 2.188 1 97.25 11 LEU B C 1
ATOM 2545 O O . LEU B 1 11 ? -7.266 -34.344 1.911 1 97.25 11 LEU B O 1
ATOM 2549 N N . SER B 1 12 ? -9.398 -34.656 2.252 1 97.44 12 SER B N 1
ATOM 2550 C CA . SER B 1 12 ? -9.273 -36.125 2.129 1 97.44 12 SER B CA 1
ATOM 2551 C C . SER B 1 12 ? -8.758 -36.5 0.747 1 97.44 12 SER B C 1
ATOM 2553 O O . SER B 1 12 ? -8.258 -37.625 0.557 1 97.44 12 SER B O 1
ATOM 2555 N N . ALA B 1 13 ? -8.891 -35.594 -0.251 1 97.31 13 ALA B N 1
ATOM 2556 C CA . ALA B 1 13 ? -8.375 -35.844 -1.593 1 97.31 13 ALA B CA 1
ATOM 2557 C C . ALA B 1 13 ? -6.859 -36.031 -1.578 1 97.31 13 ALA B C 1
ATOM 2559 O O . ALA B 1 13 ? -6.277 -36.531 -2.543 1 97.31 13 ALA B O 1
ATOM 2560 N N . LEU B 1 14 ? -6.203 -35.625 -0.477 1 98.38 14 LEU B N 1
ATOM 2561 C CA . LEU B 1 14 ? -4.75 -35.75 -0.366 1 98.38 14 LEU B CA 1
ATOM 2562 C C . LEU B 1 14 ? -4.352 -36.906 0.543 1 98.38 14 LEU B C 1
ATOM 2564 O O . LEU B 1 14 ? -3.164 -37.156 0.747 1 98.38 14 LEU B O 1
ATOM 2568 N N . ASN B 1 15 ? -5.363 -37.594 1.112 1 97.38 15 ASN B N 1
ATOM 2569 C CA . ASN B 1 15 ? -5.062 -38.688 2.018 1 97.38 15 ASN B CA 1
ATOM 2570 C C . ASN B 1 15 ? -4.191 -39.75 1.345 1 97.38 15 ASN B C 1
ATOM 2572 O O . ASN B 1 15 ? -4.5 -40.219 0.241 1 97.38 15 ASN B O 1
ATOM 2576 N N . GLY B 1 16 ? -3.102 -40.094 1.995 1 96.88 16 GLY B N 1
ATOM 2577 C CA . GLY B 1 16 ? -2.225 -41.125 1.502 1 96.88 16 GLY B CA 1
ATOM 2578 C C . GLY B 1 16 ? -1.32 -40.688 0.374 1 96.88 16 GLY B C 1
ATOM 2579 O O . GLY B 1 16 ? -0.54 -41.469 -0.162 1 96.88 16 GLY B O 1
ATOM 2580 N N . LYS B 1 17 ? -1.44 -39.531 -0.033 1 98.19 17 LYS B N 1
ATOM 2581 C CA . LYS B 1 17 ? -0.631 -39 -1.129 1 98.19 17 LYS B CA 1
ATOM 2582 C C . LYS B 1 17 ? 0.591 -38.25 -0.603 1 98.19 17 LYS B C 1
ATOM 2584 O O . LYS B 1 17 ? 0.562 -37.719 0.5 1 98.19 17 LYS B O 1
ATOM 2589 N N . THR B 1 18 ? 1.618 -38.281 -1.41 1 98.81 18 THR B N 1
ATOM 2590 C CA . THR B 1 18 ? 2.826 -37.5 -1.151 1 98.81 18 THR B CA 1
ATOM 2591 C C . THR B 1 18 ? 2.92 -36.312 -2.105 1 98.81 18 THR B C 1
ATOM 2593 O O . THR B 1 18 ? 2.818 -36.5 -3.322 1 98.81 18 THR B O 1
ATOM 2596 N N . VAL B 1 19 ? 3.035 -35.125 -1.52 1 98.94 19 VAL B N 1
ATOM 2597 C CA . VAL B 1 19 ? 3.256 -33.906 -2.311 1 98.94 19 VAL B CA 1
ATOM 2598 C C . VAL B 1 19 ? 4.742 -33.562 -2.305 1 98.94 19 VAL B C 1
ATOM 2600 O O . VAL B 1 19 ? 5.332 -33.344 -1.241 1 98.94 19 VAL B O 1
ATOM 2603 N N . ALA B 1 20 ? 5.363 -33.531 -3.449 1 98.94 20 ALA B N 1
ATOM 2604 C CA . ALA B 1 20 ? 6.727 -33 -3.582 1 98.94 20 ALA B CA 1
ATOM 2605 C C . ALA B 1 20 ? 6.727 -31.531 -3.963 1 98.94 20 ALA B C 1
ATOM 2607 O O . ALA B 1 20 ? 6.25 -31.172 -5.039 1 98.94 20 ALA B O 1
ATOM 2608 N N . VAL B 1 21 ? 7.195 -30.719 -3.068 1 98.94 21 VAL B N 1
ATOM 2609 C CA . VAL B 1 21 ? 7.426 -29.328 -3.395 1 98.94 21 VAL B CA 1
ATOM 2610 C C . VAL B 1 21 ? 8.805 -29.156 -4.027 1 98.94 21 VAL B C 1
ATOM 2612 O O . VAL B 1 21 ? 9.828 -29.453 -3.402 1 98.94 21 VAL B O 1
ATOM 2615 N N . ILE B 1 22 ? 8.781 -28.797 -5.281 1 98.81 22 ILE B N 1
ATOM 2616 C CA . ILE B 1 22 ? 10.023 -28.609 -6.023 1 98.81 22 ILE B CA 1
ATOM 2617 C C . ILE B 1 22 ? 10.43 -27.125 -5.965 1 98.81 22 ILE B C 1
ATOM 2619 O O . ILE B 1 22 ? 9.82 -26.281 -6.617 1 98.81 22 ILE B O 1
ATOM 2623 N N . GLY B 1 23 ? 11.547 -26.828 -5.254 1 98.31 23 GLY B N 1
ATOM 2624 C CA . GLY B 1 23 ? 11.945 -25.469 -4.949 1 98.31 23 GLY B CA 1
ATOM 2625 C C . GLY B 1 23 ? 11.57 -25.031 -3.545 1 98.31 23 GLY B C 1
ATOM 2626 O O . GLY B 1 23 ? 10.492 -25.375 -3.049 1 98.31 23 GLY B O 1
ATOM 2627 N N . TYR B 1 24 ? 12.453 -24.281 -2.904 1 98.25 24 TYR B N 1
ATOM 2628 C CA . TYR B 1 24 ? 12.242 -23.906 -1.513 1 98.25 24 TYR B CA 1
ATOM 2629 C C . TYR B 1 24 ? 12.633 -22.453 -1.281 1 98.25 24 TYR B C 1
ATOM 2631 O O . TYR B 1 24 ? 13.312 -22.125 -0.304 1 98.25 24 TYR B O 1
ATOM 2639 N N . GLY B 1 25 ? 12.234 -21.641 -2.246 1 95.88 25 GLY B N 1
ATOM 2640 C CA . GLY B 1 25 ? 12.242 -20.203 -2.004 1 95.88 25 GLY B CA 1
ATOM 2641 C C . GLY B 1 25 ? 11.102 -19.75 -1.115 1 95.88 25 GLY B C 1
ATOM 2642 O O . GLY B 1 25 ? 10.617 -20.5 -0.278 1 95.88 25 GLY B O 1
ATOM 2643 N N . ALA B 1 26 ? 10.68 -18.516 -1.249 1 94.06 26 ALA B N 1
ATOM 2644 C CA . ALA B 1 26 ? 9.664 -17.922 -0.379 1 94.06 26 ALA B CA 1
ATOM 2645 C C . ALA B 1 26 ? 8.344 -18.688 -0.485 1 94.06 26 ALA B C 1
ATOM 2647 O O . ALA B 1 26 ? 7.727 -19.016 0.531 1 94.06 26 ALA B O 1
ATOM 2648 N N . GLN B 1 27 ? 7.871 -18.875 -1.715 1 97.25 27 GLN B N 1
ATOM 2649 C CA . GLN B 1 27 ? 6.613 -19.594 -1.916 1 97.25 27 GLN B CA 1
ATOM 2650 C C . GLN B 1 27 ? 6.75 -21.062 -1.527 1 97.25 27 GLN B C 1
ATOM 2652 O O . GLN B 1 27 ? 5.859 -21.625 -0.883 1 97.25 27 GLN B O 1
ATOM 2657 N N . GLY B 1 28 ? 7.859 -21.656 -1.977 1 98.38 28 GLY B N 1
ATOM 2658 C CA . GLY B 1 28 ? 8.078 -23.062 -1.647 1 98.38 28 GLY B CA 1
ATOM 2659 C C . GLY B 1 28 ? 8.047 -23.328 -0.156 1 98.38 28 GLY B C 1
ATOM 2660 O O . GLY B 1 28 ? 7.363 -24.25 0.295 1 98.38 28 GLY B O 1
ATOM 2661 N N . ARG B 1 29 ? 8.797 -22.562 0.596 1 98.25 29 ARG B N 1
ATOM 2662 C CA . ARG B 1 29 ? 8.836 -22.703 2.047 1 98.25 29 ARG B CA 1
ATOM 2663 C C . ARG B 1 29 ? 7.449 -22.5 2.654 1 98.25 29 ARG B C 1
ATOM 2665 O O . ARG B 1 29 ? 6.988 -23.312 3.461 1 98.25 29 ARG B O 1
ATOM 2672 N N . ALA B 1 30 ? 6.797 -21.406 2.264 1 98.44 30 ALA B N 1
ATOM 2673 C CA . ALA B 1 30 ? 5.5 -21.062 2.844 1 98.44 30 ALA B CA 1
ATOM 2674 C C . ALA B 1 30 ? 4.469 -22.156 2.584 1 98.44 30 ALA B C 1
ATOM 2676 O O . ALA B 1 30 ? 3.795 -22.609 3.51 1 98.44 30 ALA B O 1
ATOM 2677 N N . GLN B 1 31 ? 4.355 -22.578 1.358 1 98.81 31 GLN B N 1
ATOM 2678 C CA . GLN B 1 31 ? 3.324 -23.531 0.982 1 98.81 31 GLN B CA 1
ATOM 2679 C C . GLN B 1 31 ? 3.625 -24.922 1.549 1 98.81 31 GLN B C 1
ATOM 2681 O O . GLN B 1 31 ? 2.715 -25.625 1.976 1 98.81 31 GLN B O 1
ATOM 2686 N N . ALA B 1 32 ? 4.898 -25.297 1.593 1 98.88 32 ALA B N 1
ATOM 2687 C CA . ALA B 1 32 ? 5.285 -26.562 2.193 1 98.88 32 ALA B CA 1
ATOM 2688 C C . ALA B 1 32 ? 4.922 -26.609 3.674 1 98.88 32 ALA B C 1
ATOM 2690 O O . ALA B 1 32 ? 4.34 -27.578 4.152 1 98.88 32 ALA B O 1
ATOM 2691 N N . LEU B 1 33 ? 5.285 -25.578 4.391 1 98.88 33 LEU B N 1
ATOM 2692 C CA . LEU B 1 33 ? 4.996 -25.5 5.816 1 98.88 33 LEU B CA 1
ATOM 2693 C C . LEU B 1 33 ? 3.492 -25.531 6.07 1 98.88 33 LEU B C 1
ATOM 2695 O O . LEU B 1 33 ? 3.025 -26.219 6.988 1 98.88 33 LEU B O 1
ATOM 2699 N N . CYS B 1 34 ? 2.715 -24.781 5.266 1 98.81 34 CYS B N 1
ATOM 2700 C CA . CYS B 1 34 ? 1.265 -24.75 5.426 1 98.81 34 CYS B CA 1
ATOM 2701 C C . CYS B 1 34 ? 0.658 -26.125 5.199 1 98.81 34 CYS B C 1
ATOM 2703 O O . CYS B 1 34 ? -0.161 -26.594 5.992 1 98.81 34 CYS B O 1
ATOM 2705 N N . MET B 1 35 ? 1.09 -26.797 4.141 1 98.81 35 MET B N 1
ATOM 2706 C CA . MET B 1 35 ? 0.548 -28.109 3.822 1 98.81 35 MET B CA 1
ATOM 2707 C C . MET B 1 35 ? 0.917 -29.125 4.898 1 98.81 35 MET B C 1
ATOM 2709 O O . MET B 1 35 ? 0.073 -29.906 5.328 1 98.81 35 MET B O 1
ATOM 2713 N N . ARG B 1 36 ? 2.174 -29.094 5.352 1 98.75 36 ARG B N 1
ATOM 2714 C CA . ARG B 1 36 ? 2.59 -30 6.422 1 98.75 36 ARG B CA 1
ATOM 2715 C C . ARG B 1 36 ? 1.754 -29.766 7.68 1 98.75 36 ARG B C 1
ATOM 2717 O O . ARG B 1 36 ? 1.288 -30.734 8.297 1 98.75 36 ARG B O 1
ATOM 2724 N N . ASP B 1 37 ? 1.582 -28.531 7.984 1 98.56 37 ASP B N 1
ATOM 2725 C CA . ASP B 1 37 ? 0.852 -28.188 9.203 1 98.56 37 ASP B CA 1
ATOM 2726 C C . ASP B 1 37 ? -0.631 -28.531 9.07 1 98.56 37 ASP B C 1
ATOM 2728 O O . ASP B 1 37 ? -1.358 -28.578 10.062 1 98.56 37 ASP B O 1
ATOM 2732 N N . SER B 1 38 ? -1.061 -28.781 7.891 1 98.31 38 SER B N 1
ATOM 2733 C CA . SER B 1 38 ? -2.436 -29.203 7.637 1 98.31 38 SER B CA 1
ATOM 2734 C C . SER B 1 38 ? -2.547 -30.719 7.539 1 98.31 38 SER B C 1
ATOM 2736 O O . SER B 1 38 ? -3.607 -31.25 7.203 1 98.31 38 SER B O 1
ATOM 2738 N N . GLY B 1 39 ? -1.42 -31.406 7.695 1 98.19 39 GLY B N 1
ATOM 2739 C CA . GLY B 1 39 ? -1.451 -32.844 7.793 1 98.19 39 GLY B CA 1
ATOM 2740 C C . GLY B 1 39 ? -1.09 -33.531 6.492 1 98.19 39 GLY B C 1
ATOM 2741 O O . GLY B 1 39 ? -1.289 -34.75 6.352 1 98.19 39 GLY B O 1
ATOM 2742 N N . VAL B 1 40 ? -0.597 -32.875 5.555 1 98.69 40 VAL B N 1
ATOM 2743 C CA . VAL B 1 40 ? -0.238 -33.438 4.258 1 98.69 40 VAL B CA 1
ATOM 2744 C C . VAL B 1 40 ? 1.193 -33.969 4.305 1 98.69 40 VAL B C 1
ATOM 2746 O O . VAL B 1 40 ? 2.068 -33.344 4.926 1 98.69 40 VAL B O 1
ATOM 2749 N N . ASN B 1 41 ? 1.415 -35.094 3.744 1 98.81 41 ASN B N 1
ATOM 2750 C CA . ASN B 1 41 ? 2.771 -35.625 3.59 1 98.81 41 ASN B CA 1
ATOM 2751 C C . ASN B 1 41 ? 3.539 -34.875 2.508 1 98.81 41 ASN B C 1
ATOM 2753 O O . ASN B 1 41 ? 3.248 -35 1.318 1 98.81 41 ASN B O 1
ATOM 2757 N N . VAL B 1 42 ? 4.523 -34.062 2.926 1 98.94 42 VAL B N 1
ATOM 2758 C CA . VAL B 1 42 ? 5.25 -33.188 2.008 1 98.94 42 VAL B CA 1
ATOM 2759 C C . VAL B 1 42 ? 6.73 -33.562 2.004 1 98.94 42 VAL B C 1
ATOM 2761 O O . VAL B 1 42 ? 7.332 -33.75 3.064 1 98.94 42 VAL B O 1
ATOM 2764 N N . ILE B 1 43 ? 7.312 -33.719 0.875 1 98.94 43 ILE B N 1
ATOM 2765 C CA . ILE B 1 43 ? 8.758 -33.844 0.703 1 98.94 43 ILE B CA 1
ATOM 2766 C C . ILE B 1 43 ? 9.281 -32.719 -0.172 1 98.94 43 ILE B C 1
ATOM 2768 O O . ILE B 1 43 ? 8.516 -32.094 -0.908 1 98.94 43 ILE B O 1
ATOM 2772 N N . ILE B 1 44 ? 10.602 -32.406 -0.025 1 98.94 44 ILE B N 1
ATOM 2773 C CA . ILE B 1 44 ? 11.164 -31.266 -0.736 1 98.94 44 ILE B CA 1
ATOM 2774 C C . ILE B 1 44 ? 12.188 -31.766 -1.767 1 98.94 44 ILE B C 1
ATOM 2776 O O . ILE B 1 44 ? 13.047 -32.594 -1.453 1 98.94 44 ILE B O 1
ATOM 2780 N N . GLY B 1 45 ? 12.031 -31.312 -2.994 1 98.88 45 GLY B N 1
ATOM 2781 C CA . GLY B 1 45 ? 13 -31.562 -4.051 1 98.88 45 GLY B CA 1
ATOM 2782 C C . GLY B 1 45 ? 13.805 -30.328 -4.422 1 98.88 45 GLY B C 1
ATOM 2783 O O . GLY B 1 45 ? 13.273 -29.391 -5.012 1 98.88 45 GLY B O 1
ATOM 2784 N N . VAL B 1 46 ? 15.047 -30.281 -4.113 1 98.56 46 VAL B N 1
ATOM 2785 C CA . VAL B 1 46 ? 15.945 -29.188 -4.445 1 98.56 46 VAL B CA 1
ATOM 2786 C C . VAL B 1 46 ? 17.375 -29.703 -4.59 1 98.56 46 VAL B C 1
ATOM 2788 O O . VAL B 1 46 ? 17.688 -30.797 -4.133 1 98.56 46 VAL B O 1
ATOM 2791 N N . ARG B 1 47 ? 18.188 -29 -5.285 1 96.56 47 ARG B N 1
ATOM 2792 C CA . ARG B 1 47 ? 19.609 -29.297 -5.344 1 96.56 47 ARG B CA 1
ATOM 2793 C C . ARG B 1 47 ? 20.312 -28.953 -4.031 1 96.56 47 ARG B C 1
ATOM 2795 O O . ARG B 1 47 ? 19.797 -28.141 -3.252 1 96.56 47 ARG B O 1
ATOM 2802 N N . PRO B 1 48 ? 21.453 -29.578 -3.768 1 96.19 48 PRO B N 1
ATOM 2803 C CA . PRO B 1 48 ? 22.203 -29.203 -2.57 1 96.19 48 PRO B CA 1
ATOM 2804 C C . PRO B 1 48 ? 22.562 -27.719 -2.545 1 96.19 48 PRO B C 1
ATOM 2806 O O . PRO B 1 48 ? 22.906 -27.141 -3.582 1 96.19 48 PRO B O 1
ATOM 2809 N N . GLY B 1 49 ? 22.5 -27.141 -1.375 1 96.75 49 GLY B N 1
ATOM 2810 C CA . GLY B 1 49 ? 22.766 -25.719 -1.202 1 96.75 49 GLY B CA 1
ATOM 2811 C C . GLY B 1 49 ? 21.953 -25.078 -0.089 1 96.75 49 GLY B C 1
ATOM 2812 O O . GLY B 1 49 ? 21.5 -25.781 0.828 1 96.75 49 GLY B O 1
ATOM 2813 N N . LYS B 1 50 ? 21.797 -23.75 -0.119 1 95.25 50 LYS B N 1
ATOM 2814 C CA . LYS B 1 50 ? 21.125 -22.984 0.937 1 95.25 50 LYS B CA 1
ATOM 2815 C C . LYS B 1 50 ? 19.688 -23.438 1.121 1 95.25 50 LYS B C 1
ATOM 2817 O O . LYS B 1 50 ? 19.203 -23.547 2.25 1 95.25 50 LYS B O 1
ATOM 2822 N N . SER B 1 51 ? 18.953 -23.656 -0.004 1 97.19 51 SER B N 1
ATOM 2823 C CA . SER B 1 51 ? 17.562 -24.078 0.07 1 97.19 51 SER B CA 1
ATOM 2824 C C . SER B 1 51 ? 17.438 -25.484 0.653 1 97.19 51 SER B C 1
ATOM 2826 O O . SER B 1 51 ? 16.5 -25.766 1.4 1 97.19 51 SER B O 1
ATOM 2828 N N . PHE B 1 52 ? 18.312 -26.359 0.22 1 98 52 PHE B N 1
ATOM 2829 C CA . PHE B 1 52 ? 18.344 -27.719 0.766 1 98 52 PHE B CA 1
ATOM 2830 C C . PHE B 1 52 ? 18.484 -27.688 2.283 1 98 52 PHE B C 1
ATOM 2832 O O . PHE B 1 52 ? 17.719 -28.328 3.002 1 98 52 PHE B O 1
ATOM 2839 N N . ASP B 1 53 ? 19.484 -26.906 2.744 1 98.38 53 ASP B N 1
ATOM 2840 C CA . ASP B 1 53 ? 19.766 -26.797 4.172 1 98.38 53 ASP B CA 1
ATOM 2841 C C . ASP B 1 53 ? 18.594 -26.188 4.918 1 98.38 53 ASP B C 1
ATOM 2843 O O . ASP B 1 53 ? 18.234 -26.641 6.012 1 98.38 53 ASP B O 1
ATOM 2847 N N . ALA B 1 54 ? 17.984 -25.172 4.336 1 98.25 54 ALA B N 1
ATOM 2848 C CA . ALA B 1 54 ? 16.828 -24.5 4.961 1 98.25 54 ALA B CA 1
ATOM 2849 C C . ALA B 1 54 ? 15.664 -25.469 5.117 1 98.25 54 ALA B C 1
ATOM 2851 O O . ALA B 1 54 ? 15 -25.484 6.156 1 98.25 54 ALA B O 1
ATOM 2852 N N . ALA B 1 55 ? 15.398 -26.25 4.094 1 98.75 55 ALA B N 1
ATOM 2853 C CA . ALA B 1 55 ? 14.305 -27.203 4.133 1 98.75 55 ALA B CA 1
ATOM 2854 C C . ALA B 1 55 ? 14.555 -28.281 5.188 1 98.75 55 ALA B C 1
ATOM 2856 O O . ALA B 1 55 ? 13.641 -28.688 5.914 1 98.75 55 ALA B O 1
ATOM 2857 N N . ALA B 1 56 ? 15.789 -28.75 5.234 1 98.56 56 ALA B N 1
ATOM 2858 C CA . ALA B 1 56 ? 16.172 -29.75 6.238 1 98.56 56 ALA B CA 1
ATOM 2859 C C . ALA B 1 56 ? 16.016 -29.172 7.648 1 98.56 56 ALA B C 1
ATOM 2861 O O . ALA B 1 56 ? 15.539 -29.859 8.555 1 98.56 56 ALA B O 1
ATOM 2862 N N . GLN B 1 57 ? 16.438 -27.953 7.82 1 98.5 57 GLN B N 1
ATOM 2863 C CA . GLN B 1 57 ? 16.328 -27.297 9.117 1 98.5 57 GLN B CA 1
ATOM 2864 C C . GLN B 1 57 ? 14.875 -27.141 9.539 1 98.5 57 GLN B C 1
ATOM 2866 O O . GLN B 1 57 ? 14.562 -27.188 10.734 1 98.5 57 GLN B O 1
ATOM 2871 N N . ASP B 1 58 ? 14.023 -26.969 8.523 1 98.56 58 ASP B N 1
ATOM 2872 C CA . ASP B 1 58 ? 12.594 -26.844 8.805 1 98.56 58 ASP B CA 1
ATOM 2873 C C . ASP B 1 58 ? 11.969 -28.219 9.094 1 98.56 58 ASP B C 1
ATOM 2875 O O . ASP B 1 58 ? 10.781 -28.297 9.391 1 98.56 58 ASP B O 1
ATOM 2879 N N . GLY B 1 59 ? 12.742 -29.281 8.906 1 98.56 59 GLY B N 1
ATOM 2880 C CA . GLY B 1 59 ? 12.297 -30.594 9.336 1 98.56 59 GLY B CA 1
ATOM 2881 C C . GLY B 1 59 ? 11.758 -31.438 8.195 1 98.56 59 GLY B C 1
ATOM 2882 O O . GLY B 1 59 ? 11.109 -32.469 8.43 1 98.56 59 GLY B O 1
ATOM 2883 N N . PHE B 1 60 ? 11.984 -31.094 6.992 1 98.88 60 PHE B N 1
ATOM 2884 C CA . PHE B 1 60 ? 11.469 -31.859 5.859 1 98.88 60 PHE B CA 1
ATOM 2885 C C . PHE B 1 60 ? 12.453 -32.938 5.426 1 98.88 60 PHE B C 1
ATOM 2887 O O . PHE B 1 60 ? 13.664 -32.812 5.652 1 98.88 60 PHE B O 1
ATOM 2894 N N . GLN B 1 61 ? 11.914 -34 4.84 1 98.75 61 GLN B N 1
ATOM 2895 C CA . GLN B 1 61 ? 12.75 -34.875 4.02 1 98.75 61 GLN B CA 1
ATOM 2896 C C . GLN B 1 61 ? 13.125 -34.188 2.707 1 98.75 61 GLN B C 1
ATOM 2898 O O . GLN B 1 61 ? 12.258 -33.844 1.903 1 98.75 61 GLN B O 1
ATOM 2903 N N . VAL B 1 62 ? 14.414 -33.969 2.539 1 98.81 62 VAL B N 1
ATOM 2904 C CA . VAL B 1 62 ? 14.906 -33.25 1.367 1 98.81 62 VAL B CA 1
ATOM 2905 C C . VAL B 1 62 ? 15.688 -34.219 0.466 1 98.81 62 VAL B C 1
ATOM 2907 O O . VAL B 1 62 ? 16.438 -35.062 0.954 1 98.81 62 VAL B O 1
ATOM 2910 N N . MET B 1 63 ? 15.508 -34.156 -0.785 1 98.69 63 MET B N 1
ATOM 2911 C CA . MET B 1 63 ? 16.141 -35 -1.773 1 98.69 63 MET B CA 1
ATOM 2912 C C . MET B 1 63 ? 16.281 -34.312 -3.115 1 98.69 63 MET B C 1
ATOM 2914 O O . MET B 1 63 ? 15.953 -33.125 -3.229 1 98.69 63 MET B O 1
ATOM 2918 N N . SER B 1 64 ? 16.859 -35 -4.062 1 98.56 64 SER B N 1
ATOM 2919 C CA . SER B 1 64 ? 16.969 -34.406 -5.391 1 98.56 64 SER B CA 1
ATOM 2920 C C . SER B 1 64 ? 15.602 -34.219 -6.035 1 98.56 64 SER B C 1
ATOM 2922 O O . SER B 1 64 ? 14.641 -34.875 -5.641 1 98.56 64 SER B O 1
ATOM 2924 N N . VAL B 1 65 ? 15.523 -33.375 -6.984 1 98.81 65 VAL B N 1
ATOM 2925 C CA . VAL B 1 65 ? 14.281 -33.156 -7.707 1 98.81 65 VAL B CA 1
ATOM 2926 C C . VAL B 1 65 ? 13.812 -34.469 -8.344 1 98.81 65 VAL B C 1
ATOM 2928 O O . VAL B 1 65 ? 12.625 -34.781 -8.281 1 98.81 65 VAL B O 1
ATOM 2931 N N . ALA B 1 66 ? 14.719 -35.188 -8.922 1 98.69 66 ALA B N 1
ATOM 2932 C CA . ALA B 1 66 ? 14.391 -36.469 -9.578 1 98.69 66 ALA B CA 1
ATOM 2933 C C . ALA B 1 66 ? 13.828 -37.469 -8.578 1 98.69 66 ALA B C 1
ATOM 2935 O O . ALA B 1 66 ? 12.82 -38.125 -8.859 1 98.69 66 ALA B O 1
ATOM 2936 N N . GLU B 1 67 ? 14.469 -37.594 -7.453 1 98.69 67 GLU B N 1
ATOM 2937 C CA . GLU B 1 67 ? 14.008 -38.531 -6.43 1 98.69 67 GLU B CA 1
ATOM 2938 C C . GLU B 1 67 ? 12.625 -38.125 -5.902 1 98.69 67 GLU B C 1
ATOM 2940 O O . GLU B 1 67 ? 11.766 -39 -5.699 1 98.69 67 GLU B O 1
ATOM 2945 N N . ALA B 1 68 ? 12.453 -36.844 -5.637 1 98.88 68 ALA B N 1
ATOM 2946 C CA . ALA B 1 68 ? 11.164 -36.344 -5.16 1 98.88 68 ALA B CA 1
ATOM 2947 C C . ALA B 1 68 ? 10.055 -36.625 -6.176 1 98.88 68 ALA B C 1
ATOM 2949 O O . ALA B 1 68 ? 8.953 -37.031 -5.805 1 98.88 68 ALA B O 1
ATOM 2950 N N . ALA B 1 69 ? 10.383 -36.344 -7.457 1 98.69 69 ALA B N 1
ATOM 2951 C CA . ALA B 1 69 ? 9.414 -36.594 -8.523 1 98.69 69 ALA B CA 1
ATOM 2952 C C . ALA B 1 69 ? 9.031 -38.062 -8.602 1 98.69 69 ALA B C 1
ATOM 2954 O O . ALA B 1 69 ? 7.875 -38.375 -8.875 1 98.69 69 ALA B O 1
ATOM 2955 N N . GLU B 1 70 ? 9.969 -38.938 -8.383 1 98.5 70 GLU B N 1
ATOM 2956 C CA . GLU B 1 70 ? 9.719 -40.375 -8.422 1 98.5 70 GLU B CA 1
ATOM 2957 C C . GLU B 1 70 ? 8.797 -40.812 -7.285 1 98.5 70 GLU B C 1
ATOM 2959 O O . GLU B 1 70 ? 7.871 -41.594 -7.496 1 98.5 70 GLU B O 1
ATOM 2964 N N . LYS B 1 71 ? 8.961 -40.25 -6.156 1 98.44 71 LYS B N 1
ATOM 2965 C CA . LYS B 1 71 ? 8.281 -40.688 -4.941 1 98.44 71 LYS B CA 1
ATOM 2966 C C . LYS B 1 71 ? 6.898 -40.062 -4.82 1 98.44 71 LYS B C 1
ATOM 2968 O O . LYS B 1 71 ? 6.02 -40.594 -4.145 1 98.44 71 LYS B O 1
ATOM 2973 N N . ALA B 1 72 ? 6.672 -39 -5.445 1 98.69 72 ALA B N 1
ATOM 2974 C CA . ALA B 1 72 ? 5.512 -38.156 -5.176 1 98.69 72 ALA B CA 1
ATOM 2975 C C . ALA B 1 72 ? 4.305 -38.594 -5.992 1 98.69 72 ALA B C 1
ATOM 2977 O O . ALA B 1 72 ? 4.457 -39.156 -7.078 1 98.69 72 ALA B O 1
ATOM 2978 N N . ASP B 1 73 ? 3.146 -38.344 -5.504 1 98.69 73 ASP B N 1
ATOM 2979 C CA . ASP B 1 73 ? 1.896 -38.406 -6.25 1 98.69 73 ASP B CA 1
ATOM 2980 C C . ASP B 1 73 ? 1.562 -37.094 -6.918 1 98.69 73 ASP B C 1
ATOM 2982 O O . ASP B 1 73 ? 0.953 -37.062 -7.988 1 98.69 73 ASP B O 1
ATOM 2986 N N . ILE B 1 74 ? 1.85 -36 -6.262 1 98.88 74 ILE B N 1
ATOM 2987 C CA . ILE B 1 74 ? 1.671 -34.625 -6.738 1 98.88 74 ILE B CA 1
ATOM 2988 C C . ILE B 1 74 ? 3.018 -33.906 -6.754 1 98.88 74 ILE B C 1
ATOM 2990 O O . ILE B 1 74 ? 3.701 -33.844 -5.734 1 98.88 74 ILE B O 1
ATOM 2994 N N . ILE B 1 75 ? 3.432 -33.469 -7.891 1 98.88 75 ILE B N 1
ATOM 2995 C CA . ILE B 1 75 ? 4.66 -32.719 -8.062 1 98.88 75 ILE B CA 1
ATOM 2996 C C . ILE B 1 75 ? 4.328 -31.234 -8.203 1 98.88 75 ILE B C 1
ATOM 2998 O O . ILE B 1 75 ? 3.854 -30.781 -9.25 1 98.88 75 ILE B O 1
ATOM 3002 N N . HIS B 1 76 ? 4.539 -30.438 -7.133 1 98.88 76 HIS B N 1
ATOM 3003 C CA . HIS B 1 76 ? 4.215 -29.016 -7.027 1 98.88 76 HIS B CA 1
ATOM 3004 C C . HIS B 1 76 ? 5.438 -28.156 -7.301 1 98.88 76 HIS B C 1
ATOM 3006 O O . HIS B 1 76 ? 6.262 -27.938 -6.406 1 98.88 76 HIS B O 1
ATOM 3012 N N . ILE B 1 77 ? 5.535 -27.609 -8.5 1 98.69 77 ILE B N 1
ATOM 3013 C CA . ILE B 1 77 ? 6.73 -26.906 -8.953 1 98.69 77 ILE B CA 1
ATOM 3014 C C . ILE B 1 77 ? 6.676 -25.453 -8.5 1 98.69 77 ILE B C 1
ATOM 3016 O O . ILE B 1 77 ? 5.809 -24.688 -8.938 1 98.69 77 ILE B O 1
ATOM 3020 N N . LEU B 1 78 ? 7.613 -25.062 -7.66 1 98.38 78 LEU B N 1
ATOM 3021 C CA . LEU B 1 78 ? 7.691 -23.703 -7.133 1 98.38 78 LEU B CA 1
ATOM 3022 C C . LEU B 1 78 ? 9.078 -23.109 -7.359 1 98.38 78 LEU B C 1
ATOM 3024 O O . LEU B 1 78 ? 9.594 -22.375 -6.512 1 98.38 78 LEU B O 1
ATOM 3028 N N . LEU B 1 79 ? 9.727 -23.516 -8.453 1 97.62 79 LEU B N 1
ATOM 3029 C CA . LEU B 1 79 ? 10.977 -22.938 -8.938 1 97.62 79 LEU B CA 1
ATOM 3030 C C . LEU B 1 79 ? 10.719 -21.625 -9.672 1 97.62 79 LEU B C 1
ATOM 3032 O O . LEU B 1 79 ? 9.586 -21.328 -10.039 1 97.62 79 LEU B O 1
ATOM 3036 N N . PRO B 1 80 ? 11.773 -20.859 -9.891 1 97.25 80 PRO B N 1
ATOM 3037 C CA . PRO B 1 80 ? 11.609 -19.703 -10.773 1 97.25 80 PRO B CA 1
ATOM 3038 C C . PRO B 1 80 ? 11.125 -20.078 -12.172 1 97.25 80 PRO B C 1
ATOM 3040 O O . PRO B 1 80 ? 11.539 -21.109 -12.711 1 97.25 80 PRO B O 1
ATOM 3043 N N . ASP B 1 81 ? 10.281 -19.25 -12.75 1 97.81 81 ASP B N 1
ATOM 3044 C CA . ASP B 1 81 ? 9.656 -19.547 -14.039 1 97.81 81 ASP B CA 1
ATOM 3045 C C . ASP B 1 81 ? 10.703 -19.953 -15.078 1 97.81 81 ASP B C 1
ATOM 3047 O O . ASP B 1 81 ? 10.492 -20.875 -15.859 1 97.81 81 ASP B O 1
ATOM 3051 N N . GLU B 1 82 ? 11.82 -19.266 -15.047 1 97.69 82 GLU B N 1
ATOM 3052 C CA . GLU B 1 82 ? 12.836 -19.422 -16.078 1 97.69 82 GLU B CA 1
ATOM 3053 C C . GLU B 1 82 ? 13.539 -20.781 -15.961 1 97.69 82 GLU B C 1
ATOM 3055 O O . GLU B 1 82 ? 14.219 -21.219 -16.891 1 97.69 82 GLU B O 1
ATOM 3060 N N . SER B 1 83 ? 13.352 -21.484 -14.852 1 97.44 83 SER B N 1
ATOM 3061 C CA . SER B 1 83 ? 14.039 -22.75 -14.633 1 97.44 83 SER B CA 1
ATOM 3062 C C . SER B 1 83 ? 13.102 -23.938 -14.898 1 97.44 83 SER B C 1
ATOM 3064 O O . SER B 1 83 ? 13.547 -25.078 -14.977 1 97.44 83 SER B O 1
ATOM 3066 N N . HIS B 1 84 ? 11.828 -23.703 -15.047 1 97.94 84 HIS B N 1
ATOM 3067 C CA . HIS B 1 84 ? 10.82 -24.766 -15.109 1 97.94 84 HIS B CA 1
ATOM 3068 C C . HIS B 1 84 ? 11.117 -25.734 -16.234 1 97.94 84 HIS B C 1
ATOM 3070 O O . HIS B 1 84 ? 11.125 -26.953 -16.031 1 97.94 84 HIS B O 1
ATOM 3076 N N . GLY B 1 85 ? 11.359 -25.219 -17.453 1 97.44 85 GLY B N 1
ATOM 3077 C CA . GLY B 1 85 ? 11.539 -26.062 -18.609 1 97.44 85 GLY B CA 1
ATOM 3078 C C . GLY B 1 85 ? 12.695 -27.031 -18.469 1 97.44 85 GLY B C 1
ATOM 3079 O O . GLY B 1 85 ? 12.516 -28.25 -18.625 1 97.44 85 GLY B O 1
ATOM 3080 N N . ALA B 1 86 ? 13.859 -26.531 -18.094 1 97.62 86 ALA B N 1
ATOM 3081 C CA . ALA B 1 86 ? 15.07 -27.344 -18 1 97.62 86 ALA B CA 1
ATOM 3082 C C . ALA B 1 86 ? 14.938 -28.391 -16.906 1 97.62 86 ALA B C 1
ATOM 3084 O O . ALA B 1 86 ? 15.289 -29.562 -17.109 1 97.62 86 ALA B O 1
ATOM 3085 N N . VAL B 1 87 ? 14.406 -28 -15.734 1 98.31 87 VAL B N 1
ATOM 3086 C CA . VAL B 1 87 ? 14.281 -28.906 -14.602 1 98.31 87 VAL B CA 1
ATOM 3087 C C . VAL B 1 87 ? 13.234 -29.969 -14.914 1 98.31 87 VAL B C 1
ATOM 3089 O O . VAL B 1 87 ? 13.422 -31.156 -14.602 1 98.31 87 VAL B O 1
ATOM 3092 N N . TYR B 1 88 ? 12.109 -29.547 -15.523 1 98.56 88 TYR B N 1
ATOM 3093 C CA . TYR B 1 88 ? 11.07 -30.484 -15.906 1 98.56 88 TYR B CA 1
ATOM 3094 C C . TYR B 1 88 ? 11.625 -31.562 -16.828 1 98.56 88 TYR B C 1
ATOM 3096 O O . TYR B 1 88 ? 11.43 -32.75 -16.594 1 98.56 88 TYR B O 1
ATOM 3104 N N . GLU B 1 89 ? 12.312 -31.203 -17.875 1 98.44 89 GLU B N 1
ATOM 3105 C CA . GLU B 1 89 ? 12.812 -32.125 -18.875 1 98.44 89 GLU B CA 1
ATOM 3106 C C . GLU B 1 89 ? 13.852 -33.094 -18.281 1 98.44 89 GLU B C 1
ATOM 3108 O O . GLU B 1 89 ? 13.844 -34.281 -18.562 1 98.44 89 GLU B O 1
ATOM 3113 N N . ALA B 1 90 ? 14.648 -32.562 -17.422 1 98.38 90 ALA B N 1
ATOM 3114 C CA . ALA B 1 90 ? 15.805 -33.312 -16.953 1 98.38 90 ALA B CA 1
ATOM 3115 C C . ALA B 1 90 ? 15.438 -34.188 -15.758 1 98.38 90 ALA B C 1
ATOM 3117 O O . ALA B 1 90 ? 15.977 -35.281 -15.594 1 98.38 90 ALA B O 1
ATOM 3118 N N . GLU B 1 91 ? 14.508 -33.656 -14.93 1 98.69 91 GLU B N 1
ATOM 3119 C CA . GLU B 1 91 ? 14.453 -34.281 -13.609 1 98.69 91 GLU B CA 1
ATOM 3120 C C . GLU B 1 91 ? 13.023 -34.688 -13.258 1 98.69 91 GLU B C 1
ATOM 3122 O O . GLU B 1 91 ? 12.82 -35.531 -12.375 1 98.69 91 GLU B O 1
ATOM 3127 N N . ILE B 1 92 ? 12.031 -34.156 -13.891 1 98.75 92 ILE B N 1
ATOM 3128 C CA . ILE B 1 92 ? 10.656 -34.469 -13.492 1 98.75 92 ILE B CA 1
ATOM 3129 C C . ILE B 1 92 ? 10.016 -35.406 -14.516 1 98.75 92 ILE B C 1
ATOM 3131 O O . ILE B 1 92 ? 9.492 -36.438 -14.156 1 98.75 92 ILE B O 1
ATOM 3135 N N . LYS B 1 93 ? 10.141 -35.094 -15.781 1 98.25 93 LYS B N 1
ATOM 3136 C CA . LYS B 1 93 ? 9.477 -35.781 -16.875 1 98.25 93 LYS B CA 1
ATOM 3137 C C . LYS B 1 93 ? 9.805 -37.281 -16.844 1 98.25 93 LYS B C 1
ATOM 3139 O O . LYS B 1 93 ? 8.922 -38.125 -17.016 1 98.25 93 LYS B O 1
ATOM 3144 N N . PRO B 1 94 ? 11.07 -37.656 -16.578 1 98 94 PRO B N 1
ATOM 3145 C CA . PRO B 1 94 ? 11.414 -39.062 -16.594 1 98 94 PRO B CA 1
ATOM 3146 C C . PRO B 1 94 ? 10.672 -39.875 -15.531 1 98 94 PRO B C 1
ATOM 3148 O O . PRO B 1 94 ? 10.594 -41.094 -15.617 1 98 94 PRO B O 1
ATOM 3151 N N . HIS B 1 95 ? 10.164 -39.219 -14.539 1 97.38 95 HIS B N 1
ATOM 3152 C CA . HIS B 1 95 ? 9.531 -39.875 -13.414 1 97.38 95 HIS B CA 1
ATOM 3153 C C . HIS B 1 95 ? 8.023 -39.656 -13.406 1 97.38 95 HIS B C 1
ATOM 3155 O O . HIS B 1 95 ? 7.34 -40.062 -12.461 1 97.38 95 HIS B O 1
ATOM 3161 N N . LEU B 1 96 ? 7.582 -38.938 -14.414 1 95.88 96 LEU B N 1
ATOM 3162 C CA . LEU B 1 96 ? 6.156 -38.656 -14.531 1 95.88 96 LEU B CA 1
ATOM 3163 C C . LEU B 1 96 ? 5.414 -39.844 -15.125 1 95.88 96 LEU B C 1
ATOM 3165 O O . LEU B 1 96 ? 5.801 -40.375 -16.188 1 95.88 96 LEU B O 1
ATOM 3169 N N . LYS B 1 97 ? 4.516 -40.469 -14.406 1 94.5 97 LYS B N 1
ATOM 3170 C CA . LYS B 1 97 ? 3.713 -41.594 -14.852 1 94.5 97 LYS B CA 1
ATOM 3171 C C . LYS B 1 97 ? 2.223 -41.312 -14.734 1 94.5 97 LYS B C 1
ATOM 3173 O O . LYS B 1 97 ? 1.824 -40.375 -14.016 1 94.5 97 LYS B O 1
ATOM 3178 N N . ALA B 1 98 ? 1.402 -42.156 -15.398 1 94.81 98 ALA B N 1
ATOM 3179 C CA . ALA B 1 98 ? -0.05 -42 -15.336 1 94.81 98 ALA B CA 1
ATOM 3180 C C . ALA B 1 98 ? -0.534 -42 -13.883 1 94.81 98 ALA B C 1
ATOM 3182 O O . ALA B 1 98 ? -0.051 -42.781 -13.062 1 94.81 98 ALA B O 1
ATOM 3183 N N . GLY B 1 99 ? -1.403 -41.062 -13.641 1 93.88 99 GLY B N 1
ATOM 3184 C CA . GLY B 1 99 ? -1.969 -40.969 -12.305 1 93.88 99 GLY B CA 1
ATOM 3185 C C . GLY B 1 99 ? -1.358 -39.875 -11.453 1 93.88 99 GLY B C 1
ATOM 3186 O O . GLY B 1 99 ? -1.959 -39.438 -10.469 1 93.88 99 GLY B O 1
ATOM 3187 N N . LYS B 1 100 ? -0.132 -39.438 -11.797 1 97.88 100 LYS B N 1
ATOM 3188 C CA . LYS B 1 100 ? 0.492 -38.344 -11.055 1 97.88 100 LYS B CA 1
ATOM 3189 C C . LYS B 1 100 ? -0.116 -37 -11.438 1 97.88 100 LYS B C 1
ATOM 3191 O O . LYS B 1 100 ? -0.805 -36.906 -12.453 1 97.88 100 LYS B O 1
ATOM 3196 N N . THR B 1 101 ? 0.037 -36.062 -10.609 1 98.69 101 THR B N 1
ATOM 3197 C CA . THR B 1 101 ? -0.439 -34.688 -10.836 1 98.69 101 THR B CA 1
ATOM 3198 C C . THR B 1 101 ? 0.729 -33.719 -10.867 1 98.69 101 THR B C 1
ATOM 3200 O O . THR B 1 101 ? 1.593 -33.719 -9.992 1 98.69 101 THR B O 1
ATOM 3203 N N . LEU B 1 102 ? 0.798 -32.938 -11.945 1 98.69 102 LEU B N 1
ATOM 3204 C CA . LEU B 1 102 ? 1.675 -31.781 -12.008 1 98.69 102 LEU B CA 1
ATOM 3205 C C . LEU B 1 102 ? 0.947 -30.531 -11.531 1 98.69 102 LEU B C 1
ATOM 3207 O O . LEU B 1 102 ? -0.182 -30.266 -11.953 1 98.69 102 LEU B O 1
ATOM 3211 N N . CYS B 1 103 ? 1.563 -29.797 -10.609 1 98.69 103 CYS B N 1
ATOM 3212 C CA . CYS B 1 103 ? 0.959 -28.609 -10.039 1 98.69 103 CYS B CA 1
ATOM 3213 C C . CYS B 1 103 ? 1.949 -27.453 -10.023 1 98.69 103 CYS B C 1
ATOM 3215 O O . CYS B 1 103 ? 3.16 -27.656 -9.938 1 98.69 103 CYS B O 1
ATOM 3217 N N . CYS B 1 104 ? 1.53 -26.25 -10.227 1 98.31 104 CYS B N 1
ATOM 3218 C CA . CYS B 1 104 ? 2.297 -25.016 -10.094 1 98.31 104 CYS B CA 1
ATOM 3219 C C . CYS B 1 104 ? 1.48 -23.938 -9.391 1 98.31 104 CYS B C 1
ATOM 3221 O O . CYS B 1 104 ? 0.295 -24.141 -9.117 1 98.31 104 CYS B O 1
ATOM 3223 N N . SER B 1 105 ? 2.104 -22.875 -9.047 1 98.06 105 SER B N 1
ATOM 3224 C CA . SER B 1 105 ? 1.395 -21.766 -8.406 1 98.06 105 SER B CA 1
ATOM 3225 C C . SER B 1 105 ? 1.311 -20.547 -9.32 1 98.06 105 SER B C 1
ATOM 3227 O O . SER B 1 105 ? 0.953 -19.453 -8.883 1 98.06 105 SER B O 1
ATOM 3229 N N . HIS B 1 106 ? 1.794 -20.703 -10.508 1 96.31 106 HIS B N 1
ATOM 3230 C CA . HIS B 1 106 ? 1.724 -19.766 -11.617 1 96.31 106 HIS B CA 1
ATOM 3231 C C . HIS B 1 106 ? 1.778 -20.484 -12.961 1 96.31 106 HIS B C 1
ATOM 3233 O O . HIS B 1 106 ? 2.58 -21.406 -13.141 1 96.31 106 HIS B O 1
ATOM 3239 N N . GLY B 1 107 ? 0.932 -20.141 -13.883 1 97.44 107 GLY B N 1
ATOM 3240 C CA . GLY B 1 107 ? 0.726 -20.922 -15.086 1 97.44 107 GLY B CA 1
ATOM 3241 C C . GLY B 1 107 ? 1.742 -20.641 -16.172 1 97.44 107 GLY B C 1
ATOM 3242 O O . GLY B 1 107 ? 1.668 -21.203 -17.266 1 97.44 107 GLY B O 1
ATOM 3243 N N . PHE B 1 108 ? 2.766 -19.828 -15.93 1 98.19 108 PHE B N 1
ATOM 3244 C CA . PHE B 1 108 ? 3.709 -19.281 -16.906 1 98.19 108 PHE B CA 1
ATOM 3245 C C . PHE B 1 108 ? 4.266 -20.406 -17.781 1 98.19 108 PHE B C 1
ATOM 3247 O O . PHE B 1 108 ? 4.215 -20.312 -19.016 1 98.19 108 PHE B O 1
ATOM 3254 N N . ALA B 1 109 ? 4.73 -21.516 -17.219 1 97.56 109 ALA B N 1
ATOM 3255 C CA . ALA B 1 109 ? 5.43 -22.578 -17.938 1 97.56 109 ALA B CA 1
ATOM 3256 C C . ALA B 1 109 ? 4.48 -23.312 -18.875 1 97.56 109 ALA B C 1
ATOM 3258 O O . ALA B 1 109 ? 4.875 -23.734 -19.969 1 97.56 109 ALA B O 1
ATOM 3259 N N . TYR B 1 110 ? 3.254 -23.453 -18.438 1 97.25 110 TYR B N 1
ATOM 3260 C CA . TYR B 1 110 ? 2.273 -24.203 -19.203 1 97.25 110 TYR B CA 1
ATOM 3261 C C . TYR B 1 110 ? 1.657 -23.344 -20.297 1 97.25 110 TYR B C 1
ATOM 3263 O O . TYR B 1 110 ? 1.459 -23.797 -21.422 1 97.25 110 TYR B O 1
ATOM 3271 N N . VAL B 1 111 ? 1.395 -22.078 -19.969 1 98 111 VAL B N 1
ATOM 3272 C CA . VAL B 1 111 ? 0.767 -21.156 -20.906 1 98 111 VAL B CA 1
ATOM 3273 C C . VAL B 1 111 ? 1.744 -20.812 -22.031 1 98 111 VAL B C 1
ATOM 3275 O O . VAL B 1 111 ? 1.346 -20.688 -23.188 1 98 111 VAL B O 1
ATOM 3278 N N . PHE B 1 112 ? 3.037 -20.75 -21.703 1 98 112 PHE B N 1
ATOM 3279 C CA . PHE B 1 112 ? 4.023 -20.359 -22.703 1 98 112 PHE B CA 1
ATOM 3280 C C . PHE B 1 112 ? 4.859 -21.562 -23.141 1 98 112 PHE B C 1
ATOM 3282 O O . PHE B 1 112 ? 5.938 -21.406 -23.703 1 98 112 PHE B O 1
ATOM 3289 N N . ASN B 1 113 ? 4.457 -22.781 -22.797 1 96.94 113 ASN B N 1
ATOM 3290 C CA . ASN B 1 113 ? 4.84 -24.062 -23.359 1 96.94 113 ASN B CA 1
ATOM 3291 C C . ASN B 1 113 ? 6.301 -24.391 -23.062 1 96.94 113 ASN B C 1
ATOM 3293 O O . ASN B 1 113 ? 6.992 -24.984 -23.891 1 96.94 113 ASN B O 1
ATOM 3297 N N . THR B 1 114 ? 6.809 -23.891 -21.922 1 97.25 114 THR B N 1
ATOM 3298 C CA . THR B 1 114 ? 8.117 -24.375 -21.5 1 97.25 114 THR B CA 1
ATOM 3299 C C . THR B 1 114 ? 7.996 -25.75 -20.859 1 97.25 114 THR B C 1
ATOM 3301 O O . THR B 1 114 ? 8.984 -26.484 -20.766 1 97.25 114 THR B O 1
ATOM 3304 N N . ILE B 1 115 ? 6.809 -26.094 -20.391 1 98.12 115 ILE B N 1
ATOM 3305 C CA . ILE B 1 115 ? 6.445 -27.453 -19.984 1 98.12 115 ILE B CA 1
ATOM 3306 C C . ILE B 1 115 ? 5.289 -27.953 -20.844 1 98.12 115 ILE B C 1
ATOM 3308 O O . ILE B 1 115 ? 4.258 -27.281 -20.969 1 98.12 115 ILE B O 1
ATOM 3312 N N . VAL B 1 116 ? 5.449 -29.078 -21.438 1 97.5 116 VAL B N 1
ATOM 3313 C CA . VAL B 1 116 ? 4.387 -29.781 -22.141 1 97.5 116 VAL B CA 1
ATOM 3314 C C . VAL B 1 116 ? 4.141 -31.141 -21.469 1 97.5 116 VAL B C 1
ATOM 3316 O O . VAL B 1 116 ? 4.855 -32.094 -21.734 1 97.5 116 VAL B O 1
ATOM 3319 N N . PRO B 1 117 ? 3.158 -31.172 -20.641 1 97.31 117 PRO B N 1
ATOM 3320 C CA . PRO B 1 117 ? 2.924 -32.406 -19.906 1 97.31 117 PRO B CA 1
ATOM 3321 C C . PRO B 1 117 ? 2.35 -33.531 -20.781 1 97.31 117 PRO B C 1
ATOM 3323 O O . PRO B 1 117 ? 1.656 -33.25 -21.766 1 97.31 117 PRO B O 1
ATOM 3326 N N . PRO B 1 118 ? 2.646 -34.781 -20.453 1 96.62 118 PRO B N 1
ATOM 3327 C CA . PRO B 1 118 ? 1.94 -35.875 -21.141 1 96.62 118 PRO B CA 1
ATOM 3328 C C . PRO B 1 118 ? 0.434 -35.844 -20.891 1 96.62 118 PRO B C 1
ATOM 3330 O O . PRO B 1 118 ? -0.017 -35.344 -19.859 1 96.62 118 PRO B O 1
ATOM 3333 N N . ALA B 1 119 ? -0.333 -36.375 -21.766 1 95.81 119 ALA B N 1
ATOM 3334 C CA . ALA B 1 119 ? -1.79 -36.25 -21.766 1 95.81 119 ALA B CA 1
ATOM 3335 C C . ALA B 1 119 ? -2.395 -37.062 -20.625 1 95.81 119 ALA B C 1
ATOM 3337 O O . ALA B 1 119 ? -3.547 -36.844 -20.234 1 95.81 119 ALA B O 1
ATOM 3338 N N . ASP B 1 120 ? -1.669 -38 -20.047 1 96.62 120 ASP B N 1
ATOM 3339 C CA . ASP B 1 120 ? -2.256 -38.938 -19.109 1 96.62 120 ASP B CA 1
ATOM 3340 C C . ASP B 1 120 ? -1.962 -38.531 -17.672 1 96.62 120 ASP B C 1
ATOM 3342 O O . ASP B 1 120 ? -2.117 -39.344 -16.75 1 96.62 120 ASP B O 1
ATOM 3346 N N . VAL B 1 121 ? -1.451 -37.312 -17.438 1 97.88 121 VAL B N 1
ATOM 3347 C CA . VAL B 1 121 ? -1.258 -36.844 -16.078 1 97.88 121 VAL B CA 1
ATOM 3348 C C . VAL B 1 121 ? -2.176 -35.625 -15.82 1 97.88 121 VAL B C 1
ATOM 3350 O O . VAL B 1 121 ? -2.51 -34.906 -16.75 1 97.88 121 VAL B O 1
ATOM 3353 N N . ASP B 1 122 ? -2.664 -35.469 -14.578 1 98.62 122 ASP B N 1
ATOM 3354 C CA . ASP B 1 122 ? -3.391 -34.25 -14.195 1 98.62 122 ASP B CA 1
ATOM 3355 C C . ASP B 1 122 ? -2.457 -33.062 -14.125 1 98.62 122 ASP B C 1
ATOM 3357 O O . ASP B 1 122 ? -1.295 -33.188 -13.742 1 98.62 122 ASP B O 1
ATOM 3361 N N . VAL B 1 123 ? -2.895 -31.922 -14.609 1 98.75 123 VAL B N 1
ATOM 3362 C CA . VAL B 1 123 ? -2.18 -30.656 -14.492 1 98.75 123 VAL B CA 1
ATOM 3363 C C . VAL B 1 123 ? -3.084 -29.609 -13.844 1 98.75 123 VAL B C 1
ATOM 3365 O O . VAL B 1 123 ? -4.133 -29.25 -14.391 1 98.75 123 VAL B O 1
ATOM 3368 N N . ILE B 1 124 ? -2.684 -29.125 -12.633 1 98.88 124 ILE B N 1
ATOM 3369 C CA . ILE B 1 124 ? -3.498 -28.188 -11.867 1 98.88 124 ILE B CA 1
ATOM 3370 C C . ILE B 1 124 ? -2.648 -26.984 -11.445 1 98.88 124 ILE B C 1
ATOM 3372 O O . ILE B 1 124 ? -1.427 -27 -11.617 1 98.88 124 ILE B O 1
ATOM 3376 N N . MET B 1 125 ? -3.312 -25.969 -11.008 1 98.75 125 MET B N 1
ATOM 3377 C CA . MET B 1 125 ? -2.686 -24.766 -10.445 1 98.75 125 MET B CA 1
ATOM 3378 C C . MET B 1 125 ? -3.344 -24.391 -9.125 1 98.75 125 MET B C 1
ATOM 3380 O O . MET B 1 125 ? -4.566 -24.438 -9 1 98.75 125 MET B O 1
ATOM 3384 N N . VAL B 1 126 ? -2.592 -24.156 -8.188 1 98.69 126 VAL B N 1
ATOM 3385 C CA . VAL B 1 126 ? -2.977 -23.531 -6.918 1 98.69 126 VAL B CA 1
ATOM 3386 C C . VAL B 1 126 ? -2.123 -22.297 -6.668 1 98.69 126 VAL B C 1
ATOM 3388 O O . VAL B 1 126 ? -0.941 -22.406 -6.336 1 98.69 126 VAL B O 1
ATOM 3391 N N . ALA B 1 127 ? -2.723 -21.141 -6.844 1 97.94 127 ALA B N 1
ATOM 3392 C CA . ALA B 1 127 ? -1.951 -19.891 -6.895 1 97.94 127 ALA B CA 1
ATOM 3393 C C . ALA B 1 127 ? -2.381 -18.938 -5.789 1 97.94 127 ALA B C 1
ATOM 3395 O O . ALA B 1 127 ? -3.375 -18.219 -5.934 1 97.94 127 ALA B O 1
ATOM 3396 N N . PRO B 1 128 ? -1.607 -18.891 -4.684 1 96.56 128 PRO B N 1
ATOM 3397 C CA . PRO B 1 128 ? -1.888 -17.859 -3.689 1 96.56 128 PRO B CA 1
ATOM 3398 C C . PRO B 1 128 ? -1.738 -16.453 -4.254 1 96.56 128 PRO B C 1
ATOM 3400 O O . PRO B 1 128 ? -0.825 -16.188 -5.043 1 96.56 128 PRO B O 1
ATOM 3403 N N . LYS B 1 129 ? -2.623 -15.625 -3.916 1 94 129 LYS B N 1
ATOM 3404 C CA . LYS B 1 129 ? -2.523 -14.227 -4.328 1 94 129 LYS B CA 1
ATOM 3405 C C . LYS B 1 129 ? -1.851 -13.383 -3.25 1 94 129 LYS B C 1
ATOM 3407 O O . LYS B 1 129 ? -2.473 -12.492 -2.674 1 94 129 LYS B O 1
ATOM 3412 N N . GLY B 1 130 ? -0.589 -13.555 -3.062 1 91.5 130 GLY B N 1
ATOM 3413 C CA . GLY B 1 130 ? 0.289 -12.898 -2.105 1 91.5 130 GLY B CA 1
ATOM 3414 C C . GLY B 1 130 ? 1.683 -13.492 -2.07 1 91.5 130 GLY B C 1
ATOM 3415 O O . GLY B 1 130 ? 1.895 -14.617 -2.527 1 91.5 130 GLY B O 1
ATOM 3416 N N . PRO B 1 131 ? 2.627 -12.734 -1.564 1 93.38 131 PRO B N 1
ATOM 3417 C CA . PRO B 1 131 ? 3.977 -13.289 -1.438 1 93.38 131 PRO B CA 1
ATOM 3418 C C . PRO B 1 131 ? 4.055 -14.422 -0.413 1 93.38 131 PRO B C 1
ATOM 3420 O O . PRO B 1 131 ? 3.182 -14.539 0.448 1 93.38 131 PRO B O 1
ATOM 3423 N N . GLY B 1 132 ? 5.059 -15.273 -0.571 1 94.94 132 GLY B N 1
ATOM 3424 C CA . GLY B 1 132 ? 5.199 -16.438 0.283 1 94.94 132 GLY B CA 1
ATOM 3425 C C . GLY B 1 132 ? 5.199 -16.109 1.762 1 94.94 132 GLY B C 1
ATOM 3426 O O . GLY B 1 132 ? 4.559 -16.797 2.561 1 94.94 132 GLY B O 1
ATOM 3427 N N . THR B 1 133 ? 5.852 -15.039 2.143 1 92.56 133 THR B N 1
ATOM 3428 C CA . THR B 1 133 ? 5.941 -14.656 3.547 1 92.56 133 THR B CA 1
ATOM 3429 C C . THR B 1 133 ? 4.562 -14.336 4.109 1 92.56 133 THR B C 1
ATOM 3431 O O . THR B 1 133 ? 4.258 -14.68 5.254 1 92.56 133 THR B O 1
ATOM 3434 N N . GLU B 1 134 ? 3.756 -13.734 3.311 1 92.44 134 GLU B N 1
ATOM 3435 C CA . GLU B 1 134 ? 2.402 -13.398 3.748 1 92.44 134 GLU B CA 1
ATOM 3436 C C . GLU B 1 134 ? 1.525 -14.648 3.82 1 92.44 134 GLU B C 1
ATOM 3438 O O . GLU B 1 134 ? 0.692 -14.773 4.719 1 92.44 134 GLU B O 1
ATOM 3443 N N . VAL B 1 135 ? 1.696 -15.516 2.854 1 95.94 135 VAL B N 1
ATOM 3444 C CA . VAL B 1 135 ? 0.937 -16.766 2.84 1 95.94 135 VAL B CA 1
ATOM 3445 C C . VAL B 1 135 ? 1.146 -17.516 4.152 1 95.94 135 VAL B C 1
ATOM 3447 O O . VAL B 1 135 ? 0.183 -17.953 4.785 1 95.94 135 VAL B O 1
ATOM 3450 N N . ARG B 1 136 ? 2.365 -17.609 4.598 1 97.75 136 ARG B N 1
ATOM 3451 C CA . ARG B 1 136 ? 2.689 -18.312 5.832 1 97.75 136 ARG B CA 1
ATOM 3452 C C . ARG B 1 136 ? 2.182 -17.547 7.047 1 97.75 136 ARG B C 1
ATOM 3454 O O . ARG B 1 136 ? 1.583 -18.141 7.953 1 97.75 136 ARG B O 1
ATOM 3461 N N . ARG B 1 137 ? 2.391 -16.266 7.043 1 95.12 137 ARG B N 1
ATOM 3462 C CA . ARG B 1 137 ? 2.025 -15.445 8.195 1 95.12 137 ARG B CA 1
ATOM 3463 C C . ARG B 1 137 ? 0.529 -15.539 8.477 1 95.12 137 ARG B C 1
ATOM 3465 O O . ARG B 1 137 ? 0.121 -15.805 9.609 1 95.12 137 ARG B O 1
ATOM 3472 N N . VAL B 1 138 ? -0.257 -15.289 7.477 1 93.75 138 VAL B N 1
ATOM 3473 C CA . VAL B 1 138 ? -1.699 -15.258 7.695 1 93.75 138 VAL B CA 1
ATOM 3474 C C . VAL B 1 138 ? -2.197 -16.656 8.055 1 93.75 138 VAL B C 1
ATOM 3476 O O . VAL B 1 138 ? -3.141 -16.797 8.836 1 93.75 138 VAL B O 1
ATOM 3479 N N . PHE B 1 139 ? -1.571 -17.719 7.543 1 97.25 139 PHE B N 1
ATOM 3480 C CA . PHE B 1 139 ? -1.894 -19.094 7.902 1 97.25 139 PHE B CA 1
ATOM 3481 C C . PHE B 1 139 ? -1.683 -19.312 9.398 1 97.25 139 PHE B C 1
ATOM 3483 O O . PHE B 1 139 ? -2.559 -19.859 10.078 1 97.25 139 PHE B O 1
ATOM 3490 N N . GLU B 1 140 ? -0.533 -18.859 9.875 1 97.88 140 GLU B N 1
ATOM 3491 C CA . GLU B 1 140 ? -0.189 -19.047 11.281 1 97.88 140 GLU B CA 1
ATOM 3492 C C . GLU B 1 140 ? -1.138 -18.266 12.188 1 97.88 140 GLU B C 1
ATOM 3494 O O . GLU B 1 140 ? -1.414 -18.688 13.32 1 97.88 140 GLU B O 1
ATOM 3499 N N . GLU B 1 141 ? -1.687 -17.234 11.68 1 94.56 141 GLU B N 1
ATOM 3500 C CA . GLU B 1 141 ? -2.607 -16.406 12.445 1 94.56 141 GLU B CA 1
ATOM 3501 C C . GLU B 1 141 ? -4.035 -16.938 12.367 1 94.56 141 GLU B C 1
ATOM 3503 O O . GLU B 1 141 ? -4.953 -16.359 12.945 1 94.56 141 GLU B O 1
ATOM 3508 N N . GLY B 1 142 ? -4.242 -17.984 11.633 1 94.25 142 GLY B N 1
ATOM 3509 C CA . GLY B 1 142 ? -5.547 -18.609 11.539 1 94.25 142 GLY B CA 1
ATOM 3510 C C . GLY B 1 142 ? -6.387 -18.094 10.391 1 94.25 142 GLY B C 1
ATOM 3511 O O . GLY B 1 142 ? -7.57 -18.406 10.281 1 94.25 142 GLY B O 1
ATOM 3512 N N . PHE B 1 143 ? -5.781 -17.312 9.539 1 92.19 143 PHE B N 1
ATOM 3513 C CA . PHE B 1 143 ? -6.449 -16.75 8.367 1 92.19 143 PHE B CA 1
ATOM 3514 C C . PHE B 1 143 ? -5.887 -17.344 7.086 1 92.19 143 PHE B C 1
ATOM 3516 O O . PHE B 1 143 ? -5.227 -18.391 7.113 1 92.19 143 PHE B O 1
ATOM 3523 N N . GLY B 1 144 ? -6.234 -16.781 5.973 1 92.69 144 GLY B N 1
ATOM 3524 C CA . GLY B 1 144 ? -5.754 -17.281 4.699 1 92.69 144 GLY B CA 1
ATOM 3525 C C . GLY B 1 144 ? -5.621 -16.219 3.639 1 92.69 144 GLY B C 1
ATOM 3526 O O . GLY B 1 144 ? -6.438 -15.289 3.578 1 92.69 144 GLY B O 1
ATOM 3527 N N . CYS B 1 145 ? -4.57 -16.344 2.879 1 91.88 145 CYS B N 1
ATOM 3528 C CA . CYS B 1 145 ? -4.457 -15.547 1.66 1 91.88 145 CYS B CA 1
ATOM 3529 C C . CYS B 1 145 ? -5.426 -16.047 0.595 1 91.88 145 CYS B C 1
ATOM 3531 O O . CYS B 1 145 ? -5.602 -17.25 0.427 1 91.88 145 CYS B O 1
ATOM 3533 N N . PRO B 1 146 ? -6.059 -15.164 -0.138 1 92.12 146 PRO B N 1
ATOM 3534 C CA . PRO B 1 146 ? -6.859 -15.648 -1.262 1 92.12 146 PRO B CA 1
ATOM 3535 C C . PRO B 1 146 ? -6.027 -16.375 -2.311 1 92.12 146 PRO B C 1
ATOM 3537 O O . PRO B 1 146 ? -4.801 -16.25 -2.334 1 92.12 146 PRO B O 1
ATOM 3540 N N . GLY B 1 147 ? -6.73 -17.109 -3.109 1 95.12 147 GLY B N 1
ATOM 3541 C CA . GLY B 1 147 ? -6.004 -17.828 -4.141 1 95.12 147 GLY B CA 1
ATOM 3542 C C . GLY B 1 147 ? -6.859 -18.156 -5.348 1 95.12 147 GLY B C 1
ATOM 3543 O O . GLY B 1 147 ? -8.047 -17.828 -5.383 1 95.12 147 GLY B O 1
ATOM 3544 N N . LEU B 1 148 ? -6.227 -18.672 -6.352 1 97.31 148 LEU B N 1
ATOM 3545 C CA . LEU B 1 148 ? -6.863 -19.188 -7.559 1 97.31 148 LEU B CA 1
ATOM 3546 C C . LEU B 1 148 ? -6.516 -20.656 -7.773 1 97.31 148 LEU B C 1
ATOM 3548 O O . LEU B 1 148 ? -5.414 -21.094 -7.43 1 97.31 148 LEU B O 1
ATOM 3552 N N . ILE B 1 149 ? -7.441 -21.359 -8.305 1 98.19 149 ILE B N 1
ATOM 3553 C CA . ILE B 1 149 ? -7.129 -22.703 -8.766 1 98.19 149 ILE B CA 1
ATOM 3554 C C . ILE B 1 149 ? -7.523 -22.859 -10.234 1 98.19 149 ILE B C 1
ATOM 3556 O O . ILE B 1 149 ? -8.383 -22.125 -10.734 1 98.19 149 ILE B O 1
ATOM 3560 N N . ALA B 1 150 ? -6.891 -23.734 -10.891 1 98.5 150 ALA B N 1
ATOM 3561 C CA . ALA B 1 150 ? -7.203 -24.062 -12.281 1 98.5 150 ALA B CA 1
ATOM 3562 C C . ALA B 1 150 ? -6.91 -25.531 -12.578 1 98.5 150 ALA B C 1
ATOM 3564 O O . ALA B 1 150 ? -6.012 -26.125 -11.977 1 98.5 150 ALA B O 1
ATOM 3565 N N . VAL B 1 151 ? -7.691 -26.125 -13.406 1 98.38 151 VAL B N 1
ATOM 3566 C CA . VAL B 1 151 ? -7.449 -27.453 -13.969 1 98.38 151 VAL B CA 1
ATOM 3567 C C . VAL B 1 151 ? -7.109 -27.328 -15.453 1 98.38 151 VAL B C 1
ATOM 3569 O O . VAL B 1 151 ? -7.918 -26.812 -16.234 1 98.38 151 VAL B O 1
ATOM 3572 N N . HIS B 1 152 ? -5.895 -27.703 -15.773 1 97.75 152 HIS B N 1
ATOM 3573 C CA . HIS B 1 152 ? -5.43 -27.625 -17.156 1 97.75 152 HIS B CA 1
ATOM 3574 C C . HIS B 1 152 ? -5.621 -28.938 -17.891 1 97.75 152 HIS B C 1
ATOM 3576 O O . HIS B 1 152 ? -5.906 -28.953 -19.094 1 97.75 152 HIS B O 1
ATOM 3582 N N . GLN B 1 153 ? -5.34 -30.094 -17.266 1 97.81 153 GLN B N 1
ATOM 3583 C CA . GLN B 1 153 ? -5.547 -31.469 -17.719 1 97.81 153 GLN B CA 1
ATOM 3584 C C . GLN B 1 153 ? -6.172 -32.312 -16.609 1 97.81 153 GLN B C 1
ATOM 3586 O O . GLN B 1 153 ? -5.812 -32.188 -15.438 1 97.81 153 GLN B O 1
ATOM 3591 N N . ASN B 1 154 ? -7.141 -33.188 -16.984 1 98.25 154 ASN B N 1
ATOM 3592 C CA . ASN B 1 154 ? -7.887 -33.938 -15.977 1 98.25 154 ASN B CA 1
ATOM 3593 C C . ASN B 1 154 ? -8.203 -35.344 -16.453 1 98.25 154 ASN B C 1
ATOM 3595 O O . ASN B 1 154 ? -9.367 -35.75 -16.453 1 98.25 154 ASN B O 1
ATOM 3599 N N . PRO B 1 155 ? -7.199 -36.094 -16.797 1 97.94 155 PRO B N 1
ATOM 3600 C CA . PRO B 1 155 ? -7.484 -37.469 -17.234 1 97.94 155 PRO B CA 1
ATOM 3601 C C . PRO B 1 155 ? -8.023 -38.344 -16.109 1 97.94 155 PRO B C 1
ATOM 3603 O O . PRO B 1 155 ? -8.742 -39.312 -16.375 1 97.94 155 PRO B O 1
ATOM 3606 N N . SER B 1 156 ? -7.688 -38.062 -14.859 1 97.12 156 SER B N 1
ATOM 3607 C CA . SER B 1 156 ? -8.125 -38.875 -13.734 1 97.12 156 SER B CA 1
ATOM 3608 C C . SER B 1 156 ? -9.57 -38.594 -13.367 1 97.12 156 SER B C 1
ATOM 3610 O O . SER B 1 156 ? -10.227 -39.406 -12.703 1 97.12 156 SER B O 1
ATOM 3612 N N . GLY B 1 157 ? -10.055 -37.375 -13.703 1 97.81 157 GLY B N 1
ATOM 3613 C CA . GLY B 1 157 ? -11.375 -36.906 -13.281 1 97.81 157 GLY B CA 1
ATOM 3614 C C . GLY B 1 157 ? -11.391 -36.344 -11.875 1 97.81 157 GLY B C 1
ATOM 3615 O O . GLY B 1 157 ? -12.43 -35.875 -11.406 1 97.81 157 GLY B O 1
ATOM 3616 N N . LYS B 1 158 ? -10.234 -36.281 -11.25 1 97.56 158 LYS B N 1
ATOM 3617 C CA . LYS B 1 158 ? -10.18 -35.875 -9.852 1 97.56 158 LYS B CA 1
ATOM 3618 C C . LYS B 1 158 ? -9.32 -34.625 -9.672 1 97.56 158 LYS B C 1
ATOM 3620 O O . LYS B 1 158 ? -9.062 -34.219 -8.539 1 97.56 158 LYS B O 1
ATOM 3625 N N . ALA B 1 159 ? -8.898 -34.031 -10.727 1 98.31 159 ALA B N 1
ATOM 3626 C CA . ALA B 1 159 ? -7.918 -32.969 -10.68 1 98.31 159 ALA B CA 1
ATOM 3627 C C . ALA B 1 159 ? -8.445 -31.781 -9.867 1 98.31 159 ALA B C 1
ATOM 3629 O O . ALA B 1 159 ? -7.707 -31.172 -9.086 1 98.31 159 ALA B O 1
ATOM 3630 N N . ARG B 1 160 ? -9.711 -31.453 -10.039 1 98.25 160 ARG B N 1
ATOM 3631 C CA . ARG B 1 160 ? -10.297 -30.312 -9.328 1 98.25 160 ARG B CA 1
ATOM 3632 C C . ARG B 1 160 ? -10.305 -30.547 -7.824 1 98.25 160 ARG B C 1
ATOM 3634 O O . ARG B 1 160 ? -10.031 -29.641 -7.043 1 98.25 160 ARG B O 1
ATOM 3641 N N . ASP B 1 161 ? -10.68 -31.75 -7.445 1 98.19 161 ASP B N 1
ATOM 3642 C CA . ASP B 1 161 ? -10.703 -32.094 -6.027 1 98.19 161 ASP B CA 1
ATOM 3643 C C . ASP B 1 161 ? -9.32 -31.969 -5.406 1 98.19 161 ASP B C 1
ATOM 3645 O O . ASP B 1 161 ? -9.18 -31.5 -4.277 1 98.19 161 ASP B O 1
ATOM 3649 N N . VAL B 1 162 ? -8.344 -32.406 -6.164 1 98.62 162 VAL B N 1
ATOM 3650 C CA . VAL B 1 162 ? -6.969 -32.344 -5.684 1 98.62 162 VAL B CA 1
ATOM 3651 C C . VAL B 1 162 ? -6.543 -30.875 -5.562 1 98.62 162 VAL B C 1
ATOM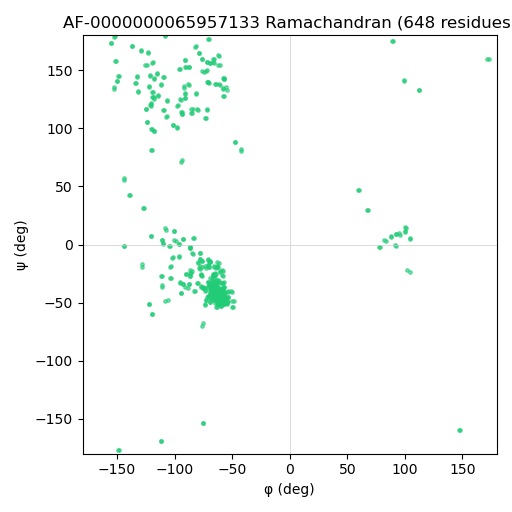 3653 O O . VAL B 1 162 ? -5.934 -30.484 -4.562 1 98.62 162 VAL B O 1
ATOM 3656 N N . ALA B 1 163 ? -6.906 -30.031 -6.523 1 98.75 163 ALA B N 1
ATOM 3657 C CA . ALA B 1 163 ? -6.566 -28.609 -6.488 1 98.75 163 ALA B CA 1
ATOM 3658 C C . ALA B 1 163 ? -7.191 -27.922 -5.277 1 98.75 163 ALA B C 1
ATOM 3660 O O . ALA B 1 163 ? -6.523 -27.172 -4.57 1 98.75 163 ALA B O 1
ATOM 3661 N N . LEU B 1 164 ? -8.422 -28.234 -5.027 1 98.5 164 LEU B N 1
ATOM 3662 C CA . LEU B 1 164 ? -9.133 -27.625 -3.908 1 98.5 164 LEU B CA 1
ATOM 3663 C C . LEU B 1 164 ? -8.555 -28.094 -2.578 1 98.5 164 LEU B C 1
ATOM 3665 O O . LEU B 1 164 ? -8.445 -27.312 -1.632 1 98.5 164 LEU B O 1
ATOM 3669 N N . ALA B 1 165 ? -8.242 -29.391 -2.566 1 98.75 165 ALA B N 1
ATOM 3670 C CA . ALA B 1 165 ? -7.656 -29.938 -1.345 1 98.75 165 ALA B CA 1
ATOM 3671 C C . ALA B 1 165 ? -6.305 -29.297 -1.045 1 98.75 165 ALA B C 1
ATOM 3673 O O . ALA B 1 165 ? -5.996 -28.984 0.11 1 98.75 165 ALA B O 1
ATOM 3674 N N . MET B 1 166 ? -5.512 -29.094 -2.053 1 98.81 166 MET B N 1
ATOM 3675 C CA . MET B 1 166 ? -4.227 -28.422 -1.877 1 98.81 166 MET B CA 1
ATOM 3676 C C . MET B 1 166 ? -4.422 -26.969 -1.428 1 98.81 166 MET B C 1
ATOM 3678 O O . MET B 1 166 ? -3.711 -26.484 -0.543 1 98.81 166 MET B O 1
ATOM 3682 N N . ALA B 1 167 ? -5.375 -26.281 -2.029 1 98.69 167 ALA B N 1
ATOM 3683 C CA . ALA B 1 167 ? -5.68 -24.906 -1.631 1 98.69 167 ALA B CA 1
ATOM 3684 C C . ALA B 1 167 ? -6.09 -24.844 -0.162 1 98.69 167 ALA B C 1
ATOM 3686 O O . ALA B 1 167 ? -5.668 -23.938 0.564 1 98.69 167 ALA B O 1
ATOM 3687 N N . LYS B 1 168 ? -6.883 -25.812 0.278 1 98.38 168 LYS B N 1
ATOM 3688 C CA . LYS B 1 168 ? -7.297 -25.891 1.677 1 98.38 168 LYS B CA 1
ATOM 3689 C C . LYS B 1 168 ? -6.102 -26.141 2.59 1 98.38 168 LYS B C 1
ATOM 3691 O O . LYS B 1 168 ? -5.961 -25.516 3.635 1 98.38 168 LYS B O 1
ATOM 3696 N N . ALA B 1 169 ? -5.281 -27.062 2.146 1 98.69 169 ALA B N 1
ATOM 3697 C CA . ALA B 1 169 ? -4.102 -27.406 2.934 1 98.69 169 ALA B CA 1
ATOM 3698 C C . ALA B 1 169 ? -3.178 -26.203 3.102 1 98.69 169 ALA B C 1
ATOM 3700 O O . ALA B 1 169 ? -2.527 -26.062 4.141 1 98.69 169 ALA B O 1
ATOM 3701 N N . GLU B 1 170 ? -3.146 -25.328 2.131 1 98.44 170 GLU B N 1
ATOM 3702 C CA . GLU B 1 170 ? -2.311 -24.125 2.17 1 98.44 170 GLU B CA 1
ATOM 3703 C C . GLU B 1 170 ? -3.002 -23 2.918 1 98.44 170 GLU B C 1
ATOM 3705 O O . GLU B 1 170 ? -2.406 -21.938 3.146 1 98.44 170 GLU B O 1
ATOM 3710 N N . GLY B 1 171 ? -4.238 -23.188 3.264 1 97 171 GLY B N 1
ATOM 3711 C CA . GLY B 1 171 ? -5.008 -22.203 4.004 1 97 171 GLY B CA 1
ATOM 3712 C C . GLY B 1 171 ? -5.703 -21.188 3.105 1 97 171 GLY B C 1
ATOM 3713 O O . GLY B 1 171 ? -6.387 -20.281 3.592 1 97 171 GLY B O 1
ATOM 3714 N N . LEU B 1 172 ? -5.68 -21.359 1.798 1 96.69 172 LEU B N 1
ATOM 3715 C CA . LEU B 1 172 ? -6.184 -20.375 0.86 1 96.69 172 LEU B CA 1
ATOM 3716 C C . LEU B 1 172 ? -7.707 -20.297 0.914 1 96.69 172 LEU B C 1
ATOM 3718 O O . LEU B 1 172 ? -8.289 -19.219 0.716 1 96.69 172 LEU B O 1
ATOM 3722 N N . THR B 1 173 ? -8.375 -21.406 1.189 1 96 173 THR B N 1
ATOM 3723 C CA . THR B 1 173 ? -9.836 -21.422 1.187 1 96 173 THR B CA 1
ATOM 3724 C C . THR B 1 173 ? -10.391 -20.641 2.367 1 96 173 THR B C 1
ATOM 3726 O O . THR B 1 173 ? -11.57 -20.281 2.383 1 96 173 THR B O 1
ATOM 3729 N N . ARG B 1 174 ? -9.562 -20.422 3.383 1 93.31 174 ARG B N 1
ATOM 3730 C CA . ARG B 1 174 ? -9.969 -19.531 4.473 1 93.31 174 ARG B CA 1
ATOM 3731 C C . ARG B 1 174 ? -10.164 -18.109 3.982 1 93.31 174 ARG B C 1
ATOM 3733 O O . ARG B 1 174 ? -11.031 -17.391 4.48 1 93.31 174 ARG B O 1
ATOM 3740 N N . GLY B 1 175 ? -9.328 -17.703 3.062 1 89.75 175 GLY B N 1
ATOM 3741 C CA . GLY B 1 175 ? -9.445 -16.375 2.459 1 89.75 175 GLY B CA 1
ATOM 3742 C C . GLY B 1 175 ? -10.383 -16.344 1.269 1 89.75 175 GLY B C 1
ATOM 3743 O O . GLY B 1 175 ? -10.906 -15.289 0.909 1 89.75 175 GLY B O 1
ATOM 3744 N N . GLY B 1 176 ? -10.539 -17.531 0.656 1 92.12 176 GLY B N 1
ATOM 3745 C CA . GLY B 1 176 ? -11.383 -17.641 -0.526 1 92.12 176 GLY B CA 1
ATOM 3746 C C . GLY B 1 176 ? -10.602 -17.953 -1.786 1 92.12 176 GLY B C 1
ATOM 3747 O O . GLY B 1 176 ? -9.547 -17.359 -2.039 1 92.12 176 GLY B O 1
ATOM 3748 N N . VAL B 1 177 ? -11.133 -18.938 -2.523 1 95.12 177 VAL B N 1
ATOM 3749 C CA . VAL B 1 177 ? -10.453 -19.391 -3.732 1 95.12 177 VAL B CA 1
ATOM 3750 C C . VAL B 1 177 ? -11.391 -19.25 -4.934 1 95.12 177 VAL B C 1
ATOM 3752 O O . VAL B 1 177 ? -12.586 -19.516 -4.836 1 95.12 177 VAL B O 1
ATOM 3755 N N . LEU B 1 178 ? -10.852 -18.75 -6.023 1 95 178 LEU B N 1
ATOM 3756 C CA . LEU B 1 178 ? -11.594 -18.656 -7.273 1 95 178 LEU B CA 1
ATOM 3757 C C . LEU B 1 178 ? -11.047 -19.641 -8.305 1 95 178 LEU B C 1
ATOM 3759 O O . LEU B 1 178 ? -9.844 -19.906 -8.344 1 95 178 LEU B O 1
ATOM 3763 N N . GLU B 1 179 ? -11.977 -20.156 -9.07 1 96.5 179 GLU B N 1
ATOM 3764 C CA . GLU B 1 179 ? -11.586 -21 -10.195 1 96.5 179 GLU B CA 1
ATOM 3765 C C . GLU B 1 179 ? -11.422 -20.188 -11.477 1 96.5 179 GLU B C 1
ATOM 3767 O O . GLU B 1 179 ? -12.195 -19.266 -11.734 1 96.5 179 GLU B O 1
ATOM 3772 N N . CYS B 1 180 ? -10.367 -20.469 -12.188 1 96.88 180 CYS B N 1
ATOM 3773 C CA . CYS B 1 180 ? -10.094 -19.797 -13.461 1 96.88 180 CYS B CA 1
ATOM 3774 C C . CYS B 1 180 ? -9.352 -20.719 -14.414 1 96.88 180 CYS B C 1
ATOM 3776 O O . CYS B 1 180 ? -9.266 -21.938 -14.172 1 96.88 180 CYS B O 1
ATOM 3778 N N . THR B 1 181 ? -8.984 -20.234 -15.57 1 97 181 THR B N 1
ATOM 3779 C CA . THR B 1 181 ? -8.102 -20.984 -16.453 1 97 181 THR B CA 1
ATOM 3780 C C . THR B 1 181 ? -6.641 -20.641 -16.188 1 97 181 THR B C 1
ATOM 3782 O O . THR B 1 181 ? -6.348 -19.578 -15.617 1 97 181 THR B O 1
ATOM 3785 N N . MET B 1 182 ? -5.793 -21.516 -16.578 1 96.94 182 MET B N 1
ATOM 3786 C CA . MET B 1 182 ? -4.363 -21.25 -16.422 1 96.94 182 MET B CA 1
ATOM 3787 C C . MET B 1 182 ? -3.955 -19.984 -17.172 1 96.94 182 MET B C 1
ATOM 3789 O O . MET B 1 182 ? -3.148 -19.203 -16.672 1 96.94 182 MET B O 1
ATOM 3793 N N . ALA B 1 183 ? -4.504 -19.797 -18.344 1 97.62 183 ALA B N 1
ATOM 3794 C CA . ALA B 1 183 ? -4.207 -18.609 -19.141 1 97.62 183 ALA B CA 1
ATOM 3795 C C . ALA B 1 183 ? -4.688 -17.344 -18.438 1 97.62 183 ALA B C 1
ATOM 3797 O O . ALA B 1 183 ? -3.965 -16.344 -18.391 1 97.62 183 ALA B O 1
ATOM 3798 N N . GLN B 1 184 ? -5.902 -17.359 -17.922 1 97.44 184 GLN B N 1
ATOM 3799 C CA . GLN B 1 184 ? -6.445 -16.203 -17.219 1 97.44 184 GLN B CA 1
ATOM 3800 C C . GLN B 1 184 ? -5.539 -15.805 -16.062 1 97.44 184 GLN B C 1
ATOM 3802 O O . GLN B 1 184 ? -5.215 -14.625 -15.898 1 97.44 184 GLN B O 1
ATOM 3807 N N . GLU B 1 185 ? -5.164 -16.781 -15.227 1 97.81 185 GLU B N 1
ATOM 3808 C CA . GLU B 1 185 ? -4.289 -16.516 -14.094 1 97.81 185 GLU B CA 1
ATOM 3809 C C . GLU B 1 185 ? -2.945 -15.945 -14.547 1 97.81 185 GLU B C 1
ATOM 3811 O O . GLU B 1 185 ? -2.459 -14.961 -13.992 1 97.81 185 GLU B O 1
ATOM 3816 N N . THR B 1 186 ? -2.336 -16.562 -15.547 1 98.38 186 THR B N 1
ATOM 3817 C CA . THR B 1 186 ? -1.004 -16.172 -15.992 1 98.38 186 THR B CA 1
ATOM 3818 C C . THR B 1 186 ? -1.005 -14.734 -16.516 1 98.38 186 THR B C 1
ATOM 3820 O O . THR B 1 186 ? -0.159 -13.93 -16.125 1 98.38 186 THR B O 1
ATOM 3823 N N . TYR B 1 187 ? -1.979 -14.438 -17.375 1 98.5 187 TYR B N 1
ATOM 3824 C CA . TYR B 1 187 ? -2.006 -13.133 -18.031 1 98.5 187 TYR B CA 1
ATOM 3825 C C . TYR B 1 187 ? -2.334 -12.031 -17.031 1 98.5 187 TYR B C 1
ATOM 3827 O O . TYR B 1 187 ? -1.672 -10.992 -17 1 98.5 187 TYR B O 1
ATOM 3835 N N . GLU B 1 188 ? -3.344 -12.266 -16.219 1 97.62 188 GLU B N 1
ATOM 3836 C CA . GLU B 1 188 ? -3.725 -11.219 -15.266 1 97.62 188 GLU B CA 1
ATOM 3837 C C . GLU B 1 188 ? -2.646 -11.016 -14.211 1 97.62 188 GLU B C 1
ATOM 3839 O O . GLU B 1 188 ? -2.4 -9.883 -13.773 1 97.62 188 GLU B O 1
ATOM 3844 N N . ASP B 1 189 ? -1.996 -12.109 -13.797 1 97.44 189 ASP B N 1
ATOM 3845 C CA . ASP B 1 189 ? -0.917 -12.023 -12.812 1 97.44 189 ASP B CA 1
ATOM 3846 C C . ASP B 1 189 ? 0.249 -11.195 -13.352 1 97.44 189 ASP B C 1
ATOM 3848 O O . ASP B 1 189 ? 0.72 -10.266 -12.695 1 97.44 189 ASP B O 1
ATOM 3852 N N . LEU B 1 190 ? 0.713 -11.531 -14.57 1 98.25 190 LEU B N 1
ATOM 3853 C CA . LEU B 1 190 ? 1.786 -10.773 -15.211 1 98.25 190 LEU B CA 1
ATOM 3854 C C . LEU B 1 190 ? 1.383 -9.32 -15.414 1 98.25 190 LEU B C 1
ATOM 3856 O O . LEU B 1 190 ? 2.193 -8.414 -15.211 1 98.25 190 LEU B O 1
ATOM 3860 N N . PHE B 1 191 ? 0.155 -9.133 -15.773 1 98.44 191 PHE B N 1
ATOM 3861 C CA . PHE B 1 191 ? -0.351 -7.785 -16.016 1 98.44 191 PHE B CA 1
ATOM 3862 C C . PHE B 1 191 ? -0.316 -6.957 -14.734 1 98.44 191 PHE B C 1
ATOM 3864 O O . PHE B 1 191 ? 0.211 -5.844 -14.727 1 98.44 191 PHE B O 1
ATOM 3871 N N . GLY B 1 192 ? -0.912 -7.453 -13.648 1 97.5 192 GLY B N 1
ATOM 3872 C CA . GLY B 1 192 ? -0.947 -6.727 -12.383 1 97.5 192 GLY B CA 1
ATOM 3873 C C . GLY B 1 192 ? 0.432 -6.363 -11.867 1 97.5 192 GLY B C 1
ATOM 3874 O O . GLY B 1 192 ? 0.657 -5.238 -11.422 1 97.5 192 GLY B O 1
ATOM 3875 N N . GLU B 1 193 ? 1.359 -7.301 -11.945 1 96.31 193 GLU B N 1
ATOM 3876 C CA . GLU B 1 193 ? 2.73 -7.094 -11.492 1 96.31 193 GLU B CA 1
ATOM 3877 C C . GLU B 1 193 ? 3.43 -6.016 -12.312 1 96.31 193 GLU B C 1
ATOM 3879 O O . GLU B 1 193 ? 4.105 -5.145 -11.758 1 96.31 193 GLU B O 1
ATOM 3884 N N . GLN B 1 194 ? 3.277 -6.059 -13.633 1 97.44 194 GLN B N 1
ATOM 3885 C CA . GLN B 1 194 ? 3.979 -5.156 -14.539 1 97.44 194 GLN B CA 1
ATOM 3886 C C . GLN B 1 194 ? 3.373 -3.756 -14.5 1 97.44 194 GLN B C 1
ATOM 3888 O O . GLN B 1 194 ? 4.094 -2.758 -14.562 1 97.44 194 GLN B O 1
ATOM 3893 N N . ASN B 1 195 ? 2.055 -3.682 -14.383 1 98.06 195 ASN B N 1
ATOM 3894 C CA . ASN B 1 195 ? 1.39 -2.42 -14.688 1 98.06 195 ASN B CA 1
ATOM 3895 C C . ASN B 1 195 ? 0.982 -1.68 -13.414 1 98.06 195 ASN B C 1
ATOM 3897 O O . ASN B 1 195 ? 0.888 -0.451 -13.414 1 98.06 195 ASN B O 1
ATOM 3901 N N . VAL B 1 196 ? 0.701 -2.385 -12.312 1 97.5 196 VAL B N 1
ATOM 3902 C CA . VAL B 1 196 ? 0.198 -1.722 -11.117 1 97.5 196 VAL B CA 1
ATOM 3903 C C . VAL B 1 196 ? 1.165 -1.949 -9.953 1 97.5 196 VAL B C 1
ATOM 3905 O O . VAL B 1 196 ? 1.83 -1.016 -9.5 1 97.5 196 VAL B O 1
ATOM 3908 N N . LEU B 1 197 ? 1.464 -3.156 -9.508 1 95.25 197 LEU B N 1
ATOM 3909 C CA . LEU B 1 197 ? 2.051 -3.533 -8.234 1 95.25 197 LEU B CA 1
ATOM 3910 C C . LEU B 1 197 ? 3.535 -3.186 -8.188 1 95.25 197 LEU B C 1
ATOM 3912 O O . LEU B 1 197 ? 4 -2.543 -7.246 1 95.25 197 LEU B O 1
ATOM 3916 N N . CYS B 1 198 ? 4.371 -3.598 -9.164 1 91.94 198 CYS B N 1
ATOM 3917 C CA . CYS B 1 198 ? 5.812 -3.389 -9.125 1 91.94 198 CYS B CA 1
ATOM 3918 C C . CYS B 1 198 ? 6.242 -2.373 -10.18 1 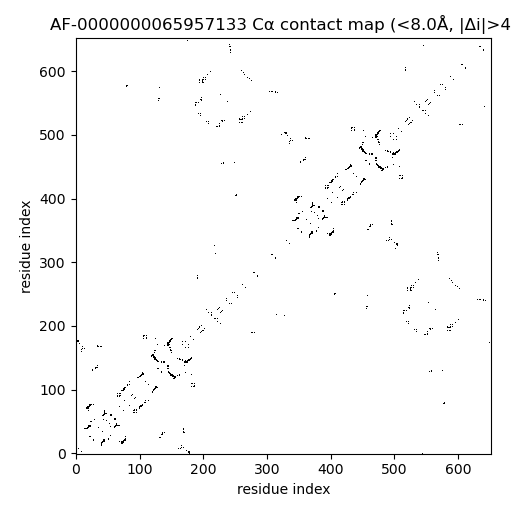91.94 198 CYS B C 1
ATOM 3920 O O . CYS B 1 198 ? 7.035 -1.474 -9.891 1 91.94 198 CYS B O 1
ATOM 3922 N N . GLY B 1 199 ? 5.555 -2.391 -11.32 1 93.06 199 GLY B N 1
ATOM 3923 C CA . GLY B 1 199 ? 5.895 -1.422 -12.352 1 93.06 199 GLY B CA 1
ATOM 3924 C C . GLY B 1 199 ? 5.379 -0.027 -12.047 1 93.06 199 GLY B C 1
ATOM 3925 O O . GLY B 1 199 ? 6.133 0.835 -11.594 1 93.06 199 GLY B O 1
ATOM 3926 N N . GLY B 1 200 ? 4.055 0.136 -12.125 1 94.94 200 GLY B N 1
ATOM 3927 C CA . GLY B 1 200 ? 3.404 1.43 -11.992 1 94.94 200 GLY B CA 1
ATOM 3928 C C . GLY B 1 200 ? 3.598 2.061 -10.625 1 94.94 200 GLY B C 1
ATOM 3929 O O . GLY B 1 200 ? 4.039 3.207 -10.523 1 94.94 200 GLY B O 1
ATOM 3930 N N . LEU B 1 201 ? 3.352 1.369 -9.578 1 96.62 201 LEU B N 1
ATOM 3931 C CA . LEU B 1 201 ? 3.41 1.873 -8.211 1 96.62 201 LEU B CA 1
ATOM 3932 C C . LEU B 1 201 ? 4.828 2.299 -7.852 1 96.62 201 LEU B C 1
ATOM 3934 O O . LEU B 1 201 ? 5.035 3.373 -7.281 1 96.62 201 LEU B O 1
ATOM 3938 N N . VAL B 1 202 ? 5.848 1.507 -8.18 1 97.12 202 VAL B N 1
ATOM 3939 C CA . VAL B 1 202 ? 7.242 1.793 -7.863 1 97.12 202 VAL B CA 1
ATOM 3940 C C . VAL B 1 202 ? 7.691 3.051 -8.602 1 97.12 202 VAL B C 1
ATOM 3942 O O . VAL B 1 202 ? 8.312 3.936 -8.016 1 97.12 202 VAL B O 1
ATOM 3945 N N . ASP B 1 203 ? 7.371 3.125 -9.875 1 96.81 203 ASP B N 1
ATOM 3946 C CA . ASP B 1 203 ? 7.785 4.289 -10.648 1 96.81 203 ASP B CA 1
ATOM 3947 C C . ASP B 1 203 ? 7.059 5.547 -10.18 1 96.81 203 ASP B C 1
ATOM 3949 O O . ASP B 1 203 ? 7.625 6.641 -10.188 1 96.81 203 ASP B O 1
ATOM 3953 N N . LEU B 1 204 ? 5.754 5.379 -9.852 1 96.88 204 LEU B N 1
ATOM 3954 C CA . LEU B 1 204 ? 5.004 6.5 -9.297 1 96.88 204 LEU B CA 1
ATOM 3955 C C . LEU B 1 204 ? 5.688 7.051 -8.047 1 96.88 204 LEU B C 1
ATOM 3957 O O . LEU B 1 204 ? 5.844 8.266 -7.906 1 96.88 204 LEU B O 1
ATOM 3961 N N . MET B 1 205 ? 6.129 6.207 -7.098 1 97.62 205 MET B N 1
ATOM 3962 C CA . MET B 1 205 ? 6.844 6.586 -5.883 1 97.62 205 MET B CA 1
ATOM 3963 C C . MET B 1 205 ? 8.156 7.277 -6.219 1 97.62 205 MET B C 1
ATOM 3965 O O . MET B 1 205 ? 8.469 8.336 -5.664 1 97.62 205 MET B O 1
ATOM 3969 N N . LYS B 1 206 ? 8.93 6.688 -7.156 1 97.44 206 LYS B N 1
ATOM 3970 C CA . LYS B 1 206 ? 10.234 7.234 -7.523 1 97.44 206 LYS B CA 1
ATOM 3971 C C . LYS B 1 206 ? 10.086 8.617 -8.148 1 97.44 206 LYS B C 1
ATOM 3973 O O . LYS B 1 206 ? 10.836 9.539 -7.82 1 97.44 206 LYS B O 1
ATOM 3978 N N . TYR B 1 207 ? 9.102 8.734 -9.078 1 97.88 207 TYR B N 1
ATOM 3979 C CA . TYR B 1 207 ? 8.898 10.016 -9.742 1 97.88 207 TYR B CA 1
ATOM 3980 C C . TYR B 1 207 ? 8.484 11.094 -8.742 1 97.88 207 TYR B C 1
ATOM 3982 O O . TYR B 1 207 ? 8.938 12.234 -8.836 1 97.88 207 TYR B O 1
ATOM 3990 N N . GLY B 1 208 ? 7.578 10.734 -7.777 1 98.38 208 GLY B N 1
ATOM 3991 C CA . GLY B 1 208 ? 7.219 11.68 -6.727 1 98.38 208 GLY B CA 1
ATOM 3992 C C . GLY B 1 208 ? 8.406 12.117 -5.891 1 98.38 208 GLY B C 1
ATOM 3993 O O . GLY B 1 208 ? 8.617 13.312 -5.688 1 98.38 208 GLY B O 1
ATOM 3994 N N . PHE B 1 209 ? 9.211 11.133 -5.43 1 98.62 209 PHE B N 1
ATOM 3995 C CA . PHE B 1 209 ? 10.414 11.391 -4.637 1 98.62 209 PHE B CA 1
ATOM 3996 C C . PHE B 1 209 ? 11.375 12.297 -5.395 1 98.62 209 PHE B C 1
ATOM 3998 O O . PHE B 1 209 ? 11.859 13.289 -4.848 1 98.62 209 PHE B O 1
ATOM 4005 N N . GLU B 1 210 ? 11.617 12 -6.652 1 98.56 210 GLU B N 1
ATOM 4006 C CA . GLU B 1 210 ? 12.555 12.75 -7.488 1 98.56 210 GLU B CA 1
ATOM 4007 C C . GLU B 1 210 ? 12.062 14.172 -7.719 1 98.56 210 GLU B C 1
ATOM 4009 O O . GLU B 1 210 ? 12.844 15.125 -7.66 1 98.56 210 GLU B O 1
ATOM 4014 N N . THR B 1 211 ? 10.758 14.312 -7.984 1 98.69 211 THR B N 1
ATOM 4015 C CA . THR B 1 211 ? 10.203 15.633 -8.242 1 98.69 211 THR B CA 1
ATOM 4016 C C . THR B 1 211 ? 10.422 16.562 -7.047 1 98.69 211 THR B C 1
ATOM 4018 O O . THR B 1 211 ? 10.898 17.688 -7.203 1 98.69 211 THR B O 1
ATOM 4021 N N . LEU B 1 212 ? 10.141 16.062 -5.832 1 98.56 212 LEU B N 1
ATOM 4022 C CA . LEU B 1 212 ? 10.297 16.875 -4.629 1 98.56 212 LEU B CA 1
ATOM 4023 C C . LEU B 1 212 ? 11.766 17.172 -4.363 1 98.56 212 LEU B C 1
ATOM 4025 O O . LEU B 1 212 ? 12.125 18.328 -4.094 1 98.56 212 LEU B O 1
ATOM 4029 N N . THR B 1 213 ? 12.656 16.156 -4.484 1 98.25 213 THR B N 1
ATOM 4030 C CA . THR B 1 213 ? 14.07 16.359 -4.164 1 98.25 213 THR B CA 1
ATOM 4031 C C . THR B 1 213 ? 14.719 17.281 -5.188 1 98.25 213 THR B C 1
ATOM 4033 O O . THR B 1 213 ? 15.547 18.125 -4.832 1 98.25 213 THR B O 1
ATOM 4036 N N . GLU B 1 214 ? 14.359 17.156 -6.465 1 98.38 214 GLU B N 1
ATOM 4037 C CA . GLU B 1 214 ? 14.891 18.031 -7.504 1 98.38 214 GLU B CA 1
ATOM 4038 C C . GLU B 1 214 ? 14.422 19.469 -7.309 1 98.38 214 GLU B C 1
ATOM 4040 O O . GLU B 1 214 ? 15.109 20.406 -7.719 1 98.38 214 GLU B O 1
ATOM 4045 N N . ALA B 1 215 ? 13.289 19.672 -6.66 1 98.25 215 ALA B N 1
ATOM 4046 C CA . ALA B 1 215 ? 12.75 21 -6.387 1 98.25 215 ALA B CA 1
ATOM 4047 C C . ALA B 1 215 ? 13.328 21.562 -5.09 1 98.25 215 ALA B C 1
ATOM 4049 O O . ALA B 1 215 ? 12.992 22.672 -4.684 1 98.25 215 ALA B O 1
ATOM 4050 N N . GLY B 1 216 ? 14.148 20.812 -4.367 1 97.19 216 GLY B N 1
ATOM 4051 C CA . GLY B 1 216 ? 14.891 21.344 -3.234 1 97.19 216 GLY B CA 1
ATOM 4052 C C . GLY B 1 216 ? 14.305 20.922 -1.895 1 97.19 216 GLY B C 1
ATOM 4053 O O . GLY B 1 216 ? 14.797 21.344 -0.844 1 97.19 216 GLY B O 1
ATOM 4054 N N . TYR B 1 217 ? 13.297 20.078 -1.884 1 97.19 217 TYR B N 1
ATOM 4055 C CA . TYR B 1 217 ? 12.758 19.594 -0.615 1 97.19 217 TYR B CA 1
ATOM 4056 C C . TYR B 1 217 ? 13.695 18.578 0.023 1 97.19 217 TYR B C 1
ATOM 4058 O O . TYR B 1 217 ? 14.375 17.828 -0.679 1 97.19 217 TYR B O 1
ATOM 4066 N N . PRO B 1 218 ? 13.719 18.531 1.38 1 95.38 218 PRO B N 1
ATOM 4067 C CA . PRO B 1 218 ? 14.547 17.516 2.037 1 95.38 218 PRO B CA 1
ATOM 4068 C C . PRO B 1 218 ? 14.172 16.094 1.632 1 95.38 218 PRO B C 1
ATOM 4070 O O . PRO B 1 218 ? 12.992 15.75 1.594 1 95.38 218 PRO B O 1
ATOM 4073 N N . PRO B 1 219 ? 15.195 15.266 1.321 1 96.62 219 PRO B N 1
ATOM 4074 C CA . PRO B 1 219 ? 14.922 13.906 0.838 1 96.62 219 PRO B CA 1
ATOM 4075 C C . PRO B 1 219 ? 14.117 13.078 1.835 1 96.62 219 PRO B C 1
ATOM 4077 O O . PRO B 1 219 ? 13.305 12.242 1.434 1 96.62 219 PRO B O 1
ATOM 4080 N N . GLU B 1 220 ? 14.32 13.297 3.131 1 94.44 220 GLU B N 1
ATOM 4081 C CA . GLU B 1 220 ? 13.586 12.555 4.152 1 94.44 220 GLU B CA 1
ATOM 4082 C C . GLU B 1 220 ? 12.094 12.875 4.09 1 94.44 220 GLU B C 1
ATOM 4084 O O . GLU B 1 220 ? 11.258 11.977 4.219 1 94.44 220 GLU B O 1
ATOM 4089 N N . MET B 1 221 ? 11.766 14.148 3.861 1 94.75 221 MET B N 1
ATOM 4090 C CA . MET B 1 221 ? 10.367 14.555 3.732 1 94.75 221 MET B CA 1
ATOM 4091 C C . MET B 1 221 ? 9.742 13.953 2.477 1 94.75 221 MET B C 1
ATOM 4093 O O . MET B 1 221 ? 8.602 13.492 2.508 1 94.75 221 MET B O 1
ATOM 4097 N N . ALA B 1 222 ? 10.555 14.008 1.394 1 96.94 222 ALA B N 1
ATOM 4098 C CA . ALA B 1 222 ? 10.086 13.422 0.141 1 96.94 222 ALA B CA 1
ATOM 4099 C C . ALA B 1 222 ? 9.789 11.938 0.305 1 96.94 222 ALA B C 1
ATOM 4101 O O . ALA B 1 222 ? 8.789 11.438 -0.219 1 96.94 222 ALA B O 1
ATOM 4102 N N . TYR B 1 223 ? 10.633 11.203 1.018 1 96.44 223 TYR B N 1
ATOM 4103 C CA . TYR B 1 223 ? 10.453 9.773 1.248 1 96.44 223 TYR B CA 1
ATOM 4104 C C . TYR B 1 223 ? 9.211 9.508 2.084 1 96.44 223 TYR B C 1
ATOM 4106 O O . TYR B 1 223 ? 8.414 8.625 1.759 1 96.44 223 TYR B O 1
ATOM 4114 N N . PHE B 1 224 ? 8.969 10.297 3.135 1 92.25 224 PHE B N 1
ATOM 4115 C CA . PHE B 1 224 ? 7.793 10.133 3.982 1 92.25 224 PHE B CA 1
ATOM 4116 C C . PHE B 1 224 ? 6.516 10.289 3.168 1 92.25 224 PHE B C 1
ATOM 4118 O O . PHE B 1 224 ? 5.613 9.453 3.252 1 92.25 224 PHE B O 1
ATOM 4125 N N . GLU B 1 225 ? 6.566 11.297 2.377 1 93.81 225 GLU B N 1
ATOM 4126 C CA . GLU B 1 225 ? 5.336 11.695 1.704 1 93.81 225 GLU B CA 1
ATOM 4127 C C . GLU B 1 225 ? 5.027 10.766 0.531 1 93.81 225 GLU B C 1
ATOM 4129 O O . GLU B 1 225 ? 3.861 10.477 0.253 1 93.81 225 GLU B O 1
ATOM 4134 N N . CYS B 1 226 ? 6.062 10.305 -0.2 1 96.94 226 CYS B N 1
ATOM 4135 C CA . CYS B 1 226 ? 5.801 9.648 -1.476 1 96.94 226 CYS B CA 1
ATOM 4136 C C . CYS B 1 226 ? 5.941 8.133 -1.349 1 96.94 226 CYS B C 1
ATOM 4138 O O . CYS B 1 226 ? 5.469 7.387 -2.209 1 96.94 226 CYS B O 1
ATOM 4140 N N . VAL B 1 227 ? 6.629 7.648 -0.281 1 96.88 227 VAL B N 1
ATOM 4141 C CA . VAL B 1 227 ? 6.898 6.219 -0.176 1 96.88 227 VAL B CA 1
ATOM 4142 C C . VAL B 1 227 ? 6.32 5.68 1.13 1 96.88 227 VAL B C 1
ATOM 4144 O O . VAL B 1 227 ? 5.438 4.82 1.116 1 96.88 227 VAL B O 1
ATOM 4147 N N . HIS B 1 228 ? 6.602 6.277 2.248 1 93.94 228 HIS B N 1
ATOM 4148 C CA . HIS B 1 228 ? 6.238 5.77 3.566 1 93.94 228 HIS B CA 1
ATOM 4149 C C . HIS B 1 228 ? 4.727 5.785 3.764 1 93.94 228 HIS B C 1
ATOM 4151 O O . HIS B 1 228 ? 4.145 4.801 4.223 1 93.94 228 HIS B O 1
ATOM 4157 N N . GLU B 1 229 ? 4.078 6.84 3.385 1 94 229 GLU B N 1
ATOM 4158 C CA . GLU B 1 229 ? 2.66 7.02 3.68 1 94 229 GLU B CA 1
ATOM 4159 C C . GLU B 1 229 ? 1.793 6.188 2.74 1 94 229 GLU B C 1
ATOM 4161 O O . GLU B 1 229 ? 0.594 6.023 2.977 1 94 229 GLU B O 1
ATOM 4166 N N . ALA B 1 230 ? 2.42 5.656 1.676 1 96.19 230 ALA B N 1
ATOM 4167 C CA . ALA B 1 230 ? 1.649 4.816 0.762 1 96.19 230 ALA B CA 1
ATOM 4168 C C . ALA B 1 230 ? 1.034 3.629 1.495 1 96.19 230 ALA B C 1
ATOM 4170 O O . ALA B 1 230 ? -0.089 3.219 1.193 1 96.19 230 ALA B O 1
ATOM 4171 N N . LYS B 1 231 ? 1.752 3.055 2.449 1 95.5 231 LYS B N 1
ATOM 4172 C CA . LYS B 1 231 ? 1.24 1.921 3.215 1 95.5 231 LYS B CA 1
ATOM 4173 C C . LYS B 1 231 ? -0.067 2.277 3.918 1 95.5 231 LYS B C 1
ATOM 4175 O O . LYS B 1 231 ? -1.02 1.495 3.902 1 95.5 231 LYS B O 1
ATOM 4180 N N . LEU B 1 232 ? -0.139 3.457 4.508 1 93.94 232 LEU B N 1
ATOM 4181 C CA . LEU B 1 232 ? -1.305 3.852 5.289 1 93.94 232 LEU B CA 1
ATOM 4182 C C . LEU B 1 232 ? -2.525 4.035 4.395 1 93.94 232 LEU B C 1
ATOM 4184 O O . LEU B 1 232 ? -3.639 3.67 4.773 1 93.94 232 LEU B O 1
ATOM 4188 N N . ILE B 1 233 ? -2.271 4.547 3.23 1 95.19 233 ILE B N 1
ATOM 4189 C CA . ILE B 1 233 ? -3.34 4.781 2.266 1 95.19 233 ILE B CA 1
ATOM 4190 C C . ILE B 1 233 ? -3.834 3.447 1.709 1 95.19 233 ILE B C 1
ATOM 4192 O O . ILE B 1 233 ? -5.039 3.195 1.662 1 95.19 233 ILE B O 1
ATOM 4196 N N . VAL B 1 234 ? -2.924 2.578 1.358 1 97 234 VAL B N 1
ATOM 4197 C CA . VAL B 1 234 ? -3.281 1.294 0.764 1 97 234 VAL B CA 1
ATOM 4198 C C . VAL B 1 234 ? -3.957 0.41 1.811 1 97 234 VAL B C 1
ATOM 4200 O O . VAL B 1 234 ? -4.867 -0.355 1.49 1 97 234 VAL B O 1
ATOM 4203 N N . ASP B 1 235 ? -3.566 0.505 3.107 1 94.88 235 ASP B N 1
ATOM 4204 C CA . ASP B 1 235 ? -4.242 -0.221 4.18 1 94.88 235 ASP B CA 1
ATOM 4205 C C . ASP B 1 235 ? -5.715 0.167 4.262 1 94.88 235 ASP B C 1
ATOM 4207 O O . ASP B 1 235 ? -6.578 -0.689 4.477 1 94.88 235 ASP B O 1
ATOM 4211 N N . LEU B 1 236 ? -5.988 1.441 4.102 1 94.94 236 LEU B N 1
ATOM 4212 C CA . LEU B 1 236 ? -7.375 1.899 4.133 1 94.94 236 LEU B CA 1
ATOM 4213 C C . LEU B 1 236 ? -8.164 1.334 2.957 1 94.94 236 LEU B C 1
ATOM 4215 O O . LEU B 1 236 ? -9.305 0.893 3.121 1 94.94 236 LEU B O 1
ATOM 4219 N N . ILE B 1 237 ? -7.551 1.323 1.784 1 96.69 237 ILE B N 1
ATOM 4220 C CA . ILE B 1 237 ? -8.211 0.799 0.593 1 96.69 237 ILE B CA 1
ATOM 4221 C C . ILE B 1 237 ? -8.445 -0.701 0.753 1 96.69 237 ILE B C 1
ATOM 4223 O O . ILE B 1 237 ? -9.516 -1.207 0.411 1 96.69 237 ILE B O 1
ATOM 4227 N N . TYR B 1 238 ? -7.43 -1.407 1.271 1 95 238 TYR B N 1
ATOM 4228 C CA . TYR B 1 238 ? -7.516 -2.846 1.492 1 95 238 TYR B CA 1
ATOM 4229 C C . TYR B 1 238 ? -8.68 -3.189 2.41 1 95 238 TYR B C 1
ATOM 4231 O O . TYR B 1 238 ? -9.414 -4.152 2.162 1 95 238 TYR B O 1
ATOM 4239 N N . ASN B 1 239 ? -8.906 -2.367 3.428 1 93.19 239 ASN B N 1
ATOM 4240 C CA . ASN B 1 239 ? -9.891 -2.682 4.461 1 93.19 239 ASN B CA 1
ATOM 4241 C C . ASN B 1 239 ? -11.289 -2.209 4.07 1 93.19 239 ASN B C 1
ATOM 4243 O O . ASN B 1 239 ? -12.281 -2.803 4.48 1 93.19 239 ASN B O 1
ATOM 4247 N N . GLY B 1 240 ? -11.375 -1.158 3.236 1 94.75 240 GLY B N 1
ATOM 4248 C CA . GLY B 1 240 ? -12.711 -0.605 3.076 1 94.75 240 GLY B CA 1
ATOM 4249 C C . GLY B 1 240 ? -12.984 -0.114 1.667 1 94.75 240 GLY B C 1
ATOM 4250 O O . GLY B 1 240 ? -14.078 0.386 1.382 1 94.75 240 GLY B O 1
ATOM 4251 N N . GLY B 1 241 ? -12.039 -0.2 0.798 1 96.69 241 GLY B N 1
ATOM 4252 C CA . GLY B 1 241 ? -12.195 0.333 -0.546 1 96.69 241 GLY B CA 1
ATOM 4253 C C . GLY B 1 241 ? -11.766 1.781 -0.667 1 96.69 241 GLY B C 1
ATOM 4254 O O . GLY B 1 241 ? -11.398 2.412 0.327 1 96.69 241 GLY B O 1
ATOM 4255 N N . ILE B 1 242 ? -11.797 2.301 -1.897 1 97.75 242 ILE B N 1
ATOM 4256 C CA . ILE B 1 242 ? -11.344 3.654 -2.197 1 97.75 242 ILE B CA 1
ATOM 4257 C C . ILE B 1 242 ? -12.273 4.668 -1.539 1 97.75 242 ILE B C 1
ATOM 4259 O O . ILE B 1 242 ? -11.82 5.691 -1.015 1 97.75 242 ILE B O 1
ATOM 4263 N N . GLN B 1 243 ? -13.562 4.383 -1.495 1 96.69 243 GLN B N 1
ATOM 4264 C CA . GLN B 1 243 ? -14.516 5.297 -0.883 1 96.69 243 GLN B CA 1
ATOM 4265 C C . GLN B 1 243 ? -14.258 5.445 0.613 1 96.69 243 GLN B C 1
ATOM 4267 O O . GLN B 1 243 ? -14.344 6.551 1.156 1 96.69 243 GLN B O 1
ATOM 4272 N N . LYS B 1 244 ? -14.016 4.332 1.235 1 95.12 244 LYS B N 1
ATOM 4273 C CA . LYS B 1 244 ? -13.727 4.395 2.666 1 95.12 244 LYS B CA 1
ATOM 4274 C C . LYS B 1 244 ? -12.438 5.172 2.934 1 95.12 244 LYS B C 1
ATOM 4276 O O . LYS B 1 244 ? -12.383 5.984 3.859 1 95.12 244 LYS B O 1
ATOM 4281 N N . MET B 1 245 ? -11.398 4.859 2.127 1 96.44 245 MET B N 1
ATOM 4282 C CA . MET B 1 245 ? -10.164 5.625 2.25 1 96.44 245 MET B CA 1
ATOM 4283 C C . MET B 1 245 ? -10.43 7.117 2.121 1 96.44 245 MET B C 1
ATOM 4285 O O . MET B 1 245 ? -9.977 7.906 2.953 1 96.44 245 MET B O 1
ATOM 4289 N N . ASN B 1 246 ? -11.242 7.527 1.144 1 96.44 246 ASN B N 1
ATOM 4290 C CA . ASN B 1 246 ? -11.555 8.93 0.899 1 96.44 246 ASN B CA 1
ATOM 4291 C C . ASN B 1 246 ? -12.367 9.531 2.045 1 96.44 246 ASN B C 1
ATOM 4293 O O . ASN B 1 246 ? -12.297 10.734 2.295 1 96.44 246 ASN B O 1
ATOM 4297 N N . SER B 1 247 ? -13.117 8.711 2.762 1 94.44 247 SER B N 1
ATOM 4298 C CA . SER B 1 247 ? -13.922 9.203 3.877 1 94.44 247 SER B CA 1
ATOM 4299 C C . SER B 1 247 ? -13.055 9.477 5.102 1 94.44 247 SER B C 1
ATOM 4301 O O . SER B 1 247 ? -13.477 10.188 6.02 1 94.44 247 SER B O 1
ATOM 4303 N N . VAL B 1 248 ? -11.875 8.906 5.141 1 92.5 248 VAL B N 1
ATOM 4304 C CA . VAL B 1 248 ? -11 9.008 6.309 1 92.5 248 VAL B CA 1
ATOM 4305 C C . VAL B 1 248 ? -10.008 10.148 6.117 1 92.5 248 VAL B C 1
ATOM 4307 O O . VAL B 1 248 ? -9.609 10.805 7.082 1 92.5 248 VAL B O 1
ATOM 4310 N N . ILE B 1 249 ? -9.586 10.422 4.859 1 93.88 249 ILE B N 1
ATOM 4311 C CA . ILE B 1 249 ? -8.625 11.492 4.602 1 93.88 249 ILE B CA 1
ATOM 4312 C C . ILE B 1 249 ? -9.344 12.836 4.531 1 93.88 249 ILE B C 1
ATOM 4314 O O . ILE B 1 249 ? -10.578 12.891 4.602 1 93.88 249 ILE B O 1
ATOM 4318 N N . SER B 1 250 ? -8.594 13.906 4.504 1 95.31 250 SER B N 1
ATOM 4319 C CA . SER B 1 250 ? -9.203 15.234 4.512 1 95.31 250 SER B CA 1
ATOM 4320 C C . SER B 1 250 ? -9.93 15.516 3.201 1 95.31 250 SER B C 1
ATOM 4322 O O . SER B 1 250 ? -9.578 14.969 2.156 1 95.31 250 SER B O 1
ATOM 4324 N N . ASN B 1 251 ? -10.906 16.422 3.234 1 96.88 251 ASN B N 1
ATOM 4325 C CA . ASN B 1 251 ? -11.57 16.875 2.018 1 96.88 251 ASN B CA 1
ATOM 4326 C C . ASN B 1 251 ? -10.57 17.453 1.018 1 96.88 251 ASN B C 1
ATOM 4328 O O . ASN B 1 251 ? -10.727 17.281 -0.192 1 96.88 251 ASN B O 1
ATOM 4332 N N . THR B 1 252 ? -9.57 18.141 1.506 1 97.44 252 THR B N 1
ATOM 4333 C CA . THR B 1 252 ? -8.539 18.734 0.663 1 97.44 252 THR B CA 1
ATOM 4334 C C . THR B 1 252 ? -7.773 17.672 -0.103 1 97.44 252 THR B C 1
ATOM 4336 O O . THR B 1 252 ? -7.516 17.812 -1.3 1 97.44 252 THR B O 1
ATOM 4339 N N . ALA B 1 253 ? -7.379 16.594 0.583 1 96.69 253 ALA B N 1
ATOM 4340 C CA . ALA B 1 253 ? -6.68 15.484 -0.052 1 96.69 253 ALA B CA 1
ATOM 4341 C C . ALA B 1 253 ? -7.57 14.797 -1.09 1 96.69 253 ALA B C 1
ATOM 4343 O O . ALA B 1 253 ? -7.113 14.469 -2.186 1 96.69 253 ALA B O 1
ATOM 4344 N N . GLU B 1 254 ? -8.883 14.562 -0.706 1 97.38 254 GLU B N 1
ATOM 4345 C CA . GLU B 1 254 ? -9.812 13.914 -1.624 1 97.38 254 GLU B CA 1
ATOM 4346 C C . GLU B 1 254 ? -10.047 14.766 -2.867 1 97.38 254 GLU B C 1
ATOM 4348 O O . GLU B 1 254 ? -10.055 14.25 -3.986 1 97.38 254 GLU B O 1
ATOM 4353 N N . PHE B 1 255 ? -10.281 16.078 -2.652 1 98.12 255 PHE B N 1
ATOM 4354 C CA . PHE B 1 255 ? -10.438 16.984 -3.785 1 98.12 255 PHE B CA 1
ATOM 4355 C C . PHE B 1 255 ? -9.195 16.969 -4.664 1 98.12 255 PHE B C 1
ATOM 4357 O O . PHE B 1 255 ? -9.297 16.953 -5.891 1 98.12 255 PHE B O 1
ATOM 4364 N N . GLY B 1 256 ? -7.988 16.953 -4.043 1 97.56 256 GLY B N 1
ATOM 4365 C CA . GLY B 1 256 ? -6.73 16.859 -4.766 1 97.56 256 GLY B CA 1
ATOM 4366 C C . GLY B 1 256 ? -6.613 15.609 -5.613 1 97.56 256 GLY B C 1
ATOM 4367 O O . GLY B 1 256 ? -6.055 15.648 -6.711 1 97.56 256 GLY B O 1
ATOM 4368 N N . GLU B 1 257 ? -7.094 14.477 -5.094 1 96.88 257 GLU B N 1
ATOM 4369 C CA . GLU B 1 257 ? -7.133 13.211 -5.828 1 96.88 257 GLU B CA 1
ATOM 4370 C C . GLU B 1 257 ? -7.867 13.375 -7.16 1 96.88 257 GLU B C 1
ATOM 4372 O O . GLU B 1 257 ? -7.34 13.008 -8.211 1 96.88 257 GLU B O 1
ATOM 4377 N N . TYR B 1 258 ? -9.094 14.008 -7.09 1 96.38 258 TYR B N 1
ATOM 4378 C CA . TYR B 1 258 ? -9.938 14.156 -8.273 1 96.38 258 TYR B CA 1
ATOM 4379 C C . TYR B 1 258 ? -9.398 15.242 -9.195 1 96.38 258 TYR B C 1
ATOM 4381 O O . TYR B 1 258 ? -9.508 15.133 -10.414 1 96.38 258 TYR B O 1
ATOM 4389 N N . TYR B 1 259 ? -8.875 16.312 -8.562 1 95.25 259 TYR B N 1
ATOM 4390 C CA . TYR B 1 259 ? -8.367 17.5 -9.242 1 95.25 259 TYR B CA 1
ATOM 4391 C C . TYR B 1 259 ? -7.129 17.156 -10.07 1 95.25 259 TYR B C 1
ATOM 4393 O O . TYR B 1 259 ? -6.996 17.609 -11.211 1 95.25 259 TYR B O 1
ATOM 4401 N N . ASN B 1 260 ? -6.246 16.359 -9.555 1 94.62 260 ASN B N 1
ATOM 4402 C CA . ASN B 1 260 ? -4.906 16.203 -10.109 1 94.62 260 ASN B CA 1
ATOM 4403 C C . ASN B 1 260 ? -4.715 14.828 -10.742 1 94.62 260 ASN B C 1
ATOM 4405 O O . ASN B 1 260 ? -3.902 14.672 -11.656 1 94.62 260 ASN B O 1
ATOM 4409 N N . GLY B 1 261 ? -5.414 13.758 -10.336 1 88.62 261 GLY B N 1
ATOM 4410 C CA . GLY B 1 261 ? -5.203 12.391 -10.805 1 88.62 261 GLY B CA 1
ATOM 4411 C C . GLY B 1 261 ? -5.152 12.281 -12.312 1 88.62 261 GLY B C 1
ATOM 4412 O O . GLY B 1 261 ? -4.133 11.875 -12.875 1 88.62 261 GLY B O 1
ATOM 4413 N N . PRO B 1 262 ? -6.203 12.805 -12.977 1 89.88 262 PRO B N 1
ATOM 4414 C CA . PRO B 1 262 ? -6.262 12.688 -14.43 1 89.88 262 PRO B CA 1
ATOM 4415 C C . PRO B 1 262 ? -5.203 13.531 -15.141 1 89.88 262 PRO B C 1
ATOM 4417 O O . PRO B 1 262 ? -4.93 13.312 -16.328 1 89.88 262 PRO B O 1
ATOM 4420 N N . GLN B 1 263 ? -4.613 14.453 -14.414 1 92.62 263 GLN B N 1
ATOM 4421 C CA . GLN B 1 263 ? -3.568 15.281 -15.008 1 92.62 263 GLN B CA 1
ATOM 4422 C C . GLN B 1 263 ? -2.23 14.555 -15.031 1 92.62 263 GLN B C 1
ATOM 4424 O O . GLN B 1 263 ? -1.46 14.688 -15.984 1 92.62 263 GLN B O 1
ATOM 4429 N N . ILE B 1 264 ? -1.992 13.734 -14.047 1 93.94 264 ILE B N 1
ATOM 4430 C CA . ILE B 1 264 ? -0.688 13.086 -13.977 1 93.94 264 ILE B CA 1
ATOM 4431 C C . ILE B 1 264 ? -0.749 11.727 -14.68 1 93.94 264 ILE B C 1
ATOM 4433 O O . ILE B 1 264 ? 0.251 11.266 -15.227 1 93.94 264 ILE B O 1
ATOM 4437 N N . LEU B 1 265 ? -1.898 11.031 -14.602 1 96.31 265 LEU B N 1
ATOM 4438 C CA . LEU B 1 265 ? -2.156 9.789 -15.32 1 96.31 265 LEU B CA 1
ATOM 4439 C C . LEU B 1 265 ? -3.355 9.938 -16.25 1 96.31 265 LEU B C 1
ATOM 4441 O O . LEU B 1 265 ? -4.453 9.477 -15.938 1 96.31 265 LEU B O 1
ATOM 4445 N N . PRO B 1 266 ? -3.109 10.523 -17.422 1 95.12 266 PRO B N 1
ATOM 4446 C CA . PRO B 1 266 ? -4.215 10.703 -18.375 1 95.12 266 PRO B CA 1
ATOM 4447 C C . PRO B 1 266 ? -4.68 9.383 -18.984 1 95.12 266 PRO B C 1
ATOM 4449 O O . PRO B 1 266 ? -4.09 8.336 -18.719 1 95.12 266 PRO B O 1
ATOM 4452 N N . ALA B 1 267 ? -5.727 9.43 -19.812 1 93.5 267 ALA B N 1
ATOM 4453 C CA . ALA B 1 267 ? -6.355 8.258 -20.406 1 93.5 267 ALA B CA 1
ATOM 4454 C C . ALA B 1 267 ? -5.348 7.453 -21.234 1 93.5 267 ALA B C 1
ATOM 4456 O O . ALA B 1 267 ? -5.492 6.238 -21.391 1 93.5 267 ALA B O 1
ATOM 4457 N N . GLU B 1 268 ? -4.32 8.109 -21.641 1 95.38 268 GLU B N 1
ATOM 4458 C CA . GLU B 1 268 ? -3.275 7.465 -22.422 1 95.38 268 GLU B CA 1
ATOM 4459 C C . GLU B 1 268 ? -2.576 6.371 -21.609 1 95.38 268 GLU B C 1
ATOM 4461 O O . GLU B 1 268 ? -2.092 5.391 -22.188 1 95.38 268 GLU B O 1
ATOM 4466 N N . VAL B 1 269 ? -2.492 6.512 -20.297 1 96 269 VAL B N 1
ATOM 4467 C CA . VAL B 1 269 ? -1.865 5.496 -19.453 1 96 269 VAL B CA 1
ATOM 4468 C C . VAL B 1 269 ? -2.645 4.188 -19.562 1 96 269 VAL B C 1
ATOM 4470 O O . VAL B 1 269 ? -2.051 3.109 -19.641 1 96 269 VAL B O 1
ATOM 4473 N N . LYS B 1 270 ? -3.979 4.23 -19.609 1 96.44 270 LYS B N 1
ATOM 4474 C CA . LYS B 1 270 ? -4.797 3.031 -19.766 1 96.44 270 LYS B CA 1
ATOM 4475 C C . LYS B 1 270 ? -4.551 2.379 -21.125 1 96.44 270 LYS B C 1
ATOM 4477 O O . LYS B 1 270 ? -4.527 1.151 -21.234 1 96.44 270 LYS B O 1
ATOM 4482 N N . GLU B 1 271 ? -4.395 3.232 -22.141 1 97.69 271 GLU B N 1
ATOM 4483 C CA . GLU B 1 271 ? -4.09 2.707 -23.453 1 97.69 271 GLU B CA 1
ATOM 4484 C C . GLU B 1 271 ? -2.752 1.97 -23.469 1 97.69 271 GLU B C 1
ATOM 4486 O O . GLU B 1 271 ? -2.621 0.921 -24.109 1 97.69 271 GLU B O 1
ATOM 4491 N N . ARG B 1 272 ? -1.78 2.484 -22.766 1 97.62 272 ARG B N 1
ATOM 4492 C CA . ARG B 1 272 ? -0.485 1.822 -22.641 1 97.62 272 ARG B CA 1
ATOM 4493 C C . ARG B 1 272 ? -0.61 0.504 -21.891 1 97.62 272 ARG B C 1
ATOM 4495 O O . ARG B 1 272 ? 0.098 -0.459 -22.188 1 97.62 272 ARG B O 1
ATOM 4502 N N . MET B 1 273 ? -1.523 0.438 -20.875 1 98.31 273 MET B N 1
ATOM 4503 C CA . MET B 1 273 ? -1.77 -0.803 -20.156 1 98.31 273 MET B CA 1
ATOM 4504 C C . MET B 1 273 ? -2.383 -1.858 -21.062 1 98.31 273 MET B C 1
ATOM 4506 O O . MET B 1 273 ? -2.07 -3.045 -20.953 1 98.31 273 MET B O 1
ATOM 4510 N N . LYS B 1 274 ? -3.293 -1.412 -21.969 1 98.44 274 LYS B N 1
ATOM 4511 C CA . LYS B 1 274 ? -3.869 -2.346 -22.938 1 98.44 274 LYS B CA 1
ATOM 4512 C C . LYS B 1 274 ? -2.793 -2.928 -23.844 1 98.44 274 LYS B C 1
ATOM 4514 O O . LYS B 1 274 ? -2.828 -4.117 -24.172 1 98.44 274 LYS B O 1
ATOM 4519 N N . GLU B 1 275 ? -1.86 -2.088 -24.234 1 98.19 275 GLU B N 1
ATOM 4520 C CA . GLU B 1 275 ? -0.747 -2.561 -25.062 1 98.19 275 GLU B CA 1
ATOM 4521 C C . GLU B 1 275 ? 0.119 -3.553 -24.281 1 98.19 275 GLU B C 1
ATOM 4523 O O . GLU B 1 275 ? 0.592 -4.543 -24.844 1 98.19 275 GLU B O 1
ATOM 4528 N N . SER B 1 276 ? 0.336 -3.285 -23.047 1 98 276 SER B N 1
ATOM 4529 C CA . SER B 1 276 ? 1.079 -4.195 -22.172 1 98 276 SER B CA 1
ATOM 4530 C C . SER B 1 276 ? 0.388 -5.551 -22.078 1 98 276 SER B C 1
ATOM 4532 O O . SER B 1 276 ? 1.042 -6.594 -22.156 1 98 276 SER B O 1
ATOM 4534 N N . LEU B 1 277 ? -0.947 -5.535 -21.875 1 98.56 277 LEU B N 1
ATOM 4535 C CA . LEU B 1 277 ? -1.715 -6.773 -21.797 1 98.56 277 LEU B CA 1
ATOM 4536 C C . LEU B 1 277 ? -1.573 -7.582 -23.078 1 98.56 277 LEU B C 1
ATOM 4538 O O . LEU B 1 277 ? -1.403 -8.805 -23.031 1 98.56 277 LEU B O 1
ATOM 4542 N N . LYS B 1 278 ? -1.579 -6.906 -24.25 1 98.38 278 LYS B N 1
ATOM 4543 C CA . LYS B 1 278 ? -1.401 -7.582 -25.531 1 98.38 278 LYS B CA 1
ATOM 4544 C C . LYS B 1 278 ? -0.014 -8.211 -25.625 1 98.38 278 LYS B C 1
ATOM 4546 O O . LYS B 1 278 ? 0.138 -9.305 -26.156 1 98.38 278 LYS B O 1
ATOM 4551 N N . ARG B 1 279 ? 0.98 -7.512 -25.141 1 98.19 279 ARG B N 1
ATOM 4552 C CA . ARG B 1 279 ? 2.348 -8.023 -25.141 1 98.19 279 ARG B CA 1
ATOM 4553 C C . ARG B 1 279 ? 2.467 -9.273 -24.281 1 98.19 279 ARG B C 1
ATOM 4555 O O . ARG B 1 279 ? 3.205 -10.195 -24.609 1 98.19 279 ARG B O 1
ATOM 4562 N N . ILE B 1 280 ? 1.724 -9.305 -23.219 1 98.44 280 ILE B N 1
ATOM 4563 C CA . ILE B 1 280 ? 1.719 -10.445 -22.297 1 98.44 280 ILE B CA 1
ATOM 4564 C C . ILE B 1 280 ? 0.988 -11.617 -22.953 1 98.44 280 ILE B C 1
ATOM 4566 O O . ILE B 1 280 ? 1.518 -12.727 -23.016 1 98.44 280 ILE B O 1
ATOM 4570 N N . GLU B 1 281 ? -0.204 -11.367 -23.531 1 98.56 281 GLU B N 1
ATOM 4571 C CA . GLU B 1 281 ? -1.06 -12.414 -24.078 1 98.56 281 GLU B CA 1
ATOM 4572 C C . GLU B 1 281 ? -0.434 -13.031 -25.328 1 98.56 281 GLU B C 1
ATOM 4574 O O . GLU B 1 281 ? -0.63 -14.219 -25.594 1 98.56 281 GLU B O 1
ATOM 4579 N N . SER B 1 282 ? 0.355 -12.273 -26.062 1 98.25 282 SER B N 1
ATOM 4580 C CA . SER B 1 282 ? 0.968 -12.766 -27.281 1 98.25 282 SER B CA 1
ATOM 4581 C C . SER B 1 282 ? 2.195 -13.625 -26.984 1 98.25 282 SER B C 1
ATOM 4583 O O . SER B 1 282 ? 2.705 -14.32 -27.875 1 98.25 282 SER B O 1
ATOM 4585 N N . GLY B 1 283 ? 2.705 -13.539 -25.766 1 98.31 283 GLY B N 1
ATOM 4586 C CA . GLY B 1 283 ? 3.893 -14.289 -25.391 1 98.31 283 GLY B CA 1
ATOM 4587 C C . GLY B 1 283 ? 5.18 -13.516 -25.609 1 98.31 283 GLY B C 1
ATOM 4588 O O . GLY B 1 283 ? 6.266 -14.008 -25.297 1 98.31 283 GLY B O 1
ATOM 4589 N N . LYS B 1 284 ? 5.074 -12.281 -26.109 1 98.31 284 LYS B N 1
ATOM 4590 C CA . LYS B 1 284 ? 6.262 -11.484 -26.375 1 98.31 284 LYS B CA 1
ATOM 4591 C C . LYS B 1 284 ? 7.055 -11.234 -25.094 1 98.31 284 LYS B C 1
ATOM 4593 O O . LYS B 1 284 ? 8.281 -11.383 -25.078 1 98.31 284 LYS B O 1
ATOM 4598 N N . PHE B 1 285 ? 6.41 -10.852 -24 1 98.12 285 PHE B N 1
ATOM 4599 C CA . PHE B 1 285 ? 7.094 -10.625 -22.734 1 98.12 285 PHE B CA 1
ATOM 4600 C C . PHE B 1 285 ? 7.812 -11.891 -22.281 1 98.12 285 PHE B C 1
ATOM 4602 O O . PHE B 1 285 ? 8.969 -11.844 -21.859 1 98.12 285 PHE B O 1
ATOM 4609 N N . ALA B 1 286 ? 7.035 -13.031 -22.281 1 98.5 286 ALA B N 1
ATOM 4610 C CA . ALA B 1 286 ? 7.605 -14.297 -21.828 1 98.5 286 ALA B CA 1
ATOM 4611 C C . ALA B 1 286 ? 8.867 -14.641 -22.625 1 98.5 286 ALA B C 1
ATOM 4613 O O . ALA B 1 286 ? 9.867 -15.062 -22.047 1 98.5 286 ALA B O 1
ATOM 4614 N N . LYS B 1 287 ? 8.758 -14.469 -23.938 1 98.38 287 LYS B N 1
ATOM 4615 C CA . LYS B 1 287 ? 9.906 -14.734 -24.797 1 98.38 287 LYS B CA 1
ATOM 4616 C C . LYS B 1 287 ? 11.086 -13.844 -24.422 1 98.38 287 LYS B C 1
ATOM 4618 O O . LYS B 1 287 ? 12.211 -14.336 -24.281 1 98.38 287 LYS B O 1
ATOM 4623 N N . ASP B 1 288 ? 10.898 -12.5 -24.266 1 98.25 288 ASP B N 1
ATOM 4624 C CA . ASP B 1 288 ? 11.953 -11.555 -23.906 1 98.25 288 ASP B CA 1
ATOM 4625 C C . ASP B 1 288 ? 12.578 -11.914 -22.562 1 98.25 288 ASP B C 1
ATOM 4627 O O . ASP B 1 288 ? 13.797 -11.859 -22.406 1 98.25 288 ASP B O 1
ATOM 4631 N N . TRP B 1 289 ? 11.75 -12.312 -21.562 1 98.38 289 TRP B N 1
ATOM 4632 C CA . TRP B 1 289 ? 12.25 -12.664 -20.25 1 98.38 289 TRP B CA 1
ATOM 4633 C C . TRP B 1 289 ? 13.102 -13.93 -20.297 1 98.38 289 TRP B C 1
ATOM 4635 O O . TRP B 1 289 ? 14.195 -13.969 -19.734 1 98.38 289 TRP B O 1
ATOM 4645 N N . LEU B 1 290 ? 12.594 -14.977 -20.969 1 98.38 290 LEU B N 1
ATOM 4646 C CA . LEU B 1 290 ? 13.305 -16.25 -21.047 1 98.38 290 LEU B CA 1
ATOM 4647 C C . LEU B 1 290 ? 14.633 -16.094 -21.781 1 98.38 290 LEU B C 1
ATOM 4649 O O . LEU B 1 290 ? 15.625 -16.734 -21.406 1 98.38 290 LEU B O 1
ATOM 4653 N N . GLU B 1 291 ? 14.656 -15.258 -22.828 1 98.31 291 GLU B N 1
ATOM 4654 C CA . GLU B 1 291 ? 15.906 -14.969 -23.531 1 98.31 291 GLU B CA 1
ATOM 4655 C C . GLU B 1 291 ? 16.891 -14.258 -22.609 1 98.31 291 GLU B C 1
ATOM 4657 O O . GLU B 1 291 ? 18.078 -14.586 -22.594 1 98.31 291 GLU B O 1
ATOM 4662 N N . GLU B 1 292 ? 16.422 -13.266 -21.828 1 98.31 292 GLU B N 1
ATOM 4663 C CA . GLU B 1 292 ? 17.25 -12.562 -20.859 1 98.31 292 GLU B CA 1
ATOM 4664 C C . GLU B 1 292 ? 17.797 -13.516 -19.812 1 98.31 292 GLU B C 1
ATOM 4666 O O . GLU B 1 292 ? 18.984 -13.469 -19.484 1 98.31 292 GLU B O 1
ATOM 4671 N N . ALA B 1 293 ? 16.953 -14.383 -19.281 1 98.12 293 ALA B N 1
ATOM 4672 C CA . ALA B 1 293 ? 17.328 -15.328 -18.234 1 98.12 293 ALA B CA 1
ATOM 4673 C C . ALA B 1 293 ? 18.359 -16.328 -18.75 1 98.12 293 ALA B C 1
ATOM 4675 O O . ALA B 1 293 ? 19.297 -16.703 -18.031 1 98.12 293 ALA B O 1
ATOM 4676 N N . ALA B 1 294 ? 18.203 -16.766 -20.016 1 97.69 294 ALA B N 1
ATOM 4677 C CA . ALA B 1 294 ? 19.094 -17.75 -20.609 1 97.69 294 ALA B CA 1
ATOM 4678 C C . ALA B 1 294 ? 20.516 -17.203 -20.734 1 97.69 294 ALA B C 1
ATOM 4680 O O . ALA B 1 294 ? 21.484 -17.969 -20.703 1 97.69 294 ALA B O 1
ATOM 4681 N N . LYS B 1 295 ? 20.641 -15.898 -20.797 1 98.06 295 LYS B N 1
ATOM 4682 C CA . LYS B 1 295 ? 21.953 -15.25 -20.922 1 98.06 295 LYS B CA 1
ATOM 4683 C C . LYS B 1 295 ? 22.516 -14.883 -19.547 1 98.06 295 LYS B C 1
ATOM 4685 O O . LYS B 1 295 ? 23.516 -14.18 -19.453 1 9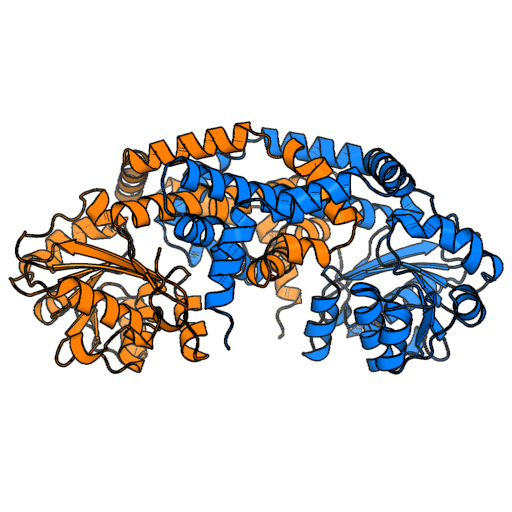8.06 295 LYS B O 1
ATOM 4690 N N . GLY B 1 296 ? 21.844 -15.258 -18.531 1 97.44 296 GLY B N 1
ATOM 4691 C CA . GLY B 1 296 ? 22.281 -14.961 -17.172 1 97.44 296 GLY B CA 1
ATOM 4692 C C . GLY B 1 296 ? 21.656 -13.711 -16.594 1 97.44 296 GLY B C 1
ATOM 4693 O O . GLY B 1 296 ? 22.156 -13.156 -15.617 1 97.44 296 GLY B O 1
ATOM 4694 N N . ALA B 1 297 ? 20.672 -13.141 -17.234 1 98.12 297 ALA B N 1
ATOM 4695 C CA . ALA B 1 297 ? 19.844 -12.023 -16.812 1 98.12 297 ALA B CA 1
ATOM 4696 C C . ALA B 1 297 ? 20.688 -10.781 -16.547 1 98.12 297 ALA B C 1
ATOM 4698 O O . ALA B 1 297 ? 20.578 -10.172 -15.477 1 98.12 297 ALA B O 1
ATOM 4699 N N . PRO B 1 298 ? 21.625 -10.414 -17.453 1 98 298 PRO B N 1
ATOM 4700 C CA . PRO B 1 298 ? 22.516 -9.273 -17.203 1 98 298 PRO B CA 1
ATOM 4701 C C . PRO B 1 298 ? 21.75 -7.961 -17.016 1 98 298 PRO B C 1
ATOM 4703 O O . PRO B 1 298 ? 22.156 -7.125 -16.203 1 98 298 PRO B O 1
ATOM 4706 N N . ASN B 1 299 ? 20.672 -7.699 -17.75 1 97.06 299 ASN B N 1
ATOM 4707 C CA . ASN B 1 299 ? 19.906 -6.465 -17.609 1 97.06 299 ASN B CA 1
ATOM 4708 C C . ASN B 1 299 ? 19.203 -6.398 -16.266 1 97.06 299 ASN B C 1
ATOM 4710 O O . ASN B 1 299 ? 19.172 -5.336 -15.633 1 97.06 299 ASN B O 1
ATOM 4714 N N . LEU B 1 300 ? 18.578 -7.516 -15.836 1 97.88 300 LEU B N 1
ATOM 4715 C CA . LEU B 1 300 ? 17.953 -7.574 -14.523 1 97.88 300 LEU B CA 1
ATOM 4716 C C . LEU B 1 300 ? 18.953 -7.219 -13.43 1 97.88 300 LEU B C 1
ATOM 4718 O O . LEU B 1 300 ? 18.641 -6.418 -12.539 1 97.88 300 LEU B O 1
ATOM 4722 N N . LYS B 1 301 ? 20.141 -7.832 -13.5 1 97.69 301 LYS B N 1
ATOM 4723 C CA . LYS B 1 301 ? 21.172 -7.602 -12.492 1 97.69 301 LYS B CA 1
ATOM 4724 C C . LYS B 1 301 ? 21.641 -6.152 -12.5 1 97.69 301 LYS B C 1
ATOM 4726 O O . LYS B 1 301 ? 21.891 -5.559 -11.445 1 97.69 301 LYS B O 1
ATOM 4731 N N . ALA B 1 302 ? 21.812 -5.566 -13.688 1 98 302 ALA B N 1
ATOM 4732 C CA . ALA B 1 302 ? 22.219 -4.172 -13.812 1 98 302 ALA B CA 1
ATOM 4733 C C . ALA B 1 302 ? 21.188 -3.236 -13.203 1 98 302 ALA B C 1
ATOM 4735 O O . ALA B 1 302 ? 21.531 -2.256 -12.547 1 98 302 ALA B O 1
ATOM 4736 N N . LYS B 1 303 ? 19.875 -3.506 -13.469 1 97.38 303 LYS B N 1
ATOM 4737 C CA . LYS B 1 303 ? 18.797 -2.688 -12.93 1 97.38 303 LYS B CA 1
ATOM 4738 C C . LYS B 1 303 ? 18.734 -2.799 -11.406 1 97.38 303 LYS B C 1
ATOM 4740 O O . LYS B 1 303 ? 18.453 -1.812 -10.719 1 97.38 303 LYS B O 1
ATOM 4745 N N . ARG B 1 304 ? 18.984 -4.023 -10.875 1 96.38 304 ARG B N 1
ATOM 4746 C CA . ARG B 1 304 ? 19.047 -4.234 -9.43 1 96.38 304 ARG B CA 1
ATOM 4747 C C . ARG B 1 304 ? 20.125 -3.352 -8.789 1 96.38 304 ARG B C 1
ATOM 4749 O O . ARG B 1 304 ? 19.875 -2.707 -7.77 1 96.38 304 ARG B O 1
ATOM 4756 N N . GLU B 1 305 ? 21.219 -3.363 -9.406 1 97 305 GLU B N 1
ATOM 4757 C CA . GLU B 1 305 ? 22.344 -2.574 -8.891 1 97 305 GLU B CA 1
ATOM 4758 C C . GLU B 1 305 ? 22.031 -1.081 -8.945 1 97 305 GLU B C 1
ATOM 4760 O O . GLU B 1 305 ? 22.328 -0.343 -8.008 1 97 305 GLU B O 1
ATOM 4765 N N . ALA B 1 306 ? 21.516 -0.644 -10.055 1 97.31 306 ALA B N 1
ATOM 4766 C CA . ALA B 1 306 ? 21.188 0.766 -10.227 1 97.31 306 ALA B CA 1
ATOM 4767 C C . ALA B 1 306 ? 20.156 1.215 -9.195 1 97.31 306 ALA B C 1
ATOM 4769 O O . ALA B 1 306 ? 20.234 2.33 -8.672 1 97.31 306 ALA B O 1
ATOM 4770 N N . LEU B 1 307 ? 19.141 0.373 -8.922 1 96.94 307 LEU B N 1
ATOM 4771 C CA . LEU B 1 307 ? 18.125 0.695 -7.922 1 96.94 307 LEU B CA 1
ATOM 4772 C C . LEU B 1 307 ? 18.766 0.887 -6.547 1 96.94 307 LEU B C 1
ATOM 4774 O O . LEU B 1 307 ? 18.344 1.767 -5.789 1 96.94 307 LEU B O 1
ATOM 4778 N N . GLY B 1 308 ? 19.75 0.029 -6.223 1 96.19 308 GLY B N 1
ATOM 4779 C CA . GLY B 1 308 ? 20.422 0.134 -4.938 1 96.19 308 GLY B CA 1
ATOM 4780 C C . GLY B 1 308 ? 21.125 1.465 -4.742 1 96.19 308 GLY B C 1
ATOM 4781 O O . GLY B 1 308 ? 21.312 1.911 -3.609 1 96.19 308 GLY B O 1
ATOM 4782 N N . GLN B 1 309 ? 21.453 2.117 -5.859 1 97.06 309 GLN B N 1
ATOM 4783 C CA . GLN B 1 309 ? 22.172 3.389 -5.809 1 97.06 309 GLN B CA 1
ATOM 4784 C C . GLN B 1 309 ? 21.203 4.566 -5.898 1 97.06 309 GLN B C 1
ATOM 4786 O O . GLN B 1 309 ? 21.594 5.719 -5.73 1 97.06 309 GLN B O 1
ATOM 4791 N N . HIS B 1 310 ? 20 4.289 -6.191 1 97.31 310 HIS B N 1
ATOM 4792 C CA . HIS B 1 310 ? 19.016 5.359 -6.281 1 97.31 310 HIS B CA 1
ATOM 4793 C C . HIS B 1 310 ? 18.797 6.027 -4.926 1 97.31 310 HIS B C 1
ATOM 4795 O O . HIS B 1 310 ? 18.656 5.344 -3.908 1 97.31 310 HIS B O 1
ATOM 4801 N N . PRO B 1 311 ? 18.688 7.34 -4.82 1 98 311 PRO B N 1
ATOM 4802 C CA . PRO B 1 311 ? 18.547 8.055 -3.545 1 98 311 PRO B CA 1
ATOM 4803 C C . PRO B 1 311 ? 17.328 7.605 -2.742 1 98 311 PRO B C 1
ATOM 4805 O O . PRO B 1 311 ? 17.344 7.641 -1.51 1 98 311 PRO B O 1
ATOM 4808 N N . VAL B 1 312 ? 16.297 7.105 -3.408 1 98 312 VAL B N 1
ATOM 4809 C CA . VAL B 1 312 ? 15.094 6.664 -2.705 1 98 312 VAL B CA 1
ATOM 4810 C C . VAL B 1 312 ? 15.43 5.496 -1.783 1 98 312 VAL B C 1
ATOM 4812 O O . VAL B 1 312 ? 14.883 5.383 -0.685 1 98 312 VAL B O 1
ATOM 4815 N N . GLU B 1 313 ? 16.344 4.602 -2.248 1 97.88 313 GLU B N 1
ATOM 4816 C CA . GLU B 1 313 ? 16.75 3.455 -1.445 1 97.88 313 GLU B CA 1
ATOM 4817 C C . GLU B 1 313 ? 17.688 3.879 -0.316 1 97.88 313 GLU B C 1
ATOM 4819 O O . GLU B 1 313 ? 17.594 3.367 0.801 1 97.88 313 GLU B O 1
ATOM 4824 N N . ILE B 1 314 ? 18.562 4.824 -0.585 1 96.69 314 ILE B N 1
ATOM 4825 C CA . ILE B 1 314 ? 19.547 5.273 0.383 1 96.69 314 ILE B CA 1
ATOM 4826 C C . ILE B 1 314 ? 18.859 6.02 1.522 1 96.69 314 ILE B C 1
ATOM 4828 O O . ILE B 1 314 ? 19.078 5.707 2.697 1 96.69 314 ILE B O 1
ATOM 4832 N N . VAL B 1 315 ? 18.016 6.941 1.184 1 95.5 315 VAL B N 1
ATOM 4833 C CA . VAL B 1 315 ? 17.266 7.719 2.166 1 95.5 315 VAL B CA 1
ATOM 4834 C C . VAL B 1 315 ? 16.297 6.812 2.916 1 95.5 315 VAL B C 1
ATOM 4836 O O . VAL B 1 315 ? 16.125 6.949 4.129 1 95.5 315 VAL B O 1
ATOM 4839 N N . GLY B 1 316 ? 15.617 5.898 2.141 1 95.31 316 GLY B N 1
ATOM 4840 C CA . GLY B 1 316 ? 14.688 4.969 2.756 1 95.31 316 GLY B CA 1
ATOM 4841 C C . GLY B 1 316 ? 15.32 4.105 3.826 1 95.31 316 GLY B C 1
ATOM 4842 O O . GLY B 1 316 ? 14.719 3.861 4.875 1 95.31 316 GLY B O 1
ATOM 4843 N N . ALA B 1 317 ? 16.5 3.604 3.523 1 94.31 317 ALA B N 1
ATOM 4844 C CA . ALA B 1 317 ? 17.203 2.783 4.504 1 94.31 317 ALA B CA 1
ATOM 4845 C C . ALA B 1 317 ? 17.484 3.566 5.785 1 94.31 317 ALA B C 1
ATOM 4847 O O . ALA B 1 317 ? 17.344 3.031 6.891 1 94.31 317 ALA B O 1
ATOM 4848 N N . LYS B 1 318 ? 17.859 4.797 5.645 1 89.62 318 LYS B N 1
ATOM 4849 C CA . LYS B 1 318 ? 18.094 5.664 6.793 1 89.62 318 LYS B CA 1
ATOM 4850 C C . LYS B 1 318 ? 16.812 5.883 7.594 1 89.62 318 LYS B C 1
ATOM 4852 O O . LYS B 1 318 ? 16.812 5.754 8.82 1 89.62 318 LYS B O 1
ATOM 4857 N N . ILE B 1 319 ? 15.727 6.168 6.965 1 88.75 319 ILE B N 1
ATOM 4858 C CA . ILE B 1 319 ? 14.445 6.461 7.609 1 88.75 319 ILE B CA 1
ATOM 4859 C C . ILE B 1 319 ? 13.93 5.211 8.32 1 88.75 319 ILE B C 1
ATOM 4861 O O . ILE B 1 319 ? 13.508 5.281 9.477 1 88.75 319 ILE B O 1
ATOM 4865 N N . ARG B 1 320 ? 13.961 4.078 7.66 1 88.88 320 ARG B N 1
ATOM 4866 C CA . ARG B 1 320 ? 13.445 2.842 8.234 1 88.88 320 ARG B CA 1
ATOM 4867 C C . ARG B 1 320 ? 14.258 2.42 9.453 1 88.88 320 ARG B C 1
ATOM 4869 O O . ARG B 1 320 ? 13.719 1.815 10.383 1 88.88 320 ARG B O 1
ATOM 4876 N N . SER B 1 321 ? 15.508 2.695 9.445 1 83.81 321 SER B N 1
ATOM 4877 C CA . SER B 1 321 ? 16.359 2.338 10.57 1 83.81 321 SER B CA 1
ATOM 4878 C C . SER B 1 321 ? 15.984 3.111 11.828 1 83.81 321 SER B C 1
ATOM 4880 O O . SER B 1 321 ? 16.344 2.713 12.938 1 83.81 321 SER B O 1
A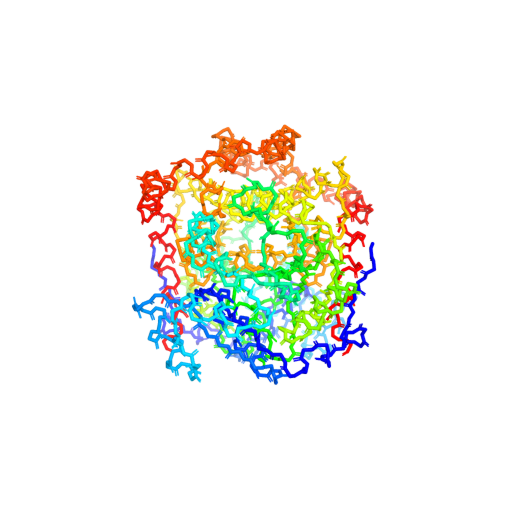TOM 4882 N N . LEU B 1 322 ? 15.289 4.176 11.594 1 72 322 LEU B N 1
ATOM 4883 C CA . LEU B 1 322 ? 14.891 5.016 12.711 1 72 322 LEU B CA 1
ATOM 4884 C C . LEU B 1 322 ? 13.734 4.383 13.484 1 72 322 LEU B C 1
ATOM 4886 O O . LEU B 1 322 ? 13.484 4.742 14.641 1 72 322 LEU B O 1
ATOM 4890 N N . PHE B 1 323 ? 12.977 3.578 12.711 1 67.06 323 PHE B N 1
ATOM 4891 C CA . PHE B 1 323 ? 11.812 2.943 13.328 1 67.06 323 PHE B CA 1
ATOM 4892 C C . PHE B 1 323 ? 12.188 1.597 13.93 1 67.06 323 PHE B C 1
ATOM 4894 O O . PHE B 1 323 ? 11.375 0.968 14.609 1 67.06 323 PHE B O 1
ATOM 4901 N N . GLU B 1 324 ? 13.273 1.107 13.289 1 58.97 324 GLU B N 1
ATOM 4902 C CA . GLU B 1 324 ? 13.672 -0.214 13.758 1 58.97 324 GLU B CA 1
ATOM 4903 C C . GLU B 1 324 ? 13.727 -0.263 15.281 1 58.97 324 GLU B C 1
ATOM 4905 O O . GLU B 1 324 ? 14.344 0.594 15.914 1 58.97 324 GLU B O 1
ATOM 4910 N N . ARG B 1 325 ? 12.555 -0.577 15.609 1 48.84 325 ARG B N 1
ATOM 4911 C CA . ARG B 1 325 ? 12.383 -0.888 17.031 1 48.84 325 ARG B CA 1
ATOM 4912 C C . ARG B 1 325 ? 13.547 -1.731 17.547 1 48.84 325 ARG B C 1
ATOM 4914 O O . ARG B 1 325 ? 13.898 -2.746 16.938 1 48.84 325 ARG B O 1
ATOM 4921 N N . ASN B 1 326 ? 14.711 -0.992 17.891 1 36.53 326 ASN B N 1
ATOM 4922 C CA . ASN B 1 326 ? 15.648 -1.862 18.578 1 36.53 326 ASN B CA 1
ATOM 4923 C C . ASN B 1 326 ? 14.945 -2.754 19.594 1 36.53 326 ASN B C 1
ATOM 4925 O O . ASN B 1 326 ? 13.953 -2.346 20.203 1 36.53 326 ASN B O 1
#